Protein AF-0000000083105735 (afdb_homodimer)

Radius of gyration: 22.88 Å; Cα contacts (8 Å, |Δi|>4): 951; chains: 2; bounding box: 46×62×56 Å

Secondary structure (DSSP, 8-state):
-EEEEEEEEEEEEEETTEEEEEEEEEEEEEETT-EEEEE--TTSSHHHHHHHHHTSS--SEEEEEETTEEGGGS-HHHHHHHHHHHEEEEETT----TTS-HHHHHHHHHHHTTPPP-HHHHHHHHHHTT-GGGTT--GGGS-HHHHHHHHHHHHHHT--SEEEEESTTTTS-HHHHHHHHHHHHHHHHHTT-EEEEE-S-HHHHTTSSEEEEEETTEEEEEEE----/-EEEEEEEEEEEEEETTEEEEEEEEEEEEEETT-EEEEE--TTSSHHHHHHHHHTSS--SEEEEEETTEEGGGS-HHHHHHHHHHHEEEEETT----TTS-HHHHHHHHHHHTTPPP-HHHHHHHHHHTT-GGGTT--GGGS-HHHHHHHHHHHHHHT--SEEEEESTTTTS-HHHHHHHHHHHHHHHHHTT-EEEEE-S-HHHHTTSSEEEEEETTEEEEEEE----

InterPro domains:
  IPR003439 ABC transporter-like, ATP-binding domain [PF00005] (23-169)
  IPR003439 ABC transporter-like, ATP-binding domain [PS50893] (4-227)
  IPR003593 AAA+ ATPase domain [SM00382] (32-218)
  IPR015854 ABC transporter, lipoprotein release, LolD-like [PTHR24220] (2-222)
  IPR017871 ABC transporter-like, conserved site [PS00211] (142-156)
  IPR017911 MacB-like, ATP-binding domain [cd03255] (4-219)
  IPR027417 P-loop containing nucleoside triphosphate hydrolase [G3DSA:3.40.50.300] (1-225)
  IPR027417 P-loop containing nucleoside triphosphate hydrolase [SSF52540] (3-223)

pLDDT: mean 92.98, std 6.31, range [39.31, 98.44]

Organism: NCBI:txid1720316

Nearest PDB structures (foldseek):
  5lj9-assembly3_C  TM=9.411E-01  e=3.970E-28  Escherichia coli K-12
  7w7b-assembly2_G  TM=9.304E-01  e=2.938E-25  Corynebacterium diphtheriae NCTC 13129
  7w7a-assembly2_E  TM=9.496E-01  e=1.045E-23  Corynebacterium diphtheriae NCTC 13129
  4u00-assembly1_A  TM=8.924E-01  e=2.600E-22  Thermus thermophilus HB8
  4p33-assembly1_A  TM=8.756E-01  e=1.848E-18  Escherichia coli K-12

Solvent-accessible surface area (backbone atoms only — not comparable to full-atom values): 23613 Å² total; per-residue (Å²): 100,73,33,35,39,33,42,48,26,24,30,63,50,74,56,92,91,44,78,44,67,40,30,52,58,34,69,46,75,42,45,60,45,41,36,35,18,40,33,46,61,91,84,13,26,64,68,61,51,52,30,44,74,53,61,53,45,79,63,70,40,61,41,44,26,47,76,84,36,52,53,83,75,45,54,69,70,57,38,46,51,42,35,63,45,39,36,11,61,32,41,46,79,42,49,60,54,62,87,35,28,37,54,50,48,23,44,37,66,36,54,77,65,74,42,81,74,58,62,67,60,51,52,51,51,36,48,73,61,70,35,62,93,44,37,79,36,31,54,79,74,43,54,65,62,53,41,39,42,38,26,47,40,30,22,46,62,64,63,23,58,33,35,42,28,48,30,57,45,73,76,44,55,72,68,52,28,51,51,52,51,50,50,49,51,49,52,28,58,75,68,58,20,17,36,42,35,35,41,79,48,63,78,62,39,66,71,28,48,25,39,32,33,33,51,76,14,29,76,77,44,77,43,74,51,70,81,120,99,73,35,35,39,32,42,49,27,22,31,63,49,75,55,93,92,44,76,45,66,39,30,52,57,35,67,48,75,43,44,60,46,39,37,35,17,39,33,48,61,91,85,15,27,64,67,59,51,53,31,43,75,52,62,55,45,78,62,69,40,62,43,46,26,49,75,84,36,54,53,82,74,45,56,68,69,58,39,45,50,43,35,63,44,40,38,11,60,31,41,46,78,42,50,62,54,62,88,35,28,38,55,51,49,23,44,39,65,38,53,75,65,73,41,83,75,56,61,67,60,50,52,50,51,34,48,74,62,69,34,62,93,44,36,78,37,31,53,79,75,44,53,66,61,55,42,40,44,38,26,47,42,31,24,47,60,63,63,24,59,33,34,43,27,46,31,56,46,72,77,42,55,72,70,52,29,51,53,51,50,51,47,48,51,50,51,29,58,75,68,57,19,18,36,40,34,35,40,78,49,63,80,62,40,65,70,28,48,25,39,33,32,32,50,76,14,28,76,77,44,78,43,73,53,70,81,122

Structure (mmCIF, N/CA/C/O backbone):
data_AF-0000000083105735-model_v1
#
loop_
_entity.id
_entity.type
_entity.pdbx_description
1 polymer 'ABC transporter ATP-binding protein'
#
loop_
_atom_site.group_PDB
_atom_site.id
_atom_site.type_symbol
_atom_site.label_atom_id
_atom_site.label_alt_id
_atom_site.label_comp_id
_atom_site.label_asym_id
_atom_site.label_entity_id
_atom_site.label_seq_id
_atom_site.pdbx_PDB_ins_code
_atom_site.Cartn_x
_atom_site.Cartn_y
_atom_site.Cartn_z
_atom_site.occupancy
_atom_site.B_iso_or_equiv
_atom_site.auth_seq_id
_atom_site.auth_comp_id
_atom_site.auth_asym_id
_atom_site.auth_atom_id
_atom_site.pdbx_PDB_model_num
ATOM 1 N N . MET A 1 1 ? 6.23 29.938 14.453 1 88.06 1 MET A N 1
ATOM 2 C CA . MET A 1 1 ? 6.277 30.406 13.07 1 88.06 1 MET A CA 1
ATOM 3 C C . MET A 1 1 ? 5.355 29.578 12.18 1 88.06 1 MET A C 1
ATOM 5 O O . MET A 1 1 ? 5.285 28.359 12.32 1 88.06 1 MET A O 1
ATOM 9 N N . GLU A 1 2 ? 4.684 30.266 11.383 1 94.69 2 GLU A N 1
ATOM 10 C CA . GLU A 1 2 ? 3.709 29.625 10.508 1 94.69 2 GLU A CA 1
ATOM 11 C C . GLU A 1 2 ? 4.395 28.75 9.469 1 94.69 2 GLU A C 1
ATOM 13 O O . GLU A 1 2 ? 5.277 29.203 8.742 1 94.69 2 GLU A O 1
ATOM 18 N N . ILE A 1 3 ? 4.078 27.516 9.492 1 96.44 3 ILE A N 1
ATOM 19 C CA . ILE A 1 3 ? 4.723 26.609 8.562 1 96.44 3 ILE A CA 1
ATOM 20 C C . ILE A 1 3 ? 3.756 26.25 7.434 1 96.44 3 ILE A C 1
ATOM 22 O O . ILE A 1 3 ? 4.18 25.922 6.324 1 96.44 3 ILE A O 1
ATOM 26 N N . LEU A 1 4 ? 2.459 26.266 7.711 1 97.75 4 LEU A N 1
ATOM 27 C CA . LEU A 1 4 ? 1.415 25.938 6.75 1 97.75 4 LEU A CA 1
ATOM 28 C C . LEU A 1 4 ? 0.316 27 6.754 1 97.75 4 LEU A C 1
ATOM 30 O O . LEU A 1 4 ? -0.175 27.391 7.816 1 97.75 4 LEU A O 1
ATOM 34 N N . LYS A 1 5 ? 0.029 27.5 5.602 1 98.25 5 LYS A N 1
ATOM 35 C CA . LYS A 1 5 ? -1.075 28.438 5.422 1 98.25 5 LYS A CA 1
ATOM 36 C C . LYS A 1 5 ? -1.943 28.047 4.23 1 98.25 5 LYS A C 1
ATOM 38 O O . LYS A 1 5 ? -1.432 27.812 3.133 1 98.25 5 LYS A O 1
ATOM 43 N N . VAL A 1 6 ? -3.207 27.859 4.484 1 98.12 6 VAL A N 1
ATOM 44 C CA . VAL A 1 6 ? -4.199 27.531 3.465 1 98.12 6 VAL A CA 1
ATOM 45 C C . VAL A 1 6 ? -5.121 28.734 3.236 1 98.12 6 VAL A C 1
ATOM 47 O O . VAL A 1 6 ? -5.672 29.281 4.188 1 98.12 6 VAL A O 1
ATOM 50 N N . GLU A 1 7 ? -5.234 29.125 1.979 1 98.31 7 GLU A N 1
ATOM 51 C CA . GLU A 1 7 ? -6.039 30.297 1.646 1 98.31 7 GLU A CA 1
ATOM 52 C C . GLU A 1 7 ? -7.156 29.938 0.669 1 98.31 7 GLU A C 1
ATOM 54 O O . GLU A 1 7 ? -6.895 29.609 -0.491 1 98.31 7 GLU A O 1
ATOM 59 N N . LYS A 1 8 ? -8.398 30.094 1.097 1 98.19 8 LYS A N 1
ATOM 60 C CA . LYS A 1 8 ? -9.602 29.922 0.278 1 98.19 8 LYS A CA 1
ATOM 61 C C . LYS A 1 8 ? -9.508 28.656 -0.567 1 98.19 8 LYS A C 1
ATOM 63 O O . LYS A 1 8 ? -9.688 28.703 -1.785 1 98.19 8 LYS A O 1
ATOM 68 N N . LEU A 1 9 ? -9.188 27.609 0.082 1 98.38 9 LEU A N 1
ATOM 69 C CA . LEU A 1 9 ? -8.961 26.344 -0.604 1 98.38 9 LEU A CA 1
ATOM 70 C C . LEU A 1 9 ? -10.281 25.688 -0.962 1 98.38 9 LEU A C 1
ATOM 72 O O . LEU A 1 9 ? -11.156 25.516 -0.104 1 98.38 9 LEU A O 1
ATOM 76 N N . ASN A 1 10 ? -10.43 25.391 -2.195 1 98.44 10 ASN A N 1
ATOM 77 C CA . ASN A 1 10 ? -11.617 24.719 -2.719 1 98.44 10 ASN A CA 1
ATOM 78 C C . ASN A 1 10 ? -11.258 23.438 -3.467 1 98.44 10 ASN A C 1
ATOM 80 O O . ASN A 1 10 ? -10.219 23.375 -4.121 1 98.44 10 ASN A O 1
ATOM 84 N N . LYS A 1 11 ? -12.062 22.422 -3.354 1 97.94 11 LYS A N 1
ATOM 85 C CA . LYS A 1 11 ? -11.93 21.219 -4.148 1 97.94 11 LYS A CA 1
ATOM 86 C C . LYS A 1 11 ? -13.305 20.672 -4.562 1 97.94 11 LYS A C 1
ATOM 88 O O . LYS A 1 11 ? -14.148 20.406 -3.711 1 97.94 11 LYS A O 1
ATOM 93 N N . THR A 1 12 ? -13.484 20.609 -5.809 1 96.56 12 THR A N 1
ATOM 94 C CA . THR A 1 12 ? -14.695 20.031 -6.387 1 96.56 12 THR A CA 1
ATOM 95 C C . THR A 1 12 ? -14.359 18.828 -7.27 1 96.56 12 THR A C 1
ATOM 97 O O . THR A 1 12 ? -13.469 18.906 -8.117 1 96.56 12 THR A O 1
ATOM 100 N N . TYR A 1 13 ? -14.984 17.719 -6.957 1 91.56 13 TYR A N 1
ATOM 101 C CA . TYR A 1 13 ? -14.844 16.531 -7.805 1 91.56 13 TYR A CA 1
ATOM 102 C C . TYR A 1 13 ? -16 16.438 -8.797 1 91.56 13 TYR A C 1
ATOM 104 O O . TYR A 1 13 ? -17.156 16.688 -8.438 1 91.56 13 TYR A O 1
ATOM 112 N N . ILE A 1 14 ? -15.602 16.172 -10.008 1 87.5 14 ILE A N 1
ATOM 113 C CA . ILE A 1 14 ? -16.625 16.031 -11.039 1 87.5 14 ILE A CA 1
ATOM 114 C C . ILE A 1 14 ? -16.625 14.602 -11.586 1 87.5 14 ILE A C 1
ATOM 116 O O . ILE A 1 14 ? -15.578 14.109 -12.023 1 87.5 14 ILE A O 1
ATOM 120 N N . THR A 1 15 ? -17.594 13.805 -11.406 1 80.38 15 THR A N 1
ATOM 121 C CA . THR A 1 15 ? -17.766 12.484 -12 1 80.38 15 THR A CA 1
ATOM 122 C C . THR A 1 15 ? -19.031 12.445 -12.867 1 80.38 15 THR A C 1
ATOM 124 O O . THR A 1 15 ? -20.141 12.445 -12.344 1 80.38 15 THR A O 1
ATOM 127 N N . GLY A 1 16 ? -18.828 12.18 -14.164 1 81.81 16 GLY A N 1
ATOM 128 C CA . GLY A 1 16 ? -19.984 12.273 -15.031 1 81.81 16 GLY A CA 1
ATOM 129 C C . GLY A 1 16 ? -20.75 13.578 -14.891 1 81.81 16 GLY A C 1
ATOM 130 O O . GLY A 1 16 ? -20.172 14.656 -15.07 1 81.81 16 GLY A O 1
ATOM 131 N N . ASP A 1 17 ? -21.938 13.445 -14.461 1 84.12 17 ASP A N 1
ATOM 132 C CA . ASP A 1 17 ? -22.797 14.617 -14.336 1 84.12 17 ASP A CA 1
ATOM 133 C C . ASP A 1 17 ? -22.906 15.062 -12.883 1 84.12 17 ASP A C 1
ATOM 135 O O . ASP A 1 17 ? -23.625 16.016 -12.57 1 84.12 17 ASP A O 1
ATOM 139 N N . THR A 1 18 ? -22.188 14.398 -12.055 1 89.19 18 THR A N 1
ATOM 140 C CA . THR A 1 18 ? -22.297 14.711 -10.633 1 89.19 18 THR A CA 1
ATOM 141 C C . THR A 1 18 ? -21.094 15.555 -10.172 1 89.19 18 THR A C 1
ATOM 143 O O . THR A 1 18 ? -19.953 15.258 -10.523 1 89.19 18 THR A O 1
ATOM 146 N N . LYS A 1 19 ? -21.531 16.672 -9.477 1 91 19 LYS A N 1
ATOM 147 C CA . LYS A 1 19 ? -20.531 17.578 -8.906 1 91 19 LYS A CA 1
ATOM 148 C C . LYS A 1 19 ? -20.562 17.531 -7.383 1 91 19 LYS A C 1
ATOM 150 O O . LYS A 1 19 ? -21.641 17.672 -6.777 1 91 19 LYS A O 1
ATOM 155 N N . VAL A 1 20 ? -19.422 17.25 -6.688 1 92.25 20 VAL A N 1
ATOM 156 C CA . VAL A 1 20 ? -19.312 17.219 -5.23 1 92.25 20 VAL A CA 1
ATOM 157 C C . VAL A 1 20 ? -18.297 18.25 -4.758 1 92.25 20 VAL A C 1
ATOM 159 O O . VAL A 1 20 ? -17.125 18.188 -5.137 1 92.25 20 VAL A O 1
ATOM 162 N N . GLU A 1 21 ? -18.766 19.203 -4.039 1 95.69 21 GLU A N 1
ATOM 163 C CA . GLU A 1 21 ? -17.859 20.156 -3.42 1 95.69 21 GLU A CA 1
ATOM 164 C C . GLU A 1 21 ? -17.281 19.625 -2.117 1 95.69 21 GLU A C 1
ATOM 166 O O . GLU A 1 21 ? -17.891 19.75 -1.057 1 95.69 21 GLU A O 1
ATOM 171 N N . ALA A 1 22 ? -16.141 19.156 -2.17 1 96.31 22 ALA A N 1
ATOM 172 C CA . ALA A 1 22 ? -15.531 18.469 -1.034 1 96.31 22 ALA A CA 1
ATOM 173 C C . ALA A 1 22 ? -14.977 19.469 -0.025 1 96.31 22 ALA A C 1
ATOM 175 O O . ALA A 1 22 ? -15.016 19.219 1.184 1 96.31 22 ALA A O 1
ATOM 176 N N . LEU A 1 23 ? -14.438 20.562 -0.484 1 98.12 23 LEU A N 1
ATOM 177 C CA . LEU A 1 23 ? -13.93 21.641 0.362 1 98.12 23 LEU A CA 1
ATOM 178 C C . LEU A 1 23 ? -14.406 23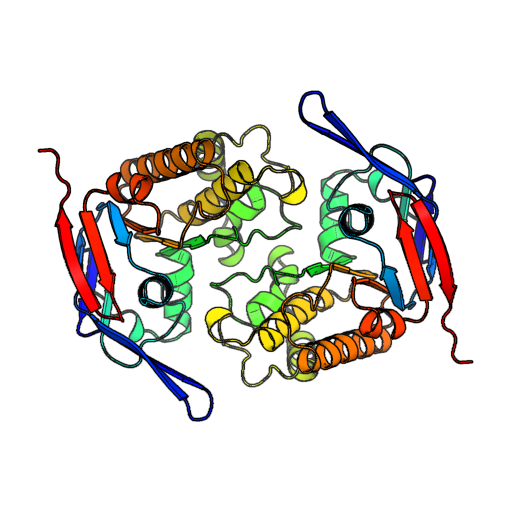 -0.142 1 98.12 23 LEU A C 1
ATOM 180 O O . LEU A 1 23 ? -14.406 23.25 -1.349 1 98.12 23 LEU A O 1
ATOM 184 N N . LYS A 1 24 ? -14.789 23.812 0.805 1 97.94 24 LYS A N 1
ATOM 185 C CA . LYS A 1 24 ? -15.391 25.109 0.485 1 97.94 24 LYS A CA 1
ATOM 186 C C . LYS A 1 24 ? -14.672 26.234 1.206 1 97.94 24 LYS A C 1
ATOM 188 O O . LYS A 1 24 ? -14.953 26.516 2.373 1 97.94 24 LYS A O 1
ATOM 193 N N . ASP A 1 25 ? -13.836 26.875 0.489 1 97.5 25 ASP A N 1
ATOM 194 C CA . ASP A 1 25 ? -13.195 28.109 0.926 1 97.5 25 ASP A CA 1
ATOM 195 C C . ASP A 1 25 ? -12.508 27.922 2.279 1 97.5 25 ASP A C 1
ATOM 197 O O . ASP A 1 25 ? -12.742 28.703 3.209 1 97.5 25 ASP A O 1
ATOM 201 N N . ILE A 1 26 ? -11.68 26.969 2.383 1 98.19 26 ILE A N 1
ATOM 202 C CA . ILE A 1 26 ? -11.016 26.625 3.633 1 98.19 26 ILE A CA 1
ATOM 203 C C . ILE A 1 26 ? -9.844 27.562 3.873 1 98.19 26 ILE A C 1
ATOM 205 O O . ILE A 1 26 ? -9 27.766 2.992 1 98.19 26 ILE A O 1
ATOM 209 N N . ASP A 1 27 ? -9.82 28.234 4.996 1 98.31 27 ASP A N 1
ATOM 210 C CA . ASP A 1 27 ? -8.68 28.984 5.512 1 98.31 27 ASP A CA 1
ATOM 211 C C . ASP A 1 27 ? -8.125 28.344 6.777 1 98.31 27 ASP A C 1
ATOM 213 O O . ASP A 1 27 ? -8.883 27.984 7.688 1 98.31 27 ASP A O 1
ATOM 217 N N . LEU A 1 28 ? -6.828 28.156 6.773 1 97.81 28 LEU A N 1
ATOM 218 C CA . LEU A 1 28 ? -6.207 27.469 7.902 1 97.81 28 LEU A CA 1
ATOM 219 C C . LEU A 1 28 ? -4.73 27.844 8.016 1 97.81 28 LEU A C 1
ATOM 221 O O . LEU A 1 28 ? -4.031 27.938 7.004 1 97.81 28 LEU A O 1
ATOM 225 N N . SER A 1 29 ? -4.301 28.078 9.195 1 97.81 29 SER A N 1
ATOM 226 C CA . SER A 1 29 ? -2.889 28.312 9.477 1 97.81 29 SER A CA 1
ATOM 227 C C . SER A 1 29 ? -2.391 27.422 10.602 1 97.81 29 SER A C 1
ATOM 229 O O . SER A 1 29 ? -3.07 27.25 11.617 1 97.81 29 SER A O 1
ATOM 231 N N . ILE A 1 30 ? -1.24 26.812 10.383 1 97.56 30 ILE A N 1
ATOM 232 C CA . ILE A 1 30 ? -0.637 25.938 11.383 1 97.56 30 ILE A CA 1
ATOM 233 C C . ILE A 1 30 ? 0.818 26.344 11.609 1 97.56 30 ILE A C 1
ATOM 235 O O . ILE A 1 30 ? 1.547 26.625 10.656 1 97.56 30 ILE A O 1
ATOM 239 N N . ASN A 1 31 ? 1.252 26.344 12.891 1 96.38 31 ASN A N 1
ATOM 240 C CA . ASN A 1 31 ? 2.617 26.719 13.242 1 96.38 31 ASN A CA 1
ATOM 241 C C . ASN A 1 31 ? 3.535 25.5 13.297 1 96.38 31 ASN A C 1
ATOM 243 O O . ASN A 1 31 ? 3.07 24.375 13.469 1 96.38 31 ASN A O 1
ATOM 247 N N . LYS A 1 32 ? 4.805 25.812 13.109 1 95.81 32 LYS A N 1
ATOM 248 C CA . LYS A 1 32 ? 5.812 24.766 13.18 1 95.81 32 LYS A CA 1
ATOM 249 C C . LYS A 1 32 ? 5.805 24.078 14.547 1 95.81 32 LYS A C 1
ATOM 251 O O . LYS A 1 32 ? 5.738 24.75 15.578 1 95.81 32 LYS A O 1
ATOM 256 N N . GLY A 1 33 ? 5.789 22.781 14.492 1 94.75 33 GLY A N 1
ATOM 257 C CA . GLY A 1 33 ? 5.895 22 15.719 1 94.75 33 GLY A CA 1
ATOM 258 C C . GLY A 1 33 ? 4.551 21.703 16.359 1 94.75 33 GLY A C 1
ATOM 259 O O . GLY A 1 33 ? 4.469 20.953 17.328 1 94.75 33 GLY A O 1
ATOM 260 N N . GLU A 1 34 ? 3.467 22.188 15.812 1 95.81 34 GLU A N 1
ATOM 261 C CA . GLU A 1 34 ? 2.135 21.953 16.359 1 95.81 34 GLU A CA 1
ATOM 262 C C . GLU A 1 34 ? 1.654 20.531 16.031 1 95.81 34 GLU A C 1
ATOM 264 O O . GLU A 1 34 ? 1.96 20 14.953 1 95.81 34 GLU A O 1
ATOM 269 N N . PHE A 1 35 ? 0.97 19.984 16.984 1 96.75 35 PHE A N 1
ATOM 270 C CA . PHE A 1 35 ? 0.176 18.781 16.75 1 96.75 35 PHE A CA 1
ATOM 271 C C . PHE A 1 35 ? -1.305 19.125 16.641 1 96.75 35 PHE A C 1
ATOM 273 O O . PHE A 1 35 ? -1.954 19.453 17.641 1 96.75 35 PHE A O 1
ATOM 280 N N . VAL A 1 36 ? -1.804 19.016 15.406 1 97.69 36 VAL A N 1
ATOM 281 C CA . VAL A 1 36 ? -3.184 19.391 15.117 1 97.69 36 VAL A CA 1
ATOM 282 C C . VAL A 1 36 ? -3.988 18.156 14.711 1 97.69 36 VAL A C 1
ATOM 284 O O . VAL A 1 36 ? -3.539 17.359 13.883 1 97.69 36 VAL A O 1
ATOM 287 N N . SER A 1 37 ? -5.172 17.953 15.273 1 97.81 37 SER A N 1
ATOM 288 C CA . SER A 1 37 ? -6.109 16.938 14.836 1 97.81 37 SER A CA 1
ATOM 289 C C . SER A 1 37 ? -7.27 17.531 14.055 1 97.81 37 SER A C 1
ATOM 291 O O . SER A 1 37 ? -7.773 18.609 14.406 1 97.81 37 SER A O 1
ATOM 293 N N . ILE A 1 38 ? -7.598 16.938 13.016 1 97.75 38 ILE A N 1
ATOM 294 C CA . ILE A 1 38 ? -8.781 17.281 12.242 1 97.75 38 ILE A CA 1
ATOM 295 C C . ILE A 1 38 ? -9.844 16.203 12.391 1 97.75 38 ILE A C 1
ATOM 297 O O . ILE A 1 38 ? -9.586 15.031 12.094 1 97.75 38 ILE A O 1
ATOM 301 N N . VAL A 1 39 ? -11.016 16.578 12.812 1 97.12 39 VAL A N 1
ATOM 302 C CA . VAL A 1 39 ? -12.094 15.617 13.055 1 97.12 39 VAL A CA 1
ATOM 303 C C . VAL A 1 39 ? -13.32 16 12.227 1 97.12 39 VAL A C 1
ATOM 305 O O . VAL A 1 39 ? -13.398 17.109 11.695 1 97.12 39 VAL A O 1
ATOM 308 N N . GLY A 1 40 ? -14.18 15.047 12.07 1 94.44 40 GLY A N 1
ATOM 309 C CA . GLY A 1 40 ? -15.406 15.203 11.297 1 94.44 40 GLY A CA 1
ATOM 310 C C . GLY A 1 40 ? -16 13.883 10.836 1 94.44 40 GLY A C 1
ATOM 311 O O . GLY A 1 40 ? -15.336 12.844 10.898 1 94.44 40 GLY A O 1
ATOM 312 N N . ALA A 1 41 ? -17.188 13.945 10.375 1 91.69 41 ALA A N 1
ATOM 313 C CA . ALA A 1 41 ? -17.875 12.75 9.906 1 91.69 41 ALA A CA 1
ATOM 314 C C . ALA A 1 41 ? -17.266 12.219 8.617 1 91.69 41 ALA A C 1
ATOM 316 O O . ALA A 1 41 ? -16.453 12.914 7.977 1 91.69 41 ALA A O 1
ATOM 317 N N . SER A 1 42 ? -17.531 10.977 8.328 1 89.19 42 SER A N 1
ATOM 318 C CA . SER A 1 42 ? -17.141 10.438 7.035 1 89.19 42 SER A CA 1
ATOM 319 C C . SER A 1 42 ? -17.672 11.289 5.891 1 89.19 42 SER A C 1
ATOM 321 O O . SER A 1 42 ? -18.828 11.734 5.93 1 89.19 42 SER A O 1
ATOM 323 N N . GLY A 1 43 ? -16.859 11.602 4.965 1 89.31 43 GLY A N 1
ATOM 324 C CA . GLY A 1 43 ? -17.281 12.391 3.816 1 89.31 43 GLY A CA 1
ATOM 325 C C . GLY A 1 43 ? -17.203 13.883 4.062 1 89.31 43 GLY A C 1
ATOM 326 O O . GLY A 1 43 ? -17.578 14.68 3.193 1 89.31 43 GLY A O 1
ATOM 327 N N . SER A 1 44 ? -16.656 14.273 5.156 1 93.75 44 SER A N 1
ATOM 328 C CA . SER A 1 44 ? -16.672 15.695 5.496 1 93.75 44 SER A CA 1
ATOM 329 C C . SER A 1 44 ? -15.57 16.453 4.77 1 93.75 44 SER A C 1
ATOM 331 O O . SER A 1 44 ? -15.539 17.672 4.777 1 93.75 44 SER A O 1
ATOM 333 N N . GLY A 1 45 ? -14.625 15.711 4.164 1 94.5 45 GLY A N 1
ATOM 334 C CA . GLY A 1 45 ? -13.57 16.359 3.404 1 94.5 45 GLY A CA 1
ATOM 335 C C . GLY A 1 45 ? -12.211 16.234 4.062 1 94.5 45 GLY A C 1
ATOM 336 O O . GLY A 1 45 ? -11.227 16.797 3.572 1 94.5 45 GLY A O 1
ATOM 337 N N . LYS A 1 46 ? -12.102 15.539 5.148 1 95.62 46 LYS A N 1
ATOM 338 C CA . LYS A 1 46 ? -10.867 15.445 5.922 1 95.62 46 LYS A CA 1
ATOM 339 C C . LYS A 1 46 ? -9.727 14.898 5.07 1 95.62 46 LYS A C 1
ATOM 341 O O . LYS A 1 46 ? -8.656 15.516 4.988 1 95.62 46 LYS A O 1
ATOM 346 N N . SER A 1 47 ? -10 13.75 4.449 1 94.31 47 SER A N 1
ATOM 347 C CA . SER A 1 47 ? -8.961 13.141 3.631 1 94.31 47 SER A CA 1
ATOM 348 C C . SER A 1 47 ? -8.617 14.016 2.428 1 94.31 47 SER A C 1
ATOM 350 O O . SER A 1 47 ? -7.445 14.133 2.051 1 94.31 47 SER A O 1
ATOM 352 N N . THR A 1 48 ? -9.602 14.602 1.8 1 95.5 48 THR A N 1
ATOM 353 C CA . THR A 1 48 ? -9.367 15.531 0.702 1 95.5 48 THR A CA 1
ATOM 354 C C . THR A 1 48 ? -8.445 16.672 1.144 1 95.5 48 THR A C 1
ATOM 356 O O . THR A 1 48 ? -7.465 16.984 0.464 1 95.5 48 THR A O 1
ATOM 359 N N . LEU A 1 49 ? -8.781 17.25 2.275 1 97.38 49 LEU A N 1
ATOM 360 C CA . LEU A 1 49 ? -7.961 18.328 2.801 1 97.38 49 LEU A CA 1
ATOM 361 C C . LEU A 1 49 ? -6.523 17.875 3.016 1 97.38 49 LEU A C 1
ATOM 363 O O . LEU A 1 49 ? -5.582 18.516 2.547 1 97.38 49 LEU A O 1
ATOM 367 N N . LEU A 1 50 ? -6.344 16.766 3.689 1 97.06 50 LEU A N 1
ATOM 368 C CA . LEU A 1 50 ? -5.012 16.25 3.98 1 97.06 50 LEU A CA 1
ATOM 369 C C . LEU A 1 50 ? -4.234 15.992 2.693 1 97.06 50 LEU A C 1
ATOM 371 O O . LEU A 1 50 ? -3.053 16.328 2.6 1 97.06 50 LEU A O 1
ATOM 375 N N . HIS A 1 51 ? -4.895 15.453 1.712 1 96.38 51 HIS A N 1
ATOM 376 C CA . HIS A 1 51 ? -4.25 15.172 0.435 1 96.38 51 HIS A CA 1
ATOM 377 C C . HIS A 1 51 ? -3.82 16.453 -0.262 1 96.38 51 HIS A C 1
ATOM 379 O O . HIS A 1 51 ? -2.756 16.5 -0.883 1 96.38 51 HIS A O 1
ATOM 385 N N . LEU A 1 52 ? -4.621 17.453 -0.205 1 97.38 52 LEU A N 1
ATOM 386 C CA . LEU A 1 52 ? -4.281 18.734 -0.804 1 97.38 52 LEU A CA 1
ATOM 387 C C . LEU A 1 52 ? -3.104 19.375 -0.076 1 97.38 52 LEU A C 1
ATOM 389 O O . LEU A 1 52 ? -2.236 19.984 -0.707 1 97.38 52 LEU A O 1
ATOM 393 N N . LEU A 1 53 ? -3.086 19.172 1.233 1 97.25 53 LEU A N 1
ATOM 394 C CA . LEU A 1 53 ? -1.989 19.734 2.012 1 97.25 53 LEU A CA 1
ATOM 395 C C . LEU A 1 53 ? -0.667 19.078 1.652 1 97.25 53 LEU A C 1
ATOM 397 O O . LEU A 1 53 ? 0.385 19.719 1.672 1 97.25 53 LEU A O 1
ATOM 401 N N . GLY A 1 54 ? -0.729 17.812 1.317 1 96.12 54 GLY A N 1
ATOM 402 C CA . GLY A 1 54 ? 0.481 17.047 1.061 1 96.12 54 GLY A CA 1
ATOM 403 C C . GLY A 1 54 ? 0.851 17 -0.409 1 96.12 54 GLY A C 1
ATOM 404 O O . GLY A 1 54 ? 1.877 16.422 -0.775 1 96.12 54 GLY A O 1
ATOM 405 N N . GLY A 1 55 ? -0.004 17.516 -1.263 1 95.62 55 GLY A N 1
ATOM 406 C CA . GLY A 1 55 ? 0.293 17.547 -2.686 1 95.62 55 GLY A CA 1
ATOM 407 C C . GLY A 1 55 ? -0.06 16.25 -3.396 1 95.62 55 GLY A C 1
ATOM 408 O O . GLY A 1 55 ? 0.473 15.961 -4.469 1 95.62 55 GLY A O 1
ATOM 409 N N . LEU A 1 56 ? -0.857 15.484 -2.814 1 94.88 56 LEU A N 1
ATOM 410 C CA . LEU A 1 56 ? -1.276 14.227 -3.428 1 94.88 56 LEU A CA 1
ATOM 411 C C . LEU A 1 56 ? -2.447 14.445 -4.379 1 94.88 56 LEU A C 1
ATOM 413 O O . LEU A 1 56 ? -2.826 13.547 -5.129 1 94.88 56 LEU A O 1
ATOM 417 N N . ASP A 1 57 ? -3.035 15.578 -4.281 1 93.75 57 ASP A N 1
ATOM 418 C CA . ASP A 1 57 ? -4.109 16.031 -5.16 1 93.75 57 ASP A CA 1
ATOM 419 C C . ASP A 1 57 ? -4.016 17.547 -5.406 1 93.75 57 ASP A C 1
ATOM 421 O O . ASP A 1 57 ? -3.24 18.234 -4.742 1 93.75 57 ASP A O 1
ATOM 425 N N . ARG A 1 58 ? -4.723 17.984 -6.379 1 93.94 58 ARG A N 1
ATOM 426 C CA . ARG A 1 58 ? -4.695 19.406 -6.68 1 93.94 58 ARG A CA 1
ATOM 427 C C . ARG A 1 58 ? -6.039 20.062 -6.363 1 93.94 58 ARG A C 1
ATOM 429 O O . ARG A 1 58 ? -7.094 19.484 -6.641 1 93.94 58 ARG A O 1
ATOM 436 N N . PRO A 1 59 ? -5.918 21.25 -5.828 1 97 59 PRO A N 1
ATOM 437 C CA . PRO A 1 59 ? -7.164 21.953 -5.531 1 97 59 PRO A CA 1
ATOM 438 C C . PRO A 1 59 ? -7.824 22.531 -6.785 1 97 59 PRO A C 1
ATOM 440 O O . PRO A 1 59 ? -7.168 22.688 -7.816 1 97 59 PRO A O 1
ATOM 443 N N . THR A 1 60 ? -9.117 22.688 -6.676 1 97.25 60 THR A N 1
ATOM 444 C CA . THR A 1 60 ? -9.836 23.422 -7.719 1 97.25 60 THR A CA 1
ATOM 445 C C . THR A 1 60 ? -9.438 24.891 -7.73 1 97.25 60 THR A C 1
ATOM 447 O O . THR A 1 60 ? -9.227 25.469 -8.797 1 97.25 60 THR A O 1
ATOM 450 N N . SER A 1 61 ? -9.406 25.453 -6.578 1 97.69 61 SER A N 1
ATOM 451 C CA . SER A 1 61 ? -8.914 26.828 -6.398 1 97.69 61 SER A CA 1
ATOM 452 C C . SER A 1 61 ? -8.398 27.047 -4.98 1 97.69 61 SER A C 1
ATOM 454 O O . SER A 1 61 ? -8.625 26.219 -4.098 1 97.69 61 SER A O 1
ATOM 456 N N . GLY A 1 62 ? -7.617 28.125 -4.863 1 98.06 62 GLY A N 1
ATOM 457 C CA . GLY A 1 62 ? -7.02 28.438 -3.574 1 98.06 62 GLY A CA 1
ATOM 458 C C . GLY A 1 62 ? -5.531 28.141 -3.52 1 98.06 62 GLY A C 1
ATOM 459 O O . GLY A 1 62 ? -4.914 27.844 -4.547 1 98.06 62 GLY A O 1
ATOM 460 N N . LYS A 1 63 ? -4.988 28.297 -2.277 1 98.19 63 LYS A N 1
ATOM 461 C CA . LYS A 1 63 ? -3.541 28.141 -2.145 1 98.19 63 LYS A CA 1
ATOM 462 C C . LYS A 1 63 ? -3.182 27.312 -0.919 1 98.19 63 LYS A C 1
ATOM 464 O O . LYS A 1 63 ? -3.896 27.328 0.084 1 98.19 63 LYS A O 1
ATOM 469 N N . VAL A 1 64 ? -2.184 26.594 -1.078 1 98.19 64 VAL A N 1
ATOM 470 C CA . VAL A 1 64 ? -1.511 25.922 0.025 1 98.19 64 VAL A CA 1
ATOM 471 C C . VAL A 1 64 ? -0.058 26.391 0.107 1 98.19 64 VAL A C 1
ATOM 473 O O . VAL A 1 64 ? 0.739 26.109 -0.793 1 98.19 64 VAL A O 1
ATOM 476 N N . ILE A 1 65 ? 0.235 27.094 1.146 1 97.75 65 ILE A N 1
ATOM 477 C CA . ILE A 1 65 ? 1.562 27.656 1.335 1 97.75 65 ILE A CA 1
ATOM 478 C C . ILE A 1 65 ? 2.295 26.922 2.447 1 97.75 65 ILE A C 1
ATOM 480 O O . ILE A 1 65 ? 1.81 26.844 3.58 1 97.75 65 ILE A O 1
ATOM 484 N N . ILE A 1 66 ? 3.404 26.344 2.145 1 96.06 66 ILE A N 1
ATOM 485 C CA . ILE A 1 66 ? 4.254 25.641 3.105 1 96.06 66 ILE A CA 1
ATOM 486 C C . ILE A 1 66 ? 5.652 26.266 3.098 1 96.06 66 ILE A C 1
ATOM 488 O O . ILE A 1 66 ? 6.266 26.406 2.039 1 96.06 66 ILE A O 1
ATOM 492 N N . ASP A 1 67 ? 6.113 26.578 4.266 1 91.56 67 ASP A N 1
ATOM 493 C CA . ASP A 1 67 ? 7.402 27.25 4.406 1 91.56 67 ASP A CA 1
ATOM 494 C C . ASP A 1 67 ? 7.484 28.469 3.492 1 91.56 67 ASP A C 1
ATOM 496 O O . ASP A 1 67 ? 8.492 28.672 2.803 1 91.56 67 ASP A O 1
ATOM 500 N N . GLY A 1 68 ? 6.422 29.109 3.285 1 92.25 68 GLY A N 1
ATOM 501 C CA . GLY A 1 68 ? 6.375 30.391 2.588 1 92.25 68 GLY A CA 1
ATOM 502 C C . GLY A 1 68 ? 6.164 30.25 1.093 1 92.25 68 GLY A C 1
ATOM 503 O O . GLY A 1 68 ? 6.062 31.25 0.376 1 92.25 68 GLY A O 1
ATOM 504 N N . GLU A 1 69 ? 6.039 29.094 0.624 1 94.88 69 GLU A N 1
ATOM 505 C CA . GLU A 1 69 ? 5.891 28.891 -0.812 1 94.88 69 GLU A CA 1
ATOM 506 C C . GLU A 1 69 ? 4.57 28.188 -1.134 1 94.88 69 GLU A C 1
ATOM 508 O O . GLU A 1 69 ? 4.191 27.219 -0.467 1 94.88 69 GLU A O 1
ATOM 513 N N . ASP A 1 70 ? 3.904 28.766 -2.174 1 97.5 70 ASP A N 1
ATOM 514 C CA . ASP A 1 70 ? 2.719 28.078 -2.684 1 97.5 70 ASP A CA 1
ATOM 515 C C . ASP A 1 70 ? 3.104 26.812 -3.447 1 97.5 70 ASP A C 1
ATOM 517 O O . ASP A 1 70 ? 3.637 26.891 -4.555 1 97.5 70 ASP A O 1
ATOM 521 N N . ILE A 1 71 ? 2.719 25.672 -2.922 1 96.5 71 ILE A N 1
ATOM 522 C CA . ILE A 1 71 ? 3.248 24.422 -3.447 1 96.5 71 ILE A CA 1
ATOM 523 C C . ILE A 1 71 ? 2.6 24.109 -4.793 1 96.5 71 ILE A C 1
ATOM 525 O O . ILE A 1 71 ? 3.143 23.344 -5.59 1 96.5 71 ILE A O 1
ATOM 529 N N . TYR A 1 72 ? 1.472 24.656 -5.07 1 96.25 72 TYR A N 1
ATOM 530 C CA . TYR A 1 72 ? 0.797 24.328 -6.324 1 96.25 72 TYR A CA 1
ATOM 531 C C . TYR A 1 72 ? 1.235 25.281 -7.438 1 96.25 72 TYR A C 1
ATOM 533 O O . TYR A 1 72 ? 0.762 25.172 -8.57 1 96.25 72 TYR A O 1
ATOM 541 N N . ASN A 1 73 ? 2.197 26.156 -7.113 1 95.38 73 ASN A N 1
ATOM 542 C CA . ASN A 1 73 ? 2.91 26.922 -8.133 1 95.38 73 ASN A CA 1
ATOM 543 C C . ASN A 1 73 ? 4.074 26.125 -8.719 1 95.38 73 ASN A C 1
ATOM 545 O O . ASN A 1 73 ? 4.629 26.5 -9.75 1 95.38 73 ASN A O 1
ATOM 549 N N . TYR A 1 74 ? 4.41 25.031 -8.062 1 93.69 74 TYR A N 1
ATOM 550 C CA . TYR A 1 74 ? 5.48 24.172 -8.562 1 93.69 74 TYR A CA 1
ATOM 551 C C . TYR A 1 74 ? 5.043 23.422 -9.82 1 93.69 74 TYR A C 1
ATOM 553 O O . TYR A 1 74 ? 3.877 23.047 -9.945 1 93.69 74 TYR A O 1
ATOM 561 N N . LYS A 1 75 ? 6.07 23.25 -10.664 1 91.62 75 LYS A N 1
ATOM 562 C CA . LYS A 1 75 ? 5.871 22.219 -11.68 1 91.62 75 LYS A CA 1
ATOM 563 C C . LYS A 1 75 ? 5.855 20.828 -11.055 1 91.62 75 LYS A C 1
ATOM 565 O O . LYS A 1 75 ? 6.277 20.656 -9.906 1 91.62 75 LYS A O 1
ATOM 570 N N . GLU A 1 76 ? 5.398 19.891 -11.703 1 90.06 76 GLU A N 1
ATOM 571 C CA . GLU A 1 76 ? 5.191 18.547 -11.156 1 90.06 76 GLU A CA 1
ATOM 572 C C . GLU A 1 76 ? 6.496 17.969 -10.625 1 90.06 76 GLU A C 1
ATOM 574 O O . GLU A 1 76 ? 6.512 17.312 -9.586 1 90.06 76 GLU A O 1
ATOM 579 N N . GLU A 1 77 ? 7.527 18.234 -11.289 1 90.5 77 GLU A N 1
ATOM 580 C CA . GLU A 1 77 ? 8.812 17.688 -10.859 1 90.5 77 GLU A CA 1
ATOM 581 C C . GLU A 1 77 ? 9.188 18.203 -9.469 1 90.5 77 GLU A C 1
ATOM 583 O O . GLU A 1 77 ? 9.57 17.438 -8.594 1 90.5 77 GLU A O 1
ATOM 588 N N . LYS A 1 78 ? 9.07 19.516 -9.289 1 93.44 78 LYS A N 1
ATOM 589 C CA . LYS A 1 78 ? 9.383 20.109 -7.996 1 93.44 78 LYS A CA 1
ATOM 590 C C . LYS A 1 78 ? 8.375 19.688 -6.934 1 93.44 78 LYS A C 1
ATOM 592 O O . LYS A 1 78 ? 8.742 19.484 -5.77 1 93.44 78 LYS A O 1
ATOM 597 N N . LEU A 1 79 ? 7.125 19.578 -7.316 1 94.12 79 LEU A N 1
ATOM 598 C CA . LEU A 1 79 ? 6.094 19.141 -6.387 1 94.12 79 LEU A CA 1
ATOM 599 C C . LEU A 1 79 ? 6.355 17.703 -5.93 1 94.12 79 LEU A C 1
ATOM 601 O O . LEU A 1 79 ? 6.141 17.375 -4.762 1 94.12 79 LEU A O 1
ATOM 605 N N . ALA A 1 80 ? 6.848 16.906 -6.793 1 91.19 80 ALA A N 1
ATOM 606 C CA . ALA A 1 80 ? 7.188 15.531 -6.461 1 91.19 80 ALA A CA 1
ATOM 607 C C . ALA A 1 80 ? 8.32 15.477 -5.441 1 91.19 80 ALA A C 1
ATOM 609 O O . ALA A 1 80 ? 8.266 14.688 -4.492 1 91.19 80 ALA A O 1
ATOM 610 N N . ILE A 1 81 ? 9.273 16.25 -5.668 1 90.31 81 ILE A N 1
ATOM 611 C CA . ILE A 1 81 ? 10.398 16.312 -4.746 1 90.31 81 ILE A CA 1
ATOM 612 C C . ILE A 1 81 ? 9.922 16.812 -3.385 1 90.31 81 ILE A C 1
ATOM 614 O O . ILE A 1 81 ? 10.32 16.281 -2.346 1 90.31 81 ILE A O 1
ATOM 618 N N . PHE A 1 82 ? 9.086 17.828 -3.445 1 91.12 82 PHE A N 1
ATOM 619 C CA . PHE A 1 82 ? 8.5 18.359 -2.227 1 91.12 82 PHE A CA 1
ATOM 620 C C . PHE A 1 82 ? 7.773 17.281 -1.448 1 91.12 82 PHE A C 1
ATOM 622 O O . PHE A 1 82 ? 8 17.094 -0.25 1 91.12 82 PHE A O 1
ATOM 629 N N . ARG A 1 83 ? 6.93 16.469 -2.066 1 92.62 83 ARG A N 1
ATOM 630 C CA . ARG A 1 83 ? 6.172 15.375 -1.451 1 92.62 83 ARG A CA 1
ATOM 631 C C . ARG A 1 83 ? 7.102 14.352 -0.817 1 92.62 83 ARG A C 1
ATOM 633 O O . ARG A 1 83 ? 6.84 13.859 0.283 1 92.62 83 ARG A O 1
ATOM 640 N N . ARG A 1 84 ? 8.133 14.102 -1.489 1 89.56 84 ARG A N 1
ATOM 641 C CA . ARG A 1 84 ? 9.031 13.031 -1.079 1 89.56 84 ARG A CA 1
ATOM 642 C C . ARG A 1 84 ? 9.898 13.469 0.099 1 89.56 84 ARG A C 1
ATOM 644 O O . ARG A 1 84 ? 10.164 12.672 1.004 1 89.56 84 ARG A O 1
ATOM 651 N N . ARG A 1 85 ? 10.203 14.703 0.171 1 90 85 ARG A N 1
ATOM 652 C CA . ARG A 1 85 ? 11.234 15.125 1.109 1 90 85 ARG A CA 1
ATOM 653 C C . ARG A 1 85 ? 10.625 15.914 2.268 1 90 85 ARG A C 1
ATOM 655 O O . ARG A 1 85 ? 11.148 15.883 3.385 1 90 85 ARG A O 1
ATOM 662 N N . LYS A 1 86 ? 9.617 16.656 1.988 1 92.94 86 LYS A N 1
ATOM 663 C CA . LYS A 1 86 ? 9.141 17.625 2.977 1 92.94 86 LYS A CA 1
ATOM 664 C C . LYS A 1 86 ? 7.898 17.109 3.695 1 92.94 86 LYS A C 1
ATOM 666 O O . LYS A 1 86 ? 7.504 17.656 4.727 1 92.94 86 LYS A O 1
ATOM 671 N N . ILE A 1 87 ? 7.277 16.125 3.137 1 95.38 87 ILE A N 1
ATOM 672 C CA . ILE A 1 87 ? 6.039 15.617 3.721 1 95.38 87 ILE A CA 1
ATOM 673 C C . ILE A 1 87 ? 6.203 14.148 4.086 1 95.38 87 ILE A C 1
ATOM 675 O O . ILE A 1 87 ? 6.691 13.352 3.283 1 95.38 87 ILE A O 1
ATOM 679 N N . GLY A 1 88 ? 5.895 13.781 5.297 1 95.75 88 GLY A N 1
ATOM 680 C CA . GLY A 1 88 ? 5.715 12.391 5.699 1 95.75 88 GLY A CA 1
ATOM 681 C C . GLY A 1 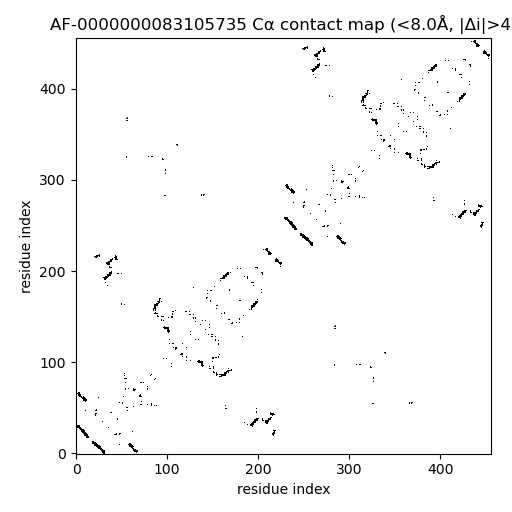88 ? 4.262 11.969 5.738 1 95.75 88 GLY A C 1
ATOM 682 O O . GLY A 1 88 ? 3.453 12.562 6.457 1 95.75 88 GLY A O 1
ATOM 683 N N . PHE A 1 89 ? 3.963 10.953 5 1 95.81 89 PHE A N 1
ATOM 684 C CA . PHE A 1 89 ? 2.582 10.484 4.949 1 95.81 89 PHE A CA 1
ATOM 685 C C . PHE A 1 89 ? 2.416 9.195 5.742 1 95.81 89 PHE A C 1
ATOM 687 O O . PHE A 1 89 ? 3.273 8.312 5.688 1 95.81 89 PHE A O 1
ATOM 694 N N . ILE A 1 90 ? 1.344 9.172 6.453 1 95.38 90 ILE A N 1
ATOM 695 C CA . ILE A 1 90 ? 0.902 7.961 7.133 1 95.38 90 ILE A CA 1
ATOM 696 C C . ILE A 1 90 ? -0.556 7.676 6.781 1 95.38 90 ILE A C 1
ATOM 698 O O . ILE A 1 90 ? -1.409 8.562 6.879 1 95.38 90 ILE A O 1
ATOM 702 N N . PHE A 1 91 ? -0.823 6.461 6.355 1 92 91 PHE A N 1
ATOM 703 C CA . PHE A 1 91 ? -2.168 6.094 5.926 1 92 91 PHE A CA 1
ATOM 704 C C . PHE A 1 91 ? -2.738 4.992 6.812 1 92 91 PHE A C 1
ATOM 706 O O . PHE A 1 91 ? -1.995 4.316 7.523 1 92 91 PHE A O 1
ATOM 713 N N . GLN A 1 92 ? -4.012 4.832 6.633 1 86.38 92 GLN A N 1
ATOM 714 C CA . GLN A 1 92 ? -4.73 3.807 7.379 1 86.38 92 GLN A CA 1
ATOM 715 C C . GLN A 1 92 ? -4.281 2.408 6.969 1 86.38 92 GLN A C 1
ATOM 717 O O . GLN A 1 92 ? -4.109 1.532 7.82 1 86.38 92 GLN A O 1
ATOM 722 N N . PHE A 1 93 ? -4.07 2.123 5.617 1 85.5 93 PHE A N 1
ATOM 723 C CA . PHE A 1 93 ? -3.693 0.808 5.113 1 85.5 93 PHE A CA 1
ATOM 724 C C . PHE A 1 93 ? -2.18 0.698 4.973 1 85.5 93 PHE A C 1
ATOM 726 O O . PHE A 1 93 ? -1.683 -0.076 4.148 1 85.5 93 PHE A O 1
ATOM 733 N N . PHE A 1 94 ? -1.443 1.256 5.789 1 89.44 94 PHE A N 1
ATOM 734 C CA . PHE A 1 94 ? -0 1.293 5.988 1 89.44 94 PHE A CA 1
ATOM 735 C C . PHE A 1 94 ? 0.724 1.538 4.672 1 89.44 94 PHE A C 1
ATOM 737 O O . PHE A 1 94 ? 1.718 2.268 4.629 1 89.44 94 PHE A O 1
ATOM 744 N N . ASN A 1 95 ? 0.228 0.841 3.52 1 90.19 95 ASN A N 1
ATOM 745 C CA . ASN A 1 95 ? 0.802 0.949 2.184 1 90.19 95 ASN A CA 1
ATOM 746 C C . ASN A 1 95 ? 2.256 0.489 2.158 1 90.19 95 ASN A C 1
ATOM 748 O O . ASN A 1 95 ? 3.104 1.128 1.532 1 90.19 95 ASN A O 1
ATOM 752 N N . LEU A 1 96 ? 2.527 -0.482 2.918 1 94 96 LEU A N 1
ATOM 753 C CA . LEU A 1 96 ? 3.865 -1.062 2.871 1 94 96 LEU A CA 1
ATOM 754 C C . LEU A 1 96 ? 4.059 -1.885 1.602 1 94 96 LEU A C 1
ATOM 756 O O . LEU A 1 96 ? 3.094 -2.432 1.059 1 94 96 LEU A O 1
ATOM 760 N N . ILE A 1 97 ? 5.254 -1.939 1.146 1 92.62 97 ILE A N 1
ATOM 761 C CA . ILE A 1 97 ? 5.617 -2.822 0.044 1 92.62 97 ILE A CA 1
ATOM 762 C C . ILE A 1 97 ? 5.859 -4.234 0.572 1 92.62 97 ILE A C 1
ATOM 764 O O . ILE A 1 97 ? 6.836 -4.477 1.285 1 92.62 97 ILE A O 1
ATOM 768 N N . PRO A 1 98 ? 5.129 -5.176 0.172 1 92.56 98 PRO A N 1
ATOM 769 C CA . PRO A 1 98 ? 5.129 -6.5 0.801 1 92.56 98 PRO A CA 1
ATOM 770 C C . PRO A 1 98 ? 6.453 -7.234 0.627 1 92.56 98 PRO A C 1
ATOM 772 O O . PRO A 1 98 ? 6.824 -8.055 1.47 1 92.56 98 PRO A O 1
ATOM 775 N N . ILE A 1 99 ? 7.184 -6.957 -0.42 1 91.25 99 ILE A N 1
ATOM 776 C CA . ILE A 1 99 ? 8.375 -7.746 -0.715 1 91.25 99 ILE A CA 1
ATOM 777 C C . ILE A 1 99 ? 9.594 -7.105 -0.06 1 91.25 99 ILE A C 1
ATOM 779 O O . ILE A 1 99 ? 10.711 -7.625 -0.163 1 91.25 99 ILE A O 1
ATOM 783 N N . LEU A 1 100 ? 9.406 -5.953 0.588 1 93.44 100 LEU A N 1
ATOM 784 C CA . LEU A 1 100 ? 10.469 -5.281 1.326 1 93.44 100 LEU A CA 1
ATOM 785 C C . LEU A 1 100 ? 10.352 -5.562 2.82 1 93.44 100 LEU A C 1
ATOM 787 O O . LEU A 1 100 ? 9.25 -5.59 3.367 1 93.44 100 LEU A O 1
ATOM 791 N N . ASN A 1 101 ? 11.492 -5.719 3.43 1 95.5 101 ASN A N 1
ATOM 792 C CA . ASN A 1 101 ? 11.445 -5.902 4.879 1 95.5 101 ASN A CA 1
ATOM 793 C C . ASN A 1 101 ? 11.289 -4.574 5.609 1 95.5 101 ASN A C 1
ATOM 795 O O . ASN A 1 101 ? 11.141 -3.527 4.977 1 95.5 101 ASN A O 1
ATOM 799 N N . VAL A 1 102 ? 11.312 -4.613 6.891 1 97.25 102 VAL A N 1
ATOM 800 C CA . VAL A 1 102 ? 11.062 -3.459 7.75 1 97.25 102 VAL A CA 1
ATOM 801 C C . VAL A 1 102 ? 12.062 -2.352 7.426 1 97.25 102 VAL A C 1
ATOM 803 O O . VAL A 1 102 ? 11.672 -1.214 7.152 1 97.25 102 VAL A O 1
ATOM 806 N N . GLU A 1 103 ? 13.312 -2.633 7.469 1 96.25 103 GLU A N 1
ATOM 807 C CA . GLU A 1 103 ? 14.312 -1.593 7.262 1 96.25 103 GLU A CA 1
ATOM 808 C C . GLU A 1 103 ? 14.219 -1.006 5.855 1 96.25 103 GLU A C 1
ATOM 810 O O . GLU A 1 103 ? 14.383 0.201 5.668 1 96.25 103 GLU A O 1
ATOM 815 N N . GLU A 1 104 ? 13.914 -1.866 4.883 1 93.56 104 GLU A N 1
ATOM 816 C CA . GLU A 1 104 ? 13.797 -1.396 3.508 1 93.56 104 GLU A CA 1
ATOM 817 C C . GLU A 1 104 ? 12.57 -0.497 3.338 1 93.56 104 GLU A C 1
ATOM 819 O O . GLU A 1 104 ? 12.633 0.519 2.643 1 93.56 104 GLU A O 1
ATOM 824 N N . ASN A 1 105 ? 11.516 -0.882 3.893 1 96.31 105 ASN A N 1
ATOM 825 C CA . ASN A 1 105 ? 10.312 -0.049 3.848 1 96.31 105 ASN A CA 1
ATOM 826 C C . ASN A 1 105 ? 10.562 1.315 4.488 1 96.31 105 ASN A C 1
ATOM 828 O O . ASN A 1 105 ? 10.156 2.342 3.941 1 96.31 105 ASN A O 1
ATOM 832 N N . ILE A 1 106 ? 11.242 1.318 5.582 1 96.25 106 ILE A N 1
ATOM 833 C CA . ILE A 1 106 ? 11.492 2.561 6.301 1 96.25 106 ILE A CA 1
ATOM 834 C C . ILE A 1 106 ? 12.438 3.443 5.488 1 96.25 106 ILE A C 1
ATOM 836 O O . ILE A 1 106 ? 12.25 4.66 5.414 1 96.25 106 ILE A O 1
ATOM 840 N N . ALA A 1 107 ? 13.367 2.854 4.812 1 94.31 107 ALA A N 1
ATOM 841 C CA . ALA A 1 107 ? 14.398 3.604 4.098 1 94.31 107 ALA A CA 1
ATOM 842 C C . ALA A 1 107 ? 13.961 3.914 2.67 1 94.31 107 ALA A C 1
ATOM 844 O O . ALA A 1 107 ? 14.703 4.535 1.907 1 94.31 107 ALA A O 1
ATOM 845 N N . LEU A 1 108 ? 12.789 3.547 2.318 1 92.12 108 LEU A N 1
ATOM 846 C CA . LEU A 1 108 ? 12.312 3.594 0.941 1 92.12 108 LEU A CA 1
ATOM 847 C C . LEU A 1 108 ? 12.453 5 0.365 1 92.12 108 LEU A C 1
ATOM 849 O O . LEU A 1 108 ? 12.891 5.164 -0.776 1 92.12 108 LEU A O 1
ATOM 853 N N . PRO A 1 109 ? 12.117 6.062 1.104 1 89.06 109 PRO A N 1
ATOM 854 C CA . PRO A 1 109 ? 12.242 7.41 0.539 1 89.06 109 PRO A CA 1
ATOM 855 C C . PRO A 1 109 ? 13.664 7.727 0.072 1 89.06 109 PRO A C 1
ATOM 857 O O . PRO A 1 109 ? 13.852 8.359 -0.97 1 89.06 109 PRO A O 1
ATOM 860 N N . GLU A 1 110 ? 14.625 7.312 0.78 1 87.44 110 GLU A N 1
ATOM 861 C CA . GLU A 1 110 ? 16 7.555 0.384 1 87.44 110 GLU A CA 1
ATOM 862 C C . GLU A 1 110 ? 16.406 6.691 -0.81 1 87.44 110 GLU A C 1
ATOM 864 O O . GLU A 1 110 ? 17.156 7.133 -1.684 1 87.44 110 GLU A O 1
ATOM 869 N N . LEU A 1 111 ? 15.867 5.496 -0.805 1 83.56 111 LEU A N 1
ATOM 870 C CA . LEU A 1 111 ? 16.141 4.617 -1.938 1 83.56 111 LEU A CA 1
ATOM 871 C C . LEU A 1 111 ? 15.586 5.215 -3.23 1 83.56 111 LEU A C 1
ATOM 873 O O . LEU A 1 111 ? 16.25 5.16 -4.27 1 83.56 111 LEU A O 1
ATOM 877 N N . LEU A 1 112 ? 14.461 5.848 -3.115 1 84.06 112 LEU A N 1
ATOM 878 C CA . LEU A 1 112 ? 13.805 6.445 -4.273 1 84.06 112 LEU A CA 1
ATOM 879 C C . LEU A 1 112 ? 14.555 7.691 -4.738 1 84.06 112 LEU A C 1
ATOM 881 O O . LEU A 1 112 ? 14.469 8.07 -5.91 1 84.06 112 LEU A O 1
ATOM 885 N N . ASP A 1 113 ? 15.312 8.367 -3.887 1 81.94 113 ASP A N 1
ATOM 886 C CA . ASP A 1 113 ? 16.078 9.555 -4.23 1 81.94 113 ASP A CA 1
ATOM 887 C C . ASP A 1 113 ? 17.5 9.188 -4.66 1 81.94 113 ASP A C 1
ATOM 889 O O . ASP A 1 113 ? 18.344 10.062 -4.871 1 81.94 113 ASP A O 1
ATOM 893 N N . ASN A 1 114 ? 17.734 7.953 -4.738 1 79.62 114 ASN A N 1
ATOM 894 C CA . ASN A 1 114 ? 19.062 7.461 -5.055 1 79.62 114 ASN A CA 1
ATOM 895 C C . ASN A 1 114 ? 20.109 8.031 -4.098 1 79.62 114 ASN A C 1
ATOM 897 O O . ASN A 1 114 ? 21.203 8.406 -4.523 1 79.62 114 ASN A O 1
ATOM 901 N N . GLU A 1 115 ? 19.656 8.25 -2.955 1 77.94 115 GLU A N 1
ATOM 902 C CA . GLU A 1 115 ? 20.578 8.688 -1.91 1 77.94 115 GLU A CA 1
ATOM 903 C C . GLU A 1 115 ? 21.047 7.512 -1.064 1 77.94 115 GLU A C 1
ATOM 905 O O . GLU A 1 115 ? 20.375 6.477 -1.004 1 77.94 115 GLU A O 1
ATOM 910 N N . LYS A 1 116 ? 22.25 7.77 -0.476 1 81.06 116 LYS A N 1
ATOM 911 C CA . LYS A 1 116 ? 22.734 6.746 0.44 1 81.06 116 LYS A CA 1
ATOM 912 C C . LYS A 1 116 ? 21.953 6.746 1.744 1 81.06 116 LYS A C 1
ATOM 914 O O . LYS A 1 116 ? 21.719 7.801 2.332 1 81.06 116 LYS A O 1
ATOM 919 N N . VAL A 1 117 ? 21.594 5.574 2.094 1 83.25 117 VAL A N 1
ATOM 920 C CA . VAL A 1 117 ? 20.812 5.418 3.32 1 83.25 117 VAL A CA 1
ATOM 921 C C . VAL A 1 117 ? 21.688 5.727 4.531 1 83.25 117 VAL A C 1
ATOM 923 O O . VAL A 1 117 ? 22.797 5.203 4.652 1 83.25 117 VAL A O 1
ATOM 926 N N . SER A 1 118 ? 21.234 6.578 5.371 1 86.56 118 SER A N 1
ATOM 927 C CA . SER A 1 118 ? 21.906 6.836 6.645 1 86.56 118 SER A CA 1
ATOM 928 C C . SER A 1 118 ? 21.688 5.695 7.629 1 86.56 118 SER A C 1
ATOM 930 O O . SER A 1 118 ? 20.656 5.641 8.305 1 86.56 118 SER A O 1
ATOM 932 N N . ARG A 1 119 ? 22.641 4.895 7.812 1 90.94 119 ARG A N 1
ATOM 933 C CA . ARG A 1 119 ? 22.5 3.695 8.633 1 90.94 119 ARG A CA 1
ATOM 934 C C . ARG A 1 119 ? 22.312 4.059 10.109 1 90.94 119 ARG A C 1
ATOM 936 O O . ARG A 1 119 ? 21.531 3.422 10.82 1 90.94 119 ARG A O 1
ATOM 943 N N . ASP A 1 120 ? 23 5.09 10.461 1 92.88 120 ASP A N 1
ATOM 944 C CA . ASP A 1 120 ? 22.906 5.5 11.859 1 92.88 120 ASP A CA 1
ATOM 945 C C . ASP A 1 120 ? 21.5 5.973 12.195 1 92.88 120 ASP A C 1
ATOM 947 O O . ASP A 1 120 ? 20.906 5.547 13.195 1 92.88 120 ASP A O 1
ATOM 951 N N . TYR A 1 121 ? 21 6.805 11.383 1 90.69 121 TYR A N 1
ATOM 952 C CA . TYR A 1 121 ? 19.656 7.316 11.633 1 90.69 121 TYR A CA 1
ATOM 953 C C . TYR A 1 121 ? 18.625 6.207 11.508 1 90.69 121 TYR A C 1
ATOM 955 O O . TYR A 1 121 ? 17.688 6.145 12.297 1 90.69 121 TYR A O 1
ATOM 963 N N . LEU A 1 122 ? 18.828 5.363 10.547 1 94.88 122 LEU A N 1
ATOM 964 C CA . LEU A 1 122 ? 17.938 4.215 10.383 1 94.88 122 LEU A CA 1
ATOM 965 C C . LEU A 1 122 ? 17.922 3.352 11.641 1 94.88 122 LEU A C 1
ATOM 967 O O . LEU A 1 122 ? 16.859 2.975 12.125 1 94.88 122 LEU A O 1
ATOM 971 N N . ASP A 1 123 ? 19.078 3.086 12.164 1 96.06 123 ASP A N 1
ATOM 972 C CA . ASP A 1 123 ? 19.203 2.277 13.375 1 96.06 123 ASP A CA 1
ATOM 973 C C . ASP A 1 123 ? 18.5 2.953 14.555 1 96.06 123 ASP A C 1
ATOM 975 O O . ASP A 1 123 ? 17.781 2.299 15.32 1 96.06 123 ASP A O 1
ATOM 979 N N . GLU A 1 124 ? 18.75 4.188 14.648 1 93.69 124 GLU A N 1
ATOM 980 C CA . GLU A 1 124 ? 18.109 4.953 15.711 1 93.69 124 GLU A CA 1
ATOM 981 C C . GLU A 1 124 ? 16.594 4.902 15.594 1 93.69 124 GLU A C 1
ATOM 983 O O . GLU A 1 124 ? 15.891 4.645 16.578 1 93.69 124 GLU A O 1
ATOM 988 N N . LEU A 1 125 ? 16.094 5.133 14.461 1 93.25 125 LEU A N 1
ATOM 989 C CA . LEU A 1 125 ? 14.656 5.176 14.227 1 93.25 125 LEU A CA 1
ATOM 990 C C . LEU A 1 125 ? 14.023 3.811 14.484 1 93.25 125 LEU A C 1
ATOM 992 O O . LEU A 1 125 ? 12.984 3.717 15.133 1 93.25 125 LEU A O 1
ATOM 996 N N . ILE A 1 126 ? 14.656 2.75 14.008 1 96.5 126 ILE A N 1
ATOM 997 C CA . ILE A 1 126 ? 14.156 1.393 14.203 1 96.5 126 ILE A CA 1
ATOM 998 C C . ILE A 1 126 ? 14.102 1.074 15.695 1 96.5 126 ILE A C 1
ATOM 1000 O O . ILE A 1 126 ? 13.141 0.471 16.172 1 96.5 126 ILE A O 1
ATOM 1004 N N . SER A 1 127 ? 15.102 1.477 16.359 1 95.12 127 SER A N 1
ATOM 1005 C CA . SER A 1 127 ? 15.141 1.278 17.797 1 95.12 127 SER A CA 1
ATOM 1006 C C . SER A 1 127 ? 14.031 2.062 18.5 1 95.12 127 SER A C 1
ATOM 1008 O O . SER A 1 127 ? 13.328 1.524 19.344 1 95.12 127 SER A O 1
ATOM 1010 N N . LEU A 1 128 ? 13.938 3.279 18.109 1 92.25 128 LEU A N 1
ATOM 1011 C CA . LEU A 1 128 ? 12.914 4.148 18.688 1 92.25 128 LEU A CA 1
ATOM 1012 C C . LEU A 1 128 ? 11.523 3.566 18.484 1 92.25 128 LEU A C 1
ATOM 1014 O O . LEU A 1 128 ? 10.656 3.689 19.344 1 92.25 128 LEU A O 1
ATOM 1018 N N . LEU A 1 129 ? 11.273 2.9 17.375 1 93.94 129 LEU A N 1
ATOM 1019 C CA . LEU A 1 129 ? 9.977 2.346 17.016 1 93.94 129 LEU A CA 1
ATOM 1020 C C . LEU A 1 129 ? 9.766 0.984 17.672 1 93.94 129 LEU A C 1
ATOM 1022 O O . LEU A 1 129 ? 8.688 0.394 17.562 1 93.94 129 LEU A O 1
ATOM 1026 N N . GLY A 1 130 ? 10.789 0.474 18.312 1 93.88 130 GLY A N 1
ATOM 1027 C CA . GLY A 1 130 ? 10.688 -0.833 18.938 1 93.88 130 GLY A CA 1
ATOM 1028 C C . GLY A 1 130 ? 10.68 -1.977 17.938 1 93.88 130 GLY A C 1
ATOM 1029 O O . GLY A 1 130 ? 10 -2.984 18.156 1 93.88 130 GLY A O 1
ATOM 1030 N N . MET A 1 131 ? 11.391 -1.798 16.859 1 95.81 131 MET A N 1
ATOM 1031 C CA . MET A 1 131 ? 11.336 -2.779 15.789 1 95.81 131 MET A CA 1
ATOM 1032 C C . MET A 1 131 ? 12.703 -3.416 15.555 1 95.81 131 MET A C 1
ATOM 1034 O O . MET A 1 131 ? 12.938 -4.02 14.508 1 95.81 131 MET A O 1
ATOM 1038 N N . LYS A 1 132 ? 13.625 -3.301 16.484 1 96.38 132 LYS A N 1
ATOM 1039 C CA . LYS A 1 132 ? 14.977 -3.82 16.328 1 96.38 132 LYS A CA 1
ATOM 1040 C C . LYS A 1 132 ? 14.961 -5.32 16.047 1 96.38 132 LYS A C 1
ATOM 1042 O O . LYS A 1 132 ? 15.648 -5.793 15.141 1 96.38 132 LYS A O 1
ATOM 1047 N N . ASP A 1 133 ? 14.164 -6.012 16.766 1 95.94 133 ASP A N 1
ATOM 1048 C CA . ASP A 1 133 ? 14.133 -7.465 16.656 1 95.94 133 ASP A CA 1
ATOM 1049 C C . ASP A 1 133 ? 13.359 -7.902 15.406 1 95.94 133 ASP A C 1
ATOM 1051 O O . ASP A 1 133 ? 13.359 -9.086 15.062 1 95.94 133 ASP A O 1
ATOM 1055 N N . ARG A 1 134 ? 12.727 -6.992 14.703 1 95.88 134 ARG A N 1
ATOM 1056 C CA . ARG A 1 134 ? 11.914 -7.32 13.539 1 95.88 134 ARG A CA 1
ATOM 1057 C C . ARG A 1 134 ? 12.445 -6.641 12.289 1 95.88 134 ARG A C 1
ATOM 1059 O O . ARG A 1 134 ? 11.766 -6.598 11.258 1 95.88 134 ARG A O 1
ATOM 1066 N N . ARG A 1 135 ? 13.57 -6.184 12.383 1 95.81 135 ARG A N 1
ATOM 1067 C CA . ARG A 1 135 ? 14.203 -5.352 11.359 1 95.81 135 ARG A CA 1
ATOM 1068 C C . ARG A 1 135 ? 14.141 -6.023 9.992 1 95.81 135 ARG A C 1
ATOM 1070 O O . ARG A 1 135 ? 13.938 -5.355 8.977 1 95.81 135 ARG A O 1
ATOM 1077 N N . ASN A 1 136 ? 14.25 -7.371 9.953 1 95.12 136 ASN A N 1
ATOM 1078 C CA . ASN A 1 136 ? 14.359 -8.086 8.688 1 95.12 136 ASN A CA 1
ATOM 1079 C C . ASN A 1 136 ? 13.062 -8.82 8.344 1 95.12 136 ASN A C 1
ATOM 1081 O O . ASN A 1 136 ? 13.023 -9.602 7.391 1 95.12 136 ASN A O 1
ATOM 1085 N N . HIS A 1 137 ? 12.031 -8.57 9.047 1 95.69 137 HIS A N 1
ATOM 1086 C CA . HIS A 1 137 ? 10.758 -9.227 8.789 1 95.69 137 HIS A CA 1
ATOM 1087 C C . HIS A 1 137 ? 10.008 -8.547 7.648 1 95.69 137 HIS A C 1
ATOM 1089 O O . HIS A 1 137 ? 10.156 -7.34 7.434 1 95.69 137 HIS A O 1
ATOM 1095 N N . LEU A 1 138 ? 9.281 -9.352 6.969 1 95.75 138 LEU A N 1
ATOM 1096 C CA . LEU A 1 138 ? 8.375 -8.812 5.957 1 95.75 138 LEU A CA 1
ATOM 1097 C C . LEU A 1 138 ? 7.066 -8.352 6.586 1 95.75 138 LEU A C 1
ATOM 1099 O O . LEU A 1 138 ? 6.719 -8.781 7.688 1 95.75 138 LEU A O 1
ATOM 1103 N N . PRO A 1 139 ? 6.371 -7.492 5.875 1 95.19 139 PRO A N 1
ATOM 1104 C CA . PRO A 1 139 ? 5.098 -6.992 6.402 1 95.19 139 PRO A CA 1
ATOM 1105 C C . PRO A 1 139 ? 4.141 -8.117 6.793 1 95.19 139 PRO A C 1
ATOM 1107 O O . PRO A 1 139 ? 3.443 -8.008 7.805 1 95.19 139 PRO A O 1
ATOM 1110 N N . SER A 1 140 ? 4.156 -9.227 6.094 1 91.06 140 SER A N 1
ATOM 1111 C CA . SER A 1 140 ? 3.244 -10.328 6.355 1 91.06 140 SER A CA 1
ATOM 1112 C C . SER A 1 140 ? 3.561 -11 7.688 1 91.06 140 SER A C 1
ATOM 1114 O O . SER A 1 140 ? 2.738 -11.75 8.227 1 91.06 140 SER A O 1
ATOM 1116 N N . GLU A 1 141 ? 4.672 -10.742 8.203 1 91.62 141 GLU A N 1
ATOM 1117 C CA . GLU A 1 141 ? 5.125 -11.359 9.445 1 91.62 141 GLU A CA 1
ATOM 1118 C C . GLU A 1 141 ? 4.895 -10.438 10.633 1 91.62 141 GLU A C 1
ATOM 1120 O O . GLU A 1 141 ? 5.309 -10.742 11.758 1 91.62 141 GLU A O 1
ATOM 1125 N N . LEU A 1 142 ? 4.273 -9.312 10.383 1 93.56 142 LEU A N 1
ATOM 1126 C CA . LEU A 1 142 ? 4.094 -8.297 11.406 1 93.56 142 LEU A CA 1
ATOM 1127 C C . LEU A 1 142 ? 2.627 -8.172 11.805 1 93.56 142 LEU A C 1
ATOM 1129 O O . LEU A 1 142 ? 1.737 -8.375 10.977 1 93.56 142 LEU A O 1
ATOM 1133 N N . SER A 1 143 ? 2.43 -7.828 13.086 1 90.75 143 SER A N 1
ATOM 1134 C CA . SER A 1 143 ? 1.083 -7.441 13.492 1 90.75 143 SER A CA 1
ATOM 1135 C C . SER A 1 143 ? 0.694 -6.09 12.906 1 90.75 143 SER A C 1
ATOM 1137 O O . SER A 1 143 ? 1.545 -5.363 12.391 1 90.75 143 SER A O 1
ATOM 1139 N N . GLY A 1 144 ? -0.556 -5.77 12.977 1 91.38 144 GLY A N 1
ATOM 1140 C CA . GLY A 1 144 ? -1.022 -4.477 12.5 1 91.38 144 GLY A CA 1
ATOM 1141 C C . GLY A 1 144 ? -0.292 -3.309 13.141 1 91.38 144 GLY A C 1
ATOM 1142 O O . GLY A 1 144 ? 0.127 -2.379 12.445 1 91.38 144 GLY A O 1
ATOM 1143 N N . GLY A 1 145 ? -0.183 -3.389 14.438 1 92.69 145 GLY A N 1
ATOM 1144 C CA . GLY A 1 145 ? 0.54 -2.348 15.148 1 92.69 145 GLY A CA 1
ATOM 1145 C C . GLY A 1 145 ? 1.982 -2.209 14.703 1 92.69 145 GLY A C 1
ATOM 1146 O O . GLY A 1 145 ? 2.494 -1.096 14.57 1 92.69 145 GLY A O 1
ATOM 1147 N N . GLN A 1 146 ? 2.631 -3.35 14.477 1 94.88 146 GLN A N 1
ATOM 1148 C CA . GLN A 1 146 ? 4.012 -3.342 14 1 94.88 146 GLN A CA 1
ATOM 1149 C C . GLN A 1 146 ? 4.109 -2.746 12.602 1 94.88 146 GLN A C 1
ATOM 1151 O O . GLN A 1 146 ? 5.023 -1.972 12.312 1 94.88 146 GLN A O 1
ATOM 1156 N N . GLN A 1 147 ? 3.162 -3.092 11.742 1 95.38 147 GLN A N 1
ATOM 1157 C CA . GLN A 1 147 ? 3.143 -2.529 10.398 1 95.38 147 GLN A CA 1
ATOM 1158 C C . GLN A 1 147 ? 2.982 -1.013 10.438 1 95.38 147 GLN A C 1
ATOM 1160 O O . GLN A 1 147 ? 3.635 -0.294 9.68 1 95.38 147 GLN A O 1
ATOM 1165 N N . GLN A 1 148 ? 2.139 -0.587 11.305 1 94.62 148 GLN A N 1
ATOM 1166 C CA . GLN A 1 148 ? 1.938 0.853 11.43 1 94.62 148 GLN A CA 1
ATOM 1167 C C . GLN A 1 148 ? 3.213 1.545 11.906 1 94.62 148 GLN A C 1
ATOM 1169 O O . GLN A 1 148 ? 3.527 2.65 11.461 1 94.62 148 GLN A O 1
ATOM 1174 N N . ARG A 1 149 ? 3.91 0.946 12.836 1 94.94 149 ARG A N 1
ATOM 1175 C CA . ARG A 1 149 ? 5.184 1.499 13.281 1 94.94 149 ARG A CA 1
ATOM 1176 C C . ARG A 1 149 ? 6.164 1.631 12.125 1 94.94 149 ARG A C 1
ATOM 1178 O O . ARG A 1 149 ? 6.902 2.615 12.039 1 94.94 149 ARG A O 1
ATOM 1185 N N . VAL A 1 150 ? 6.156 0.652 11.258 1 96.56 150 VAL A N 1
ATOM 1186 C CA . VAL A 1 150 ? 7.008 0.701 10.078 1 96.56 150 VAL A CA 1
ATOM 1187 C C . VAL A 1 150 ? 6.582 1.858 9.18 1 96.56 150 VAL A C 1
ATOM 1189 O O . VAL A 1 150 ? 7.422 2.609 8.68 1 96.56 150 VAL A O 1
ATOM 1192 N N . ALA A 1 151 ? 5.273 1.984 9 1 95.38 151 ALA A N 1
ATOM 1193 C CA . ALA A 1 151 ? 4.746 3.082 8.188 1 95.38 151 ALA A CA 1
ATOM 1194 C C . ALA A 1 151 ? 5.141 4.434 8.781 1 95.38 151 ALA A C 1
ATOM 1196 O O . ALA A 1 151 ? 5.496 5.355 8.039 1 95.38 151 ALA A O 1
ATOM 1197 N N . ILE A 1 152 ? 5.074 4.547 10.039 1 94.5 152 ILE A N 1
ATOM 1198 C CA . ILE A 1 152 ? 5.488 5.762 10.734 1 94.5 152 ILE A CA 1
ATOM 1199 C C . ILE A 1 152 ? 6.977 6.008 10.492 1 94.5 152 ILE A C 1
ATOM 1201 O O . ILE A 1 152 ? 7.383 7.129 10.18 1 94.5 152 ILE A O 1
ATOM 1205 N N . GLY A 1 153 ? 7.746 4.969 10.664 1 95 153 GLY A N 1
ATOM 1206 C CA . GLY A 1 153 ? 9.172 5.09 10.398 1 95 153 GLY A CA 1
ATOM 1207 C C . GLY A 1 153 ? 9.469 5.617 9.008 1 95 153 GLY A C 1
ATOM 1208 O O . GLY A 1 153 ? 10.328 6.492 8.844 1 95 153 GLY A O 1
ATOM 1209 N N . ARG A 1 154 ? 8.781 5.082 8.094 1 95.12 154 ARG A N 1
ATOM 1210 C CA . ARG A 1 154 ? 8.977 5.527 6.719 1 95.12 154 ARG A CA 1
ATOM 1211 C C . ARG A 1 154 ? 8.656 7.012 6.574 1 95.12 154 ARG A C 1
ATOM 1213 O O . ARG A 1 154 ? 9.375 7.746 5.898 1 95.12 154 ARG A O 1
ATOM 1220 N N . ALA A 1 155 ? 7.602 7.422 7.164 1 94.62 155 ALA A N 1
ATOM 1221 C CA . ALA A 1 155 ? 7.164 8.812 7.102 1 94.62 155 ALA A CA 1
ATOM 1222 C C . ALA A 1 155 ? 8.188 9.742 7.746 1 94.62 155 ALA A C 1
ATOM 1224 O O . ALA A 1 155 ? 8.359 10.883 7.32 1 94.62 155 ALA A O 1
ATOM 1225 N N . LEU A 1 156 ? 8.914 9.25 8.703 1 93.19 156 LEU A N 1
ATOM 1226 C CA . LEU A 1 156 ? 9.82 10.078 9.5 1 93.19 156 LEU A CA 1
ATOM 1227 C C . LEU A 1 156 ? 11.227 10.055 8.922 1 93.19 156 LEU A C 1
ATOM 1229 O O . LEU A 1 156 ? 12.055 10.914 9.25 1 93.19 156 LEU A O 1
ATOM 1233 N N . PHE A 1 157 ? 11.492 9.133 8.18 1 92.19 157 PHE A N 1
ATOM 1234 C CA . PHE A 1 157 ? 12.859 8.805 7.793 1 92.19 157 PHE A CA 1
ATOM 1235 C C . PHE A 1 157 ? 13.547 10 7.141 1 92.19 157 PHE A C 1
ATOM 1237 O O . PHE A 1 157 ? 14.719 10.266 7.398 1 92.19 157 PHE A O 1
ATOM 1244 N N . ASN A 1 158 ? 12.828 10.789 6.406 1 88.25 158 ASN A N 1
ATOM 1245 C CA . ASN A 1 158 ? 13.43 11.93 5.723 1 88.25 158 ASN A CA 1
ATOM 1246 C C . ASN A 1 158 ? 13.398 13.188 6.59 1 88.25 158 ASN A C 1
ATOM 1248 O O . ASN A 1 158 ? 13.742 14.273 6.125 1 88.25 158 ASN A O 1
ATOM 1252 N N . LYS A 1 159 ? 12.938 13.047 7.766 1 88.62 159 LYS A N 1
ATOM 1253 C CA . LYS A 1 159 ? 12.82 14.188 8.672 1 88.62 159 LYS A CA 1
ATOM 1254 C C . LYS A 1 159 ? 11.969 15.297 8.047 1 88.62 159 LYS A C 1
ATOM 1256 O O . LYS A 1 159 ? 12.414 16.453 7.957 1 88.62 159 LYS A O 1
ATOM 1261 N N . PRO A 1 160 ? 10.797 14.977 7.691 1 92.94 160 PRO A N 1
ATOM 1262 C CA . PRO A 1 160 ? 9.93 15.93 7 1 92.94 160 PRO A CA 1
ATOM 1263 C C . PRO A 1 160 ? 9.547 17.125 7.875 1 92.94 160 PRO A C 1
ATOM 1265 O O . PRO A 1 160 ? 9.656 17.047 9.102 1 92.94 160 PRO A O 1
ATOM 1268 N N . SER A 1 161 ? 9.133 18.219 7.199 1 92.12 161 SER A N 1
ATOM 1269 C CA . SER A 1 161 ? 8.656 19.391 7.926 1 92.12 161 SER A CA 1
ATOM 1270 C C . SER A 1 161 ? 7.273 19.141 8.523 1 92.12 161 SER A C 1
ATOM 1272 O O . SER A 1 161 ? 6.961 19.641 9.609 1 92.12 161 SER A O 1
ATOM 1274 N N . ILE A 1 162 ? 6.512 18.406 7.805 1 96.69 162 ILE A N 1
ATOM 1275 C CA . ILE A 1 162 ? 5.137 18.125 8.219 1 96.69 162 ILE A CA 1
ATOM 1276 C C . ILE A 1 162 ? 4.832 16.641 8.062 1 96.69 162 ILE A C 1
ATOM 1278 O O . ILE A 1 162 ? 5.199 16.031 7.055 1 96.69 162 ILE A O 1
ATOM 1282 N N . ILE A 1 163 ? 4.219 16.109 9.039 1 97.25 163 ILE A N 1
ATOM 1283 C CA . ILE A 1 163 ? 3.68 14.758 8.977 1 97.25 163 ILE A CA 1
ATOM 1284 C C . ILE A 1 163 ? 2.16 14.812 8.836 1 97.25 163 ILE A C 1
ATOM 1286 O O . ILE A 1 163 ? 1.482 15.484 9.609 1 97.25 163 ILE A O 1
ATOM 1290 N N . LEU A 1 164 ? 1.706 14.203 7.812 1 97.75 164 LEU A N 1
ATOM 1291 C CA . LEU A 1 164 ? 0.274 14.102 7.551 1 97.75 164 LEU A CA 1
ATOM 1292 C C . LEU A 1 164 ? -0.213 12.664 7.75 1 97.75 164 LEU A C 1
ATOM 1294 O O . LEU A 1 164 ? 0.238 11.75 7.059 1 97.75 164 LEU A O 1
ATOM 1298 N N . ALA A 1 165 ? -1.108 12.477 8.664 1 97.19 165 ALA A N 1
ATOM 1299 C CA . ALA A 1 165 ? -1.599 11.141 8.984 1 97.19 165 ALA A CA 1
ATOM 1300 C C . ALA A 1 165 ? -3.1 11.031 8.727 1 97.19 165 ALA A C 1
ATOM 1302 O O . ALA A 1 165 ? -3.891 11.766 9.32 1 97.19 165 ALA A O 1
ATOM 1303 N N . ASP A 1 166 ? -3.463 10.18 7.859 1 95.31 166 ASP A N 1
ATOM 1304 C CA . ASP A 1 166 ? -4.863 9.945 7.523 1 95.31 166 ASP A CA 1
ATOM 1305 C C . ASP A 1 166 ? -5.391 8.688 8.211 1 95.31 166 ASP A C 1
ATOM 1307 O O . ASP A 1 166 ? -5.223 7.578 7.703 1 95.31 166 ASP A O 1
ATOM 1311 N N . GLU A 1 167 ? -6.023 8.891 9.336 1 93.75 167 GLU A N 1
ATOM 1312 C CA . GLU A 1 167 ? -6.57 7.82 10.156 1 93.75 167 GLU A CA 1
ATOM 1313 C C . GLU A 1 167 ? -5.535 6.727 10.398 1 93.75 167 GLU A C 1
ATOM 1315 O O . GLU A 1 167 ? -5.805 5.547 10.164 1 93.75 167 GLU A O 1
ATOM 1320 N N . PRO A 1 168 ? -4.465 7.066 11.016 1 93.56 168 PRO A N 1
ATOM 1321 C CA . PRO A 1 168 ? -3.336 6.141 11.109 1 93.56 168 PRO A CA 1
ATOM 1322 C C . PRO A 1 168 ? -3.645 4.922 11.984 1 93.56 168 PRO A C 1
ATOM 1324 O O . PRO A 1 168 ? -2.938 3.916 11.914 1 93.56 168 PRO A O 1
ATOM 1327 N N . THR A 1 169 ? -4.633 4.98 12.797 1 91.06 169 THR A N 1
ATOM 1328 C CA . THR A 1 169 ? -4.879 3.867 13.703 1 91.06 169 THR A CA 1
ATOM 1329 C C . THR A 1 169 ? -6.238 3.232 13.422 1 91.06 169 THR A C 1
ATOM 1331 O O . THR A 1 169 ? -6.789 2.527 14.273 1 91.06 169 THR A O 1
ATOM 1334 N N . GLY A 1 170 ? -6.801 3.5 12.297 1 86.06 170 GLY A N 1
ATOM 1335 C CA . GLY A 1 170 ? -8.133 3.012 11.969 1 86.06 170 GLY A CA 1
ATOM 1336 C C . GLY A 1 170 ? -8.227 1.498 11.977 1 86.06 170 GLY A C 1
ATOM 1337 O O . GLY A 1 170 ? -9.312 0.941 12.18 1 86.06 170 GLY A O 1
ATOM 1338 N N . ASN A 1 171 ? -7.195 0.843 11.805 1 84.06 171 ASN A N 1
ATOM 1339 C CA . ASN A 1 171 ? -7.211 -0.612 11.695 1 84.06 171 ASN A CA 1
ATOM 1340 C C . ASN A 1 171 ? -6.602 -1.273 12.93 1 84.06 171 ASN A C 1
ATOM 1342 O O . ASN A 1 171 ? -6.301 -2.469 12.914 1 84.06 171 ASN A O 1
ATOM 1346 N N . LEU A 1 172 ? -6.438 -0.531 13.953 1 89.56 172 LEU A N 1
ATOM 1347 C CA . LEU A 1 172 ? -5.77 -1.049 15.141 1 89.56 172 LEU A CA 1
ATOM 1348 C C . LEU A 1 172 ? -6.727 -1.097 16.328 1 89.56 172 LEU A C 1
ATOM 1350 O O . LEU A 1 172 ? -7.73 -0.383 16.344 1 89.56 172 LEU A O 1
ATOM 1354 N N . ASP A 1 173 ? -6.402 -1.967 17.266 1 89.75 173 ASP A N 1
ATOM 1355 C CA . ASP A 1 173 ? -7.148 -1.958 18.516 1 89.75 173 ASP A CA 1
ATOM 1356 C C . ASP A 1 173 ? -6.801 -0.729 19.359 1 89.75 173 ASP A C 1
ATOM 1358 O O . ASP A 1 173 ? -5.805 -0.053 19.094 1 89.75 173 ASP A O 1
ATOM 1362 N N . SER A 1 174 ? -7.621 -0.503 20.359 1 89.94 174 SER A N 1
ATOM 1363 C CA . SER A 1 174 ? -7.527 0.736 21.125 1 89.94 174 SER A CA 1
ATOM 1364 C C . SER A 1 174 ? -6.18 0.85 21.828 1 89.94 174 SER A C 1
ATOM 1366 O O . SER A 1 174 ? -5.582 1.926 21.875 1 89.94 174 SER A O 1
ATOM 1368 N N . VAL A 1 175 ? -5.766 -0.189 22.391 1 90.88 175 VAL A N 1
ATOM 1369 C CA . VAL A 1 175 ? -4.516 -0.161 23.141 1 90.88 175 VAL A CA 1
ATOM 1370 C C . VAL A 1 175 ? -3.348 0.114 22.203 1 90.88 175 VAL A C 1
ATOM 1372 O O . VAL A 1 175 ? -2.537 1.009 22.453 1 90.88 175 VAL A O 1
ATOM 1375 N N . THR A 1 176 ? -3.297 -0.575 21.156 1 91.25 176 THR A N 1
ATOM 1376 C CA . THR A 1 176 ? -2.244 -0.402 20.156 1 91.25 176 THR A CA 1
ATOM 1377 C C . THR A 1 176 ? -2.316 0.987 19.531 1 91.25 176 THR A C 1
ATOM 1379 O O . THR A 1 176 ? -1.285 1.614 19.281 1 91.25 176 THR A O 1
ATOM 1382 N N . SER A 1 177 ? -3.523 1.358 19.312 1 92.69 177 SER A N 1
ATOM 1383 C CA . SER A 1 177 ? -3.721 2.689 18.75 1 92.69 177 SER A CA 1
ATOM 1384 C C . SER A 1 177 ? -3.082 3.762 19.625 1 92.69 177 SER A C 1
ATOM 1386 O O . SER A 1 177 ? -2.348 4.617 19.125 1 92.69 177 SER A O 1
ATOM 1388 N N . LYS A 1 178 ? -3.332 3.713 20.844 1 92 178 LYS A N 1
ATOM 1389 C CA . LYS A 1 178 ? -2.785 4.688 21.797 1 92 178 LYS A CA 1
ATOM 1390 C C . LYS A 1 178 ? -1.261 4.656 21.797 1 92 178 LYS A C 1
ATOM 1392 O O . LYS A 1 178 ? -0.612 5.703 21.766 1 92 178 LYS A O 1
ATOM 1397 N N . GLU A 1 179 ? -0.749 3.492 21.734 1 92.31 179 GLU A N 1
ATOM 1398 C CA . GLU A 1 179 ? 0.703 3.342 21.734 1 92.31 179 GLU A CA 1
ATOM 1399 C C . GLU A 1 179 ? 1.322 3.975 20.484 1 92.31 179 GLU A C 1
ATOM 1401 O O . GLU A 1 179 ? 2.336 4.668 20.578 1 92.31 179 GLU A O 1
ATOM 1406 N N . VAL A 1 180 ? 0.691 3.705 19.453 1 91.81 180 VAL A N 1
ATOM 1407 C CA . VAL A 1 180 ? 1.204 4.195 18.172 1 91.81 180 VAL A CA 1
ATOM 1408 C C . VAL A 1 180 ? 1.125 5.719 18.141 1 91.81 180 VAL A C 1
ATOM 1410 O O . VAL A 1 180 ? 2.072 6.387 17.719 1 91.81 180 VAL A O 1
ATOM 1413 N N . ILE A 1 181 ? 0.07 6.277 18.578 1 93.75 181 ILE A N 1
ATOM 1414 C CA . ILE A 1 181 ? -0.114 7.723 18.547 1 93.75 181 ILE A CA 1
ATOM 1415 C C . ILE A 1 181 ? 0.858 8.391 19.516 1 93.75 181 ILE A C 1
ATOM 1417 O O . ILE A 1 181 ? 1.438 9.43 19.203 1 93.75 181 ILE A O 1
ATOM 1421 N N . GLU A 1 182 ? 1.047 7.797 20.625 1 94.06 182 GLU A N 1
ATOM 1422 C CA . GLU A 1 182 ? 2.018 8.32 21.578 1 94.06 182 GLU A CA 1
ATOM 1423 C C . GLU A 1 182 ? 3.426 8.32 21 1 94.06 182 GLU A C 1
ATOM 1425 O O . GLU A 1 182 ? 4.184 9.273 21.188 1 94.06 182 GLU A O 1
ATOM 1430 N N . LEU A 1 183 ? 3.658 7.273 20.375 1 92.06 183 LEU A N 1
ATOM 1431 C CA . LEU A 1 183 ? 4.949 7.188 19.703 1 92.06 183 LEU A CA 1
ATOM 1432 C C . LEU A 1 183 ? 5.094 8.289 18.656 1 92.06 183 LEU A C 1
ATOM 1434 O O . LEU A 1 183 ? 6.129 8.953 18.578 1 92.06 183 LEU A O 1
ATOM 1438 N N . LEU A 1 184 ? 4.105 8.445 17.906 1 92.19 184 LEU A N 1
ATOM 1439 C CA . LEU A 1 184 ? 4.098 9.477 16.859 1 92.19 184 LEU A CA 1
ATOM 1440 C C . LEU A 1 184 ? 4.258 10.859 17.469 1 92.19 184 LEU A C 1
ATOM 1442 O O . LEU A 1 184 ? 5.047 11.672 16.984 1 92.19 184 LEU A O 1
ATOM 1446 N N . LYS A 1 185 ? 3.555 11.117 18.484 1 92.94 185 LYS A N 1
ATOM 1447 C CA . LYS A 1 185 ? 3.646 12.391 19.188 1 92.94 185 LYS A CA 1
ATOM 1448 C C . LYS A 1 185 ? 5.055 12.617 19.734 1 92.94 185 LYS A C 1
ATOM 1450 O O . LYS A 1 185 ? 5.621 13.695 19.578 1 92.94 185 LYS A O 1
ATOM 1455 N N . PHE A 1 186 ? 5.535 11.625 20.328 1 92 186 PHE A N 1
ATOM 1456 C CA . PHE A 1 186 ? 6.875 11.703 20.906 1 92 186 PHE A CA 1
ATOM 1457 C C . PHE A 1 186 ? 7.906 12.016 19.828 1 92 186 PHE A C 1
ATOM 1459 O O . PHE A 1 186 ? 8.742 12.906 20 1 92 186 PHE A O 1
ATOM 1466 N N . THR A 1 187 ? 7.828 11.289 18.766 1 89 187 THR A N 1
ATOM 1467 C CA . THR A 1 187 ? 8.805 11.469 17.688 1 89 187 THR A CA 1
ATOM 1468 C C . THR A 1 187 ? 8.656 12.844 17.047 1 89 187 THR A C 1
ATOM 1470 O O . THR A 1 187 ? 9.656 13.5 16.75 1 89 187 THR A O 1
ATOM 1473 N N . ALA A 1 188 ? 7.469 13.266 16.844 1 89.12 188 ALA A N 1
ATOM 1474 C CA . ALA A 1 188 ? 7.227 14.586 16.281 1 89.12 188 ALA A CA 1
ATOM 1475 C C . ALA A 1 188 ? 7.805 15.688 17.172 1 89.12 188 ALA A C 1
ATOM 1477 O O . ALA A 1 188 ? 8.406 16.641 16.672 1 89.12 188 ALA A O 1
ATOM 1478 N N . LYS A 1 189 ? 7.641 15.531 18.406 1 89.88 189 LYS A N 1
ATOM 1479 C CA . LYS A 1 189 ? 8.18 16.5 19.359 1 89.88 189 LYS A CA 1
ATOM 1480 C C . LYS A 1 189 ? 9.703 16.453 19.375 1 89.88 189 LYS A C 1
ATOM 1482 O O . LYS A 1 189 ? 10.359 17.5 19.344 1 89.88 189 LYS A O 1
ATOM 1487 N N . LYS A 1 190 ? 10.242 15.281 19.406 1 88.31 190 LYS A N 1
ATOM 1488 C CA . LYS A 1 190 ? 11.688 15.086 19.453 1 88.31 190 LYS A CA 1
ATOM 1489 C C . LYS A 1 190 ? 12.375 15.773 18.281 1 88.31 190 LYS A C 1
ATOM 1491 O O . LYS A 1 190 ? 13.43 16.375 18.453 1 88.31 190 LYS A O 1
ATOM 1496 N N . TYR A 1 191 ? 11.758 15.719 17.172 1 87.06 191 TYR A N 1
ATOM 1497 C CA . TYR A 1 191 ? 12.398 16.25 15.969 1 87.06 191 TYR A CA 1
ATOM 1498 C C . TYR A 1 191 ? 11.758 17.562 15.547 1 87.06 191 TYR A C 1
ATOM 1500 O O . TYR A 1 191 ? 12 18.062 14.438 1 87.06 191 TYR A O 1
ATOM 1508 N N . ASN A 1 192 ? 10.922 18.156 16.328 1 89.81 192 ASN A N 1
ATOM 1509 C CA . ASN A 1 192 ? 10.242 19.422 16.109 1 89.81 192 ASN A CA 1
ATOM 1510 C C . ASN A 1 192 ? 9.492 19.438 14.781 1 89.81 192 ASN A C 1
ATOM 1512 O O . ASN A 1 192 ? 9.648 20.375 13.984 1 89.81 192 ASN A O 1
ATOM 1516 N N . GLN A 1 193 ? 8.805 18.406 14.578 1 93.06 193 GLN A N 1
ATOM 1517 C CA . GLN A 1 193 ? 8.016 18.266 13.352 1 93.06 193 GLN A CA 1
ATOM 1518 C C . GLN A 1 193 ? 6.562 18.672 13.586 1 93.06 193 GLN A C 1
ATOM 1520 O O . GLN A 1 193 ? 6.059 18.562 14.703 1 93.06 193 GLN A O 1
ATOM 1525 N N . THR A 1 194 ? 5.992 19.203 12.562 1 96.94 194 THR A N 1
ATOM 1526 C CA . THR A 1 194 ? 4.566 19.516 12.602 1 96.94 194 THR A CA 1
ATOM 1527 C C . THR A 1 194 ? 3.73 18.297 12.258 1 96.94 194 THR A C 1
ATOM 1529 O O . THR A 1 194 ? 4.02 17.594 11.289 1 96.94 194 THR A O 1
ATOM 1532 N N . LEU A 1 195 ? 2.703 17.984 13.102 1 97.25 195 LEU A N 1
ATOM 1533 C CA . LEU A 1 195 ? 1.878 16.797 12.922 1 97.25 195 LEU A CA 1
ATOM 1534 C C . LEU A 1 195 ? 0.416 17.172 12.703 1 97.25 195 LEU A C 1
ATOM 1536 O O . LEU A 1 195 ? -0.172 17.875 13.531 1 97.25 195 LEU A O 1
ATOM 1540 N N . ILE A 1 196 ? -0.113 16.797 11.594 1 98.12 196 ILE A N 1
ATOM 1541 C CA . ILE A 1 196 ? -1.536 16.938 11.305 1 98.12 196 ILE A CA 1
ATOM 1542 C C . ILE A 1 196 ? -2.176 15.562 11.148 1 98.12 196 ILE A C 1
ATOM 1544 O O . ILE A 1 196 ? -1.809 14.805 10.25 1 98.12 196 ILE A O 1
ATOM 1548 N N . LEU A 1 197 ? -3.145 15.273 11.992 1 97.62 197 LEU A N 1
ATOM 1549 C CA . LEU A 1 197 ? -3.736 13.945 12.062 1 97.62 197 LEU A CA 1
ATOM 1550 C C . LEU A 1 197 ? -5.25 14.016 11.914 1 97.62 197 LEU A C 1
ATOM 1552 O O . LEU A 1 197 ? -5.91 14.812 12.578 1 97.62 197 LEU A O 1
ATOM 1556 N N . ILE A 1 198 ? -5.719 13.242 10.969 1 97 198 ILE A N 1
ATOM 1557 C CA . ILE A 1 198 ? -7.164 13.086 10.828 1 97 198 ILE A CA 1
ATOM 1558 C C . ILE A 1 198 ? -7.621 11.844 11.586 1 97 198 ILE A C 1
ATOM 1560 O O . ILE A 1 198 ? -6.984 10.789 11.5 1 97 198 ILE A O 1
ATOM 1564 N N . THR A 1 199 ? -8.734 12 12.32 1 94.56 199 THR A N 1
ATOM 1565 C CA . THR A 1 199 ? -9.281 10.852 13.031 1 94.56 199 THR A CA 1
ATOM 1566 C C . THR A 1 199 ? -10.758 11.07 13.344 1 94.56 199 THR A C 1
ATOM 1568 O O . THR A 1 199 ? -11.227 12.211 13.414 1 94.56 199 THR A O 1
ATOM 1571 N N . HIS A 1 200 ? -11.383 10.023 13.43 1 89.62 200 HIS A N 1
ATOM 1572 C CA . HIS A 1 200 ? -12.758 10.086 13.922 1 89.62 200 HIS A CA 1
ATOM 1573 C C . HIS A 1 200 ? -12.836 9.703 15.391 1 89.62 200 HIS A C 1
ATOM 1575 O O . HIS A 1 200 ? -13.898 9.789 16 1 89.62 200 HIS A O 1
ATOM 1581 N N . GLU A 1 201 ? -11.781 9.312 15.914 1 88.81 201 GLU A N 1
ATOM 1582 C CA . GLU A 1 201 ? -11.742 8.906 17.312 1 88.81 201 GLU A CA 1
ATOM 1583 C C . GLU A 1 201 ? -11.453 10.094 18.234 1 88.81 201 GLU A C 1
ATOM 1585 O O . GLU A 1 201 ? -10.352 10.648 18.203 1 88.81 201 GLU A O 1
ATOM 1590 N N . LEU A 1 202 ? -12.297 10.297 19.125 1 88.12 202 LEU A N 1
ATOM 1591 C CA . LEU A 1 202 ? -12.195 11.469 19.984 1 88.12 202 LEU A CA 1
ATOM 1592 C C . LEU A 1 202 ? -11.016 11.344 20.938 1 88.12 202 LEU A C 1
ATOM 1594 O O . LEU A 1 202 ? -10.328 12.336 21.219 1 88.12 202 LEU A O 1
ATOM 1598 N N . ASN A 1 203 ? -10.844 10.195 21.438 1 90.94 203 ASN A N 1
ATOM 1599 C CA . ASN A 1 203 ? -9.75 9.992 22.391 1 90.94 203 ASN A CA 1
ATOM 1600 C C . ASN A 1 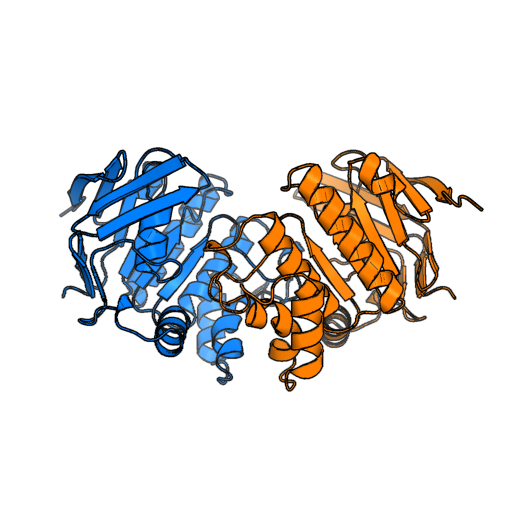203 ? -8.391 10.289 21.75 1 90.94 203 ASN A C 1
ATOM 1602 O O . ASN A 1 203 ? -7.48 10.773 22.422 1 90.94 203 ASN A O 1
ATOM 1606 N N . ILE A 1 204 ? -8.266 10.055 20.531 1 92.88 204 ILE A N 1
ATOM 1607 C CA . ILE A 1 204 ? -7.031 10.336 19.812 1 92.88 204 ILE A CA 1
ATOM 1608 C C . ILE A 1 204 ? -6.957 11.828 19.484 1 92.88 204 ILE A C 1
ATOM 1610 O O . ILE A 1 204 ? -5.906 12.453 19.641 1 92.88 204 ILE A O 1
ATOM 1614 N N . ALA A 1 205 ? -8.047 12.406 19.078 1 94.44 205 ALA A N 1
ATOM 1615 C CA . ALA A 1 205 ? -8.117 13.828 18.734 1 94.44 205 ALA A CA 1
ATOM 1616 C C . ALA A 1 205 ? -7.695 14.695 19.922 1 94.44 205 ALA A C 1
ATOM 1618 O O . ALA A 1 205 ? -7.008 15.703 19.734 1 94.44 205 ALA A O 1
ATOM 1619 N N . GLN A 1 206 ? -7.965 14.25 21.047 1 94.19 206 GLN A N 1
ATOM 1620 C CA . GLN A 1 206 ? -7.75 15.047 22.25 1 94.19 206 GLN A CA 1
ATOM 1621 C C . GLN A 1 206 ? -6.285 15.008 22.672 1 94.19 206 GLN A C 1
ATOM 1623 O O . GLN A 1 206 ? -5.875 15.758 23.562 1 94.19 206 GLN A O 1
ATOM 1628 N N . MET A 1 207 ? -5.555 14.219 22.047 1 93.12 207 MET A N 1
ATOM 1629 C CA . MET A 1 207 ? -4.125 14.172 22.344 1 93.12 207 MET A CA 1
ATOM 1630 C C . MET A 1 207 ? -3.383 15.312 21.656 1 93.12 207 MET A C 1
ATOM 1632 O O . MET A 1 207 ? -2.223 15.586 21.984 1 93.12 207 MET A O 1
ATOM 1636 N N . ALA A 1 208 ? -4.027 15.984 20.766 1 95.88 208 ALA A N 1
ATOM 1637 C CA . ALA A 1 208 ? -3.406 17.062 20 1 95.88 208 ALA A CA 1
ATOM 1638 C C . ALA A 1 208 ? -3.381 18.359 20.797 1 95.88 208 ALA A C 1
ATOM 1640 O O . ALA A 1 208 ? -4.004 18.469 21.859 1 95.88 208 ALA A O 1
ATOM 1641 N N . ASP A 1 209 ? -2.545 19.266 20.281 1 95.81 209 ASP A N 1
ATOM 1642 C CA . ASP A 1 209 ? -2.531 20.609 20.844 1 95.81 209 ASP A CA 1
ATOM 1643 C C . ASP A 1 209 ? -3.771 21.391 20.422 1 95.81 209 ASP A C 1
ATOM 1645 O O . ASP A 1 209 ? -4.219 22.281 21.125 1 95.81 209 ASP A O 1
ATOM 1649 N N . ARG A 1 210 ? -4.176 21.125 19.328 1 96.88 210 ARG A N 1
ATOM 1650 C CA . ARG A 1 210 ? -5.227 21.859 18.641 1 96.88 210 ARG A CA 1
ATOM 1651 C C . ARG A 1 210 ? -6.145 20.922 17.859 1 96.88 210 ARG A C 1
ATOM 1653 O O . ARG A 1 210 ? -5.68 19.969 17.25 1 96.88 210 ARG A O 1
ATOM 1660 N N . VAL A 1 211 ? -7.539 21.188 17.938 1 97.69 211 VAL A N 1
ATOM 1661 C CA . VAL A 1 211 ? -8.516 20.359 17.234 1 97.69 211 VAL A CA 1
ATOM 1662 C C . VAL A 1 211 ? -9.328 21.234 16.281 1 97.69 211 VAL A C 1
ATOM 1664 O O . VAL A 1 211 ? -9.867 22.266 16.672 1 97.69 211 VAL A O 1
ATOM 1667 N N . ILE A 1 212 ? -9.367 20.797 15.062 1 97.81 212 ILE A N 1
ATOM 1668 C CA . ILE A 1 212 ? -10.156 21.438 14.031 1 97.81 212 ILE A CA 1
ATOM 1669 C C . ILE A 1 212 ? -11.289 20.516 13.578 1 97.81 212 ILE A C 1
ATOM 1671 O O . ILE A 1 212 ? -11.055 19.344 13.281 1 97.81 212 ILE A O 1
ATOM 1675 N N . THR A 1 213 ? -12.508 21 13.492 1 97.69 213 THR A N 1
ATOM 1676 C CA . THR A 1 213 ? -13.648 20.188 13.078 1 97.69 213 THR A CA 1
ATOM 1677 C C . THR A 1 213 ? -14.109 20.594 11.672 1 97.69 213 THR A C 1
ATOM 1679 O O . THR A 1 213 ? -14.367 21.766 11.406 1 97.69 213 THR A O 1
ATOM 1682 N N . LEU A 1 214 ? -14.133 19.625 10.844 1 97.19 214 LEU A N 1
ATOM 1683 C CA . LEU A 1 214 ? -14.617 19.797 9.477 1 97.19 214 LEU A CA 1
ATOM 1684 C C . LEU A 1 214 ? -16.016 19.219 9.312 1 97.19 214 LEU A C 1
ATOM 1686 O O . LEU A 1 214 ? -16.312 18.141 9.82 1 97.19 214 LEU A O 1
ATOM 1690 N N . LYS A 1 215 ? -16.891 19.969 8.68 1 96.44 215 LYS A N 1
ATOM 1691 C CA . LYS A 1 215 ? -18.25 19.531 8.359 1 96.44 215 LYS A CA 1
ATOM 1692 C C . LYS A 1 215 ? -18.672 20.016 6.969 1 96.44 215 LYS A C 1
ATOM 1694 O O . LYS A 1 215 ? -18.641 21.203 6.68 1 96.44 215 LYS A O 1
ATOM 1699 N N . ASP A 1 216 ? -18.969 19.078 6.133 1 95 216 ASP A N 1
ATOM 1700 C CA . ASP A 1 216 ? -19.469 19.359 4.789 1 95 216 ASP A CA 1
ATOM 1701 C C . ASP A 1 216 ? -18.547 20.312 4.039 1 95 216 ASP A C 1
ATOM 1703 O O . ASP A 1 216 ? -19.016 21.266 3.412 1 95 216 ASP A O 1
ATOM 1707 N N . GLY A 1 217 ? -17.297 20.109 4.242 1 96.25 217 GLY A N 1
ATOM 1708 C CA . GLY A 1 217 ? -16.328 20.859 3.463 1 96.25 217 GLY A CA 1
ATOM 1709 C C . GLY A 1 217 ? -15.945 22.188 4.09 1 96.25 217 GLY A C 1
ATOM 1710 O O . GLY A 1 217 ? -15.203 22.969 3.494 1 96.25 217 GLY A O 1
ATOM 1711 N N . ASP A 1 218 ? -16.453 22.406 5.34 1 96.94 218 ASP A N 1
ATOM 1712 C CA . ASP A 1 218 ? -16.188 23.656 6.039 1 96.94 218 ASP A CA 1
ATOM 1713 C C . ASP A 1 218 ? -15.555 23.406 7.402 1 96.94 218 ASP A C 1
ATOM 1715 O O . ASP A 1 218 ? -15.836 22.391 8.047 1 96.94 218 ASP A O 1
ATOM 1719 N N . ILE A 1 219 ? -14.742 24.359 7.789 1 97.25 219 ILE A N 1
ATOM 1720 C CA . ILE A 1 219 ? -14.266 24.328 9.172 1 97.25 219 ILE A CA 1
ATOM 1721 C C . ILE A 1 219 ? -15.305 24.969 10.086 1 97.25 219 ILE A C 1
ATOM 1723 O O . ILE A 1 219 ? -15.617 26.156 9.945 1 97.25 219 ILE A O 1
ATOM 1727 N N . VAL A 1 220 ? -15.75 24.219 11 1 97.5 220 VAL A N 1
ATOM 1728 C CA . VAL A 1 220 ? -16.828 24.719 11.836 1 97.5 220 VAL A CA 1
ATOM 1729 C C . VAL A 1 220 ? -16.328 25 13.242 1 97.5 220 VAL A C 1
ATOM 1731 O O . VAL A 1 220 ? -16.969 25.688 14.023 1 97.5 220 VAL A O 1
ATOM 1734 N N . SER A 1 221 ? -15.219 24.391 13.586 1 97.06 221 SER A N 1
ATOM 1735 C CA . SER A 1 221 ? -14.602 24.641 14.883 1 97.06 221 SER A CA 1
ATOM 1736 C C . SER A 1 221 ? -13.086 24.547 14.805 1 97.06 221 SER A C 1
ATOM 1738 O O . SER A 1 221 ? -12.547 23.781 14 1 97.06 221 SER A O 1
ATOM 1740 N N . ASP A 1 222 ? -12.383 25.328 15.508 1 97.19 222 ASP A N 1
ATOM 1741 C CA . ASP A 1 222 ? -10.93 25.422 15.641 1 97.19 222 ASP A CA 1
ATOM 1742 C C . ASP A 1 222 ? -10.539 25.797 17.062 1 97.19 222 ASP A C 1
ATOM 1744 O O . ASP A 1 222 ? -10.617 26.969 17.438 1 97.19 222 ASP A O 1
ATOM 1748 N N . GLU A 1 223 ? -10.094 24.75 17.812 1 96.25 223 GLU A N 1
ATOM 1749 C CA . GLU A 1 223 ? -9.906 24.969 19.25 1 96.25 223 GLU A CA 1
ATOM 1750 C C . GLU A 1 223 ? -8.547 24.469 19.719 1 96.25 223 GLU A C 1
ATOM 1752 O O . GLU A 1 223 ? -8.148 23.344 19.375 1 96.25 223 GLU A O 1
ATOM 1757 N N . TYR A 1 224 ? -7.863 25.281 20.422 1 95.69 224 TYR A N 1
ATOM 1758 C CA . TYR A 1 224 ? -6.66 24.828 21.109 1 95.69 224 TYR A CA 1
ATOM 1759 C C . TYR A 1 224 ? -7.016 24.109 22.406 1 95.69 224 TYR A C 1
ATOM 1761 O O . TYR A 1 224 ? -7.918 24.531 23.141 1 95.69 224 TYR A O 1
ATOM 1769 N N . LEU A 1 225 ? -6.496 22.953 22.484 1 89.12 225 LEU A N 1
ATOM 1770 C CA . LEU A 1 225 ? -6.777 22.188 23.703 1 89.12 225 LEU A CA 1
ATOM 1771 C C . LEU A 1 225 ? -5.785 22.547 24.797 1 89.12 225 LEU A C 1
ATOM 1773 O O . LEU A 1 225 ? -6.031 22.266 25.984 1 89.12 225 LEU A O 1
ATOM 1777 N N . LYS A 1 226 ? -5.035 23.5 24.938 1 65.69 226 LYS A N 1
ATOM 1778 C CA . LYS A 1 226 ? -4.043 23.922 25.922 1 65.69 226 LYS A CA 1
ATOM 1779 C C . LYS A 1 226 ? -4.508 23.609 27.328 1 65.69 226 LYS A C 1
ATOM 1781 O O . LYS A 1 226 ? -5.656 23.891 27.703 1 65.69 226 LYS A O 1
ATOM 1786 N N . VAL A 1 227 ? -4.012 22.406 27.734 1 50.66 227 VAL A N 1
ATOM 1787 C CA . VAL A 1 227 ? -3.711 22.359 29.156 1 50.66 227 VAL A CA 1
ATOM 1788 C C . VAL A 1 227 ? -2.654 23.406 29.484 1 50.66 227 VAL A C 1
ATOM 1790 O O . VAL A 1 227 ? -1.518 23.328 29.016 1 50.66 227 VAL A O 1
ATOM 1793 N N . GLU A 1 228 ? -2.738 24.672 29.328 1 39.31 228 GLU A N 1
ATOM 1794 C CA . GLU A 1 228 ? -1.835 25.406 30.219 1 39.31 228 GLU A CA 1
ATOM 1795 C C . GLU A 1 228 ? -1.934 24.906 31.656 1 39.31 228 GLU A C 1
ATOM 1797 O O . GLU A 1 228 ? -3.008 24.5 32.094 1 39.31 228 GLU A O 1
ATOM 1802 N N . MET B 1 1 ? 6.371 -27.828 -19.094 1 88 1 MET B N 1
ATOM 1803 C CA . MET B 1 1 ? 7.418 -28.078 -18.094 1 88 1 MET B CA 1
ATOM 1804 C C . MET B 1 1 ? 7.012 -27.531 -16.734 1 88 1 MET B C 1
ATOM 1806 O O . MET B 1 1 ? 6.422 -26.453 -16.641 1 88 1 MET B O 1
ATOM 1810 N N . GLU B 1 2 ? 7.281 -28.328 -15.789 1 94.56 2 GLU B N 1
ATOM 1811 C CA . GLU B 1 2 ? 6.902 -27.969 -14.422 1 94.56 2 GLU B CA 1
ATOM 1812 C C . GLU B 1 2 ? 7.699 -26.781 -13.914 1 94.56 2 GLU B C 1
ATOM 1814 O O . GLU B 1 2 ? 8.93 -26.797 -13.93 1 94.56 2 GLU B O 1
ATOM 1819 N N . ILE B 1 3 ? 7.012 -25.766 -13.578 1 96.44 3 ILE B N 1
ATOM 1820 C CA . ILE B 1 3 ? 7.703 -24.562 -13.133 1 96.44 3 ILE B CA 1
ATOM 1821 C C . ILE B 1 3 ? 7.582 -24.422 -11.617 1 96.44 3 ILE B C 1
ATOM 1823 O O . ILE B 1 3 ? 8.438 -23.812 -10.969 1 96.44 3 ILE B O 1
ATOM 1827 N N . LEU B 1 4 ? 6.52 -24.969 -11.039 1 97.75 4 LEU B N 1
ATOM 1828 C CA . LEU B 1 4 ? 6.254 -24.922 -9.609 1 97.75 4 LEU B CA 1
ATOM 1829 C C . LEU B 1 4 ? 5.871 -26.297 -9.078 1 97.75 4 LEU B C 1
ATOM 1831 O O . LEU B 1 4 ? 5.012 -26.969 -9.648 1 97.75 4 LEU B O 1
ATOM 1835 N N . LYS B 1 5 ? 6.555 -26.703 -8.07 1 98.25 5 LYS B N 1
ATOM 1836 C CA . LYS B 1 5 ? 6.23 -27.953 -7.371 1 98.25 5 LYS B CA 1
ATOM 1837 C C . LYS B 1 5 ? 6.211 -27.734 -5.859 1 98.25 5 LYS B C 1
ATOM 1839 O O . LYS B 1 5 ? 7.16 -27.188 -5.289 1 98.25 5 LYS B O 1
ATOM 1844 N N . VAL B 1 6 ? 5.105 -28.062 -5.254 1 98.12 6 VAL B N 1
ATOM 1845 C CA . VAL B 1 6 ? 4.918 -27.984 -3.809 1 98.12 6 VAL B CA 1
ATOM 1846 C C . VAL B 1 6 ? 4.84 -29.391 -3.219 1 98.12 6 VAL B C 1
ATOM 1848 O O . VAL B 1 6 ? 4.062 -30.219 -3.691 1 98.12 6 VAL B O 1
ATOM 1851 N N . GLU B 1 7 ? 5.668 -29.609 -2.217 1 98.31 7 GLU B N 1
ATOM 1852 C CA . GLU B 1 7 ? 5.727 -30.938 -1.615 1 98.31 7 GLU B CA 1
ATOM 1853 C C . GLU B 1 7 ? 5.414 -30.891 -0.122 1 98.31 7 GLU B C 1
ATOM 1855 O O . GLU B 1 7 ? 6.199 -30.344 0.661 1 98.31 7 GLU B O 1
ATOM 1860 N N . LYS B 1 8 ? 4.336 -31.547 0.281 1 98.25 8 LYS B N 1
ATOM 1861 C CA . LYS B 1 8 ? 3.938 -31.719 1.676 1 98.25 8 LYS B CA 1
ATOM 1862 C C . LYS B 1 8 ? 4.066 -30.406 2.441 1 98.25 8 LYS B C 1
ATOM 1864 O O . LYS B 1 8 ? 4.695 -30.359 3.5 1 98.25 8 LYS B O 1
ATOM 1869 N N . LEU B 1 9 ? 3.52 -29.406 1.882 1 98.44 9 LEU B N 1
ATOM 1870 C CA . LEU B 1 9 ? 3.645 -28.062 2.439 1 98.44 9 LEU B CA 1
ATOM 1871 C C . LEU B 1 9 ? 2.693 -27.875 3.615 1 98.44 9 LEU B C 1
ATOM 1873 O O . LEU B 1 9 ? 1.498 -28.156 3.504 1 98.44 9 LEU B O 1
ATOM 1877 N N . ASN B 1 10 ? 3.232 -27.484 4.695 1 98.44 10 ASN B N 1
ATOM 1878 C CA . ASN B 1 10 ? 2.479 -27.234 5.918 1 98.44 10 ASN B CA 1
ATOM 1879 C C . ASN B 1 10 ? 2.727 -25.828 6.445 1 98.44 10 ASN B C 1
ATOM 1881 O O . ASN B 1 10 ? 3.834 -25.297 6.324 1 98.44 10 ASN B O 1
ATOM 1885 N N . LYS B 1 11 ? 1.734 -25.203 6.977 1 98 11 LYS B N 1
ATOM 1886 C CA . LYS B 1 11 ? 1.874 -23.922 7.672 1 98 11 LYS B CA 1
ATOM 1887 C C . LYS B 1 11 ? 0.972 -23.859 8.906 1 98 11 LYS B C 1
ATOM 1889 O O . LYS B 1 11 ? -0.245 -24.016 8.797 1 98 11 LYS B O 1
ATOM 1894 N N . THR B 1 12 ? 1.574 -23.703 10 1 96.62 12 THR B N 1
ATOM 1895 C CA . THR B 1 12 ? 0.873 -23.531 11.266 1 96.62 12 THR B CA 1
ATOM 1896 C C . THR B 1 12 ? 1.219 -22.188 11.906 1 96.62 12 THR B C 1
ATOM 1898 O O . THR B 1 12 ? 2.393 -21.828 12.008 1 96.62 12 THR B O 1
ATOM 1901 N N . TYR B 1 13 ? 0.2 -21.438 12.188 1 91.69 13 TYR B N 1
ATOM 1902 C CA . TYR B 1 13 ? 0.39 -20.188 12.914 1 91.69 13 TYR B CA 1
ATOM 1903 C C . TYR B 1 13 ? 0.154 -20.391 14.406 1 91.69 13 TYR B C 1
ATOM 1905 O O . TYR B 1 13 ? -0.791 -21.078 14.805 1 91.69 13 TYR B O 1
ATOM 1913 N N . ILE B 1 14 ? 1.06 -19.812 15.164 1 87.56 14 ILE B N 1
ATOM 1914 C CA . ILE B 1 14 ? 0.925 -19.922 16.609 1 87.56 14 ILE B CA 1
ATOM 1915 C C . ILE B 1 14 ? 0.752 -18.531 17.219 1 87.56 14 ILE B C 1
ATOM 1917 O O . ILE B 1 14 ? 1.57 -17.641 16.984 1 87.56 14 ILE B O 1
ATOM 1921 N N . THR B 1 15 ? -0.334 -18.172 17.781 1 80.5 15 THR B N 1
ATOM 1922 C CA . THR B 1 15 ? -0.561 -16.938 18.516 1 80.5 15 THR B CA 1
ATOM 1923 C C . THR B 1 15 ? -0.929 -17.234 19.969 1 80.5 15 THR B C 1
ATOM 1925 O O . THR B 1 15 ? -2.027 -17.719 20.25 1 80.5 15 THR B O 1
ATOM 1928 N N . GLY B 1 16 ? -0.08 -16.766 20.906 1 81.75 16 GLY B N 1
ATOM 1929 C CA . GLY B 1 16 ? -0.323 -17.141 22.281 1 81.75 16 GLY B CA 1
ATOM 1930 C C . GLY B 1 16 ? -0.467 -18.641 22.469 1 81.75 16 GLY B C 1
ATOM 1931 O O . GLY B 1 16 ? 0.434 -19.406 22.109 1 81.75 16 GLY B O 1
ATOM 1932 N N . ASP B 1 17 ? -1.617 -19 22.891 1 84.25 17 ASP B N 1
ATOM 1933 C CA . ASP B 1 17 ? -1.874 -20.406 23.172 1 84.25 17 ASP B CA 1
ATOM 1934 C C . ASP B 1 17 ? -2.688 -21.047 22.047 1 84.25 17 ASP B C 1
ATOM 1936 O O . ASP B 1 17 ? -3.035 -22.234 22.125 1 84.25 17 ASP B O 1
ATOM 1940 N N . THR B 1 18 ? -2.902 -20.312 21 1 89.06 18 THR B N 1
ATOM 1941 C CA . THR B 1 18 ? -3.74 -20.812 19.922 1 89.06 18 THR B CA 1
ATOM 1942 C C . THR B 1 18 ? -2.887 -21.219 18.719 1 89.06 18 THR B C 1
ATOM 1944 O O . THR B 1 18 ? -1.954 -20.5 18.344 1 89.06 18 THR B O 1
ATOM 1947 N N . LYS B 1 19 ? -3.182 -22.5 18.266 1 91.62 19 LYS B N 1
ATOM 1948 C CA . LYS B 1 19 ? -2.51 -23.047 17.094 1 91.62 19 LYS B CA 1
ATOM 1949 C C . LYS B 1 19 ? -3.486 -23.219 15.938 1 91.62 19 LYS B C 1
ATOM 1951 O O . LYS B 1 19 ? -4.555 -23.812 16.094 1 91.62 19 LYS B O 1
ATOM 1956 N N . VAL B 1 20 ? -3.266 -22.641 14.758 1 92.5 20 VAL B N 1
ATOM 1957 C CA . VAL B 1 20 ? -4.102 -22.766 13.57 1 92.5 20 VAL B CA 1
ATOM 1958 C C . VAL B 1 20 ? -3.305 -23.406 12.438 1 92.5 20 VAL B C 1
ATOM 1960 O O . VAL B 1 20 ? -2.275 -22.875 12.016 1 92.5 20 VAL B O 1
ATOM 1963 N N . GLU B 1 21 ? -3.707 -24.547 12.039 1 95.75 21 GLU B N 1
ATOM 1964 C CA . GLU B 1 21 ? -3.105 -25.188 10.875 1 95.75 21 GLU B CA 1
ATOM 1965 C C . GLU B 1 21 ? -3.695 -24.656 9.578 1 95.75 21 GLU B C 1
ATOM 1967 O O . GLU B 1 21 ? -4.73 -25.125 9.109 1 95.75 21 GLU B O 1
ATOM 1972 N N . ALA B 1 22 ? -3.037 -23.781 8.984 1 96.44 22 ALA B N 1
ATOM 1973 C CA . ALA B 1 22 ? -3.551 -23.078 7.816 1 96.44 22 ALA B CA 1
ATOM 1974 C C . ALA B 1 22 ? -3.42 -23.938 6.559 1 96.44 22 ALA B C 1
ATOM 1976 O O . ALA B 1 22 ? -4.285 -23.891 5.68 1 96.44 22 ALA B O 1
ATOM 1977 N N . LEU B 1 23 ? -2.365 -24.703 6.438 1 98.12 23 LEU B N 1
ATOM 1978 C CA . LEU B 1 23 ? -2.141 -25.625 5.332 1 98.12 23 LEU B CA 1
ATOM 1979 C C . LEU B 1 23 ? -1.676 -26.984 5.844 1 98.12 23 LEU B C 1
ATOM 1981 O O . LEU B 1 23 ? -0.841 -27.062 6.746 1 98.12 23 LEU B O 1
ATOM 1985 N N . LYS B 1 24 ? -2.232 -28 5.238 1 97.94 24 LYS B N 1
ATOM 1986 C CA . LYS B 1 24 ? -1.992 -29.359 5.691 1 97.94 24 LYS B CA 1
ATOM 1987 C C . LYS B 1 24 ? -1.516 -30.25 4.543 1 97.94 24 LYS B C 1
ATOM 1989 O O . LYS B 1 24 ? -2.328 -30.766 3.77 1 97.94 24 LYS B O 1
ATOM 1994 N N . ASP B 1 25 ? -0.252 -30.438 4.508 1 97.5 25 ASP B N 1
ATOM 1995 C CA . ASP B 1 25 ? 0.377 -31.406 3.617 1 97.5 25 ASP B CA 1
ATOM 1996 C C . ASP B 1 25 ? -0.041 -31.172 2.168 1 97.5 25 ASP B C 1
ATOM 1998 O O . ASP B 1 25 ? -0.497 -32.094 1.489 1 97.5 25 ASP B O 1
ATOM 2002 N N . ILE B 1 26 ? 0.127 -30 1.703 1 98.25 26 ILE B N 1
ATOM 2003 C CA . ILE B 1 26 ? -0.297 -29.609 0.364 1 98.25 26 ILE B CA 1
ATOM 2004 C C . ILE B 1 26 ? 0.722 -30.094 -0.664 1 98.25 26 ILE B C 1
ATOM 2006 O O . ILE B 1 26 ? 1.922 -29.859 -0.52 1 98.25 26 ILE B O 1
ATOM 2010 N N . ASP B 1 27 ? 0.284 -30.844 -1.637 1 98.31 27 ASP B N 1
ATOM 2011 C CA . ASP B 1 27 ? 1.04 -31.188 -2.836 1 98.31 27 ASP B CA 1
ATOM 2012 C C . ASP B 1 27 ? 0.419 -30.562 -4.082 1 98.31 27 ASP B C 1
ATOM 2014 O O . ASP B 1 27 ? -0.796 -30.641 -4.277 1 98.31 27 ASP B O 1
ATOM 2018 N N . LEU B 1 28 ? 1.267 -29.922 -4.852 1 97.81 28 LEU B N 1
ATOM 2019 C CA . LEU B 1 28 ? 0.764 -29.219 -6.023 1 97.81 28 LEU B CA 1
ATOM 2020 C C . LEU B 1 28 ? 1.863 -29.047 -7.066 1 97.81 28 LEU B C 1
ATOM 2022 O O . LEU B 1 28 ? 3.01 -28.75 -6.723 1 97.81 28 LEU B O 1
ATOM 2026 N N . SER B 1 29 ? 1.529 -29.25 -8.273 1 97.81 29 SER B N 1
ATOM 2027 C CA . SER B 1 29 ? 2.434 -29 -9.391 1 97.81 29 SER B CA 1
ATOM 2028 C C . SER B 1 29 ? 1.769 -28.141 -10.461 1 97.81 29 SER B C 1
ATOM 2030 O O . SER B 1 29 ? 0.607 -28.375 -10.812 1 97.81 29 SER B O 1
ATOM 2032 N N . ILE B 1 30 ? 2.482 -27.156 -10.914 1 97.56 30 ILE B N 1
ATOM 2033 C CA . ILE B 1 30 ? 1.976 -26.266 -11.953 1 97.56 30 ILE B CA 1
ATOM 2034 C C . ILE B 1 30 ? 3.004 -26.141 -13.078 1 97.56 30 ILE B C 1
ATOM 2036 O O . ILE B 1 30 ? 4.203 -26.016 -12.82 1 97.56 30 ILE B O 1
ATOM 2040 N N . ASN B 1 31 ? 2.525 -26.141 -14.336 1 96.38 31 ASN B N 1
ATOM 2041 C CA . ASN B 1 31 ? 3.398 -26.047 -15.5 1 96.38 31 ASN B CA 1
ATOM 2042 C C . ASN B 1 31 ? 3.574 -24.594 -15.945 1 96.38 31 ASN B C 1
ATOM 2044 O O . ASN B 1 31 ? 2.736 -23.75 -15.648 1 96.38 31 ASN B O 1
ATOM 2048 N N . LYS B 1 32 ? 4.684 -24.406 -16.625 1 95.81 32 LYS B N 1
ATOM 2049 C CA . LYS B 1 32 ? 4.973 -23.078 -17.156 1 95.81 32 LYS B CA 1
ATOM 2050 C C . LYS B 1 32 ? 3.885 -22.625 -18.125 1 95.81 32 LYS B C 1
ATOM 2052 O O . LYS B 1 32 ? 3.443 -23.391 -18.984 1 95.81 32 LYS B O 1
ATOM 2057 N N . GLY B 1 33 ? 3.438 -21.406 -17.906 1 94.69 33 GLY B N 1
ATOM 2058 C CA . GLY B 1 33 ? 2.48 -20.812 -18.828 1 94.69 33 GLY B CA 1
ATOM 2059 C C . GLY B 1 33 ? 1.038 -21.109 -18.453 1 94.69 33 GLY B C 1
ATOM 2060 O O . GLY B 1 33 ? 0.115 -20.562 -19.062 1 94.69 33 GLY B O 1
ATOM 2061 N N . GLU B 1 34 ? 0.787 -21.891 -17.438 1 95.81 34 GLU B N 1
ATOM 2062 C CA . GLU B 1 34 ? -0.574 -22.203 -17.016 1 95.81 34 GLU B CA 1
ATOM 2063 C C . GLU B 1 34 ? -1.215 -21.031 -16.281 1 95.81 34 GLU B C 1
ATOM 2065 O O . GLU B 1 34 ? -0.534 -20.297 -15.562 1 95.81 34 GLU B O 1
ATOM 2070 N N . PHE B 1 35 ? -2.479 -20.891 -16.531 1 96.75 35 PHE B N 1
ATOM 2071 C CA . PHE B 1 35 ? -3.328 -20.031 -15.703 1 96.75 35 PHE B CA 1
ATOM 2072 C C . PHE B 1 35 ? -4.172 -20.875 -14.75 1 96.75 35 PHE B C 1
ATOM 2074 O O . PHE B 1 35 ? -5.125 -21.531 -15.172 1 96.75 35 PHE B O 1
ATOM 2081 N N . VAL B 1 36 ? -3.811 -20.797 -13.469 1 97.75 36 VAL B N 1
ATOM 2082 C CA . VAL B 1 36 ? -4.469 -21.609 -12.445 1 97.75 36 VAL B CA 1
ATOM 2083 C C . VAL B 1 36 ? -5.227 -20.703 -11.477 1 97.75 36 VAL B C 1
ATOM 2085 O O . VAL B 1 36 ? -4.691 -19.703 -11 1 97.75 36 VAL B O 1
ATOM 2088 N N . SER B 1 37 ? -6.477 -21.016 -11.172 1 97.81 37 SER B N 1
ATOM 2089 C CA . SER B 1 37 ? -7.234 -20.344 -10.117 1 97.81 37 SER B CA 1
ATOM 2090 C C . SER B 1 37 ? -7.352 -21.219 -8.875 1 97.81 37 SER B C 1
ATOM 2092 O O . SER B 1 37 ? -7.539 -22.438 -8.977 1 97.81 37 SER B O 1
ATOM 2094 N N . ILE B 1 38 ? -7.164 -20.641 -7.785 1 97.81 38 ILE B N 1
ATOM 2095 C CA . ILE B 1 38 ? -7.387 -21.297 -6.5 1 97.81 38 ILE B CA 1
ATOM 2096 C C . ILE B 1 38 ? -8.617 -20.688 -5.824 1 97.81 38 ILE B C 1
ATOM 2098 O O . ILE B 1 38 ? -8.68 -19.484 -5.598 1 97.81 38 ILE B O 1
ATOM 2102 N N . VAL B 1 39 ? -9.562 -21.516 -5.484 1 97.19 39 VAL B N 1
ATOM 2103 C CA . VAL B 1 39 ? -10.812 -21.047 -4.887 1 97.19 39 VAL B CA 1
ATOM 2104 C C . VAL B 1 39 ? -11.031 -21.734 -3.541 1 97.19 39 VAL B C 1
ATOM 2106 O O . VAL B 1 39 ? -10.367 -22.734 -3.229 1 97.19 39 VAL B O 1
ATOM 2109 N N . GLY B 1 40 ? -11.883 -21.141 -2.766 1 94.5 40 GLY B N 1
ATOM 2110 C CA . GLY B 1 40 ? -12.211 -21.641 -1.436 1 94.5 40 GLY B CA 1
ATOM 2111 C C . GLY B 1 40 ? -12.82 -20.578 -0.542 1 94.5 40 GLY B C 1
ATOM 2112 O O . GLY B 1 40 ? -12.773 -19.375 -0.863 1 94.5 40 GLY B O 1
ATOM 2113 N N . ALA B 1 41 ? -13.344 -21 0.55 1 91.81 41 ALA B N 1
ATOM 2114 C CA . ALA B 1 41 ? -13.977 -20.078 1.491 1 91.81 41 ALA B CA 1
ATOM 2115 C C . ALA B 1 41 ? -12.938 -19.203 2.186 1 91.81 41 ALA B C 1
ATOM 2117 O O . ALA B 1 41 ? -11.734 -19.469 2.104 1 91.81 41 ALA B O 1
ATOM 2118 N N . SER B 1 42 ? -13.398 -18.109 2.725 1 89.31 42 SER B N 1
ATOM 2119 C CA . SER B 1 42 ? -12.523 -17.297 3.562 1 89.31 42 SER B CA 1
ATOM 2120 C C . SER B 1 42 ? -11.891 -18.141 4.672 1 89.31 42 SER B C 1
ATOM 2122 O O . SER B 1 42 ? -12.57 -18.953 5.297 1 89.31 42 SER B O 1
ATOM 2124 N N . GLY B 1 43 ? -10.641 -18 4.859 1 89.38 43 GLY B N 1
ATOM 2125 C CA . GLY B 1 43 ? -9.945 -18.734 5.906 1 89.38 43 GLY B CA 1
ATOM 2126 C C . GLY B 1 43 ? -9.508 -20.125 5.48 1 89.38 43 GLY B C 1
ATOM 2127 O O . GLY B 1 43 ? -8.953 -20.875 6.281 1 89.38 43 GLY B O 1
ATOM 2128 N N . SER B 1 44 ? -9.664 -20.438 4.238 1 93.75 44 SER B N 1
ATOM 2129 C CA . SER B 1 44 ? -9.367 -21.797 3.799 1 93.75 44 SER B CA 1
ATOM 2130 C C . SER B 1 44 ? -7.875 -22 3.588 1 93.75 44 SER B C 1
ATOM 2132 O O . SER B 1 44 ? -7.414 -23.125 3.406 1 93.75 44 SER B O 1
ATOM 2134 N N . GLY B 1 45 ? -7.105 -20.891 3.576 1 94.5 45 GLY B N 1
ATOM 2135 C CA . GLY B 1 45 ? -5.66 -21 3.436 1 94.5 45 GLY B CA 1
ATOM 2136 C C . GLY B 1 45 ? -5.152 -20.5 2.102 1 94.5 45 GLY B C 1
ATOM 2137 O O . GLY B 1 45 ? -3.959 -20.609 1.805 1 94.5 45 GLY B O 1
ATOM 2138 N N . LYS B 1 46 ? -5.988 -19.953 1.285 1 95.62 46 LYS B N 1
ATOM 2139 C CA . LYS B 1 46 ? -5.629 -19.531 -0.063 1 95.62 46 LYS B CA 1
ATOM 2140 C C . LYS B 1 46 ? -4.5 -18.5 -0.033 1 95.62 46 LYS B C 1
ATOM 2142 O O . LYS B 1 46 ? -3.479 -18.672 -0.703 1 95.62 46 LYS B O 1
ATOM 2147 N N . SER B 1 47 ? -4.727 -17.453 0.776 1 94.38 47 SER B N 1
ATOM 2148 C CA . SER B 1 47 ? -3.709 -16.406 0.852 1 94.38 47 SER B CA 1
ATOM 2149 C C . SER B 1 47 ? -2.418 -16.938 1.466 1 94.38 47 SER B C 1
ATOM 2151 O O . SER B 1 47 ? -1.323 -16.578 1.027 1 94.38 47 SER B O 1
ATOM 2153 N N . THR B 1 48 ? -2.516 -17.75 2.477 1 95.56 48 THR B N 1
ATOM 2154 C CA . THR B 1 48 ? -1.345 -18.391 3.068 1 95.56 48 THR B CA 1
ATOM 2155 C C . THR B 1 48 ? -0.56 -19.172 2.016 1 95.56 48 THR B C 1
ATOM 2157 O O . THR B 1 48 ? 0.659 -19.016 1.904 1 95.56 48 THR B O 1
ATOM 2160 N N . LEU B 1 49 ? -1.285 -19.969 1.263 1 97.44 49 LEU B N 1
ATOM 2161 C CA . LEU B 1 49 ? -0.638 -20.734 0.208 1 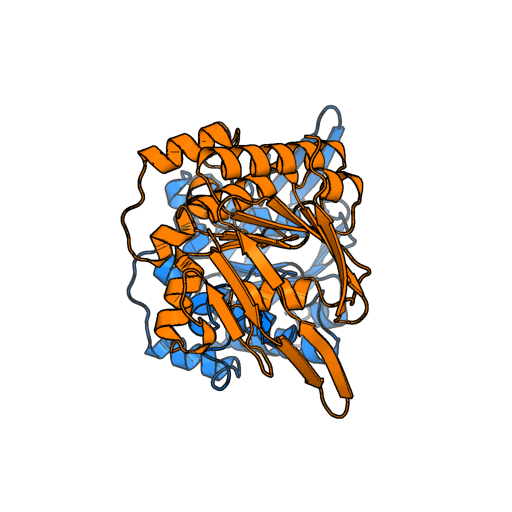97.44 49 LEU B CA 1
ATOM 2162 C C . LEU B 1 49 ? 0.071 -19.812 -0.782 1 97.44 49 LEU B C 1
ATOM 2164 O O . LEU B 1 49 ? 1.253 -20.016 -1.077 1 97.44 49 LEU B O 1
ATOM 2168 N N . LEU B 1 50 ? -0.61 -18.812 -1.271 1 97.12 50 LEU B N 1
ATOM 2169 C CA . LEU B 1 50 ? -0.041 -17.891 -2.25 1 97.12 50 LEU B CA 1
ATOM 2170 C C . LEU B 1 50 ? 1.205 -17.219 -1.694 1 97.12 50 LEU B C 1
ATOM 2172 O O . LEU B 1 50 ? 2.213 -17.094 -2.393 1 97.12 50 LEU B O 1
ATOM 2176 N N . HIS B 1 51 ? 1.147 -16.844 -0.445 1 96.44 51 HIS B N 1
ATOM 2177 C CA . HIS B 1 51 ? 2.285 -16.188 0.185 1 96.44 51 HIS B CA 1
ATOM 2178 C C . HIS B 1 51 ? 3.477 -17.125 0.299 1 96.44 51 HIS B C 1
ATOM 2180 O O . HIS B 1 51 ? 4.625 -16.703 0.123 1 96.44 51 HIS B O 1
ATOM 2186 N N . LEU B 1 52 ? 3.234 -18.328 0.614 1 97.44 52 LEU B N 1
ATOM 2187 C CA . LEU B 1 52 ? 4.305 -19.312 0.703 1 97.44 52 LEU B CA 1
ATOM 2188 C C . LEU B 1 52 ? 4.918 -19.578 -0.669 1 97.44 52 LEU B C 1
ATOM 2190 O O . LEU B 1 52 ? 6.133 -19.75 -0.789 1 97.44 52 LEU B O 1
ATOM 2194 N N . LEU B 1 53 ? 4.059 -19.562 -1.674 1 97.31 53 LEU B N 1
ATOM 2195 C CA . LEU B 1 53 ? 4.555 -19.781 -3.027 1 97.31 53 LEU B CA 1
ATOM 2196 C C . LEU B 1 53 ? 5.465 -18.641 -3.471 1 97.31 53 LEU B C 1
ATOM 2198 O O . LEU B 1 53 ? 6.422 -18.859 -4.215 1 97.31 53 LEU B O 1
ATOM 2202 N N . GLY B 1 54 ? 5.168 -17.469 -3.012 1 96.19 54 GLY B N 1
ATOM 2203 C CA . GLY B 1 54 ? 5.898 -16.281 -3.455 1 96.19 54 GLY B CA 1
ATOM 2204 C C . GLY B 1 54 ? 7.035 -15.906 -2.525 1 96.19 54 GLY B C 1
ATOM 2205 O O . GLY B 1 54 ? 7.77 -14.953 -2.789 1 96.19 54 GLY B O 1
ATOM 2206 N N . GLY B 1 55 ? 7.148 -16.594 -1.403 1 95.69 55 GLY B N 1
ATOM 2207 C CA . GLY B 1 55 ? 8.242 -16.328 -0.48 1 95.69 55 GLY B CA 1
ATOM 2208 C C . GLY B 1 55 ? 7.961 -15.164 0.458 1 95.69 55 GLY B C 1
ATOM 2209 O O . GLY B 1 55 ? 8.883 -14.57 1.006 1 95.69 55 GLY B O 1
ATOM 2210 N N . LEU B 1 56 ? 6.77 -14.82 0.593 1 94.94 56 LEU B N 1
ATOM 2211 C CA . LEU B 1 56 ? 6.398 -13.734 1.491 1 94.94 56 LEU B CA 1
ATOM 2212 C C . LEU B 1 56 ? 6.234 -14.242 2.92 1 94.94 56 LEU B C 1
ATOM 2214 O O . LEU B 1 56 ? 6.102 -13.445 3.854 1 94.94 56 LEU B O 1
ATOM 2218 N N . ASP B 1 57 ? 6.172 -15.5 3.061 1 93.88 57 ASP B N 1
ATOM 2219 C CA . ASP B 1 57 ? 6.121 -16.203 4.344 1 93.88 57 ASP B CA 1
ATOM 2220 C C . ASP B 1 57 ? 6.883 -17.516 4.281 1 93.88 57 ASP B C 1
ATOM 2222 O O . ASP B 1 57 ? 7.281 -17.969 3.203 1 93.88 57 ASP B O 1
ATOM 2226 N N . ARG B 1 58 ? 7.133 -18.062 5.418 1 94 58 ARG B N 1
ATOM 2227 C CA . ARG B 1 58 ? 7.855 -19.328 5.453 1 94 58 ARG B CA 1
ATOM 2228 C C . ARG B 1 58 ? 6.957 -20.453 5.949 1 94 58 ARG B C 1
ATOM 2230 O O . ARG B 1 58 ? 6.18 -20.266 6.887 1 94 58 ARG B O 1
ATOM 2237 N N . PRO B 1 59 ? 7.133 -21.578 5.297 1 97 59 PRO B N 1
ATOM 2238 C CA . PRO B 1 59 ? 6.332 -22.719 5.742 1 97 59 PRO B CA 1
ATOM 2239 C C . PRO B 1 59 ? 6.844 -23.328 7.047 1 97 59 PRO B C 1
ATOM 2241 O O . PRO B 1 59 ? 7.996 -23.094 7.43 1 97 59 PRO B O 1
ATOM 2244 N N . THR B 1 60 ? 5.934 -23.953 7.734 1 97.25 60 THR B N 1
ATOM 2245 C CA . THR B 1 60 ? 6.332 -24.75 8.898 1 97.25 60 THR B CA 1
ATOM 2246 C C . THR B 1 60 ? 7.148 -25.953 8.469 1 97.25 60 THR B C 1
ATOM 2248 O O . THR B 1 60 ? 8.164 -26.281 9.086 1 97.25 60 THR B O 1
ATOM 2251 N N . SER B 1 61 ? 6.676 -26.625 7.48 1 97.69 61 SER B N 1
ATOM 2252 C CA . SER B 1 61 ? 7.402 -27.734 6.863 1 97.69 61 SER B CA 1
ATOM 2253 C C . SER B 1 61 ? 6.973 -27.938 5.414 1 97.69 61 SER B C 1
ATOM 2255 O O . SER B 1 61 ? 5.973 -27.375 4.973 1 97.69 61 SER B O 1
ATOM 2257 N N . GLY B 1 62 ? 7.84 -28.656 4.691 1 98.06 62 GLY B N 1
ATOM 2258 C CA . GLY B 1 62 ? 7.586 -28.906 3.281 1 98.06 62 GLY B CA 1
ATOM 2259 C C . GLY B 1 62 ? 8.484 -28.109 2.363 1 98.06 62 GLY B C 1
ATOM 2260 O O . GLY B 1 62 ? 9.453 -27.484 2.816 1 98.06 62 GLY B O 1
ATOM 2261 N N . LYS B 1 63 ? 8.156 -28.203 1.048 1 98.12 63 LYS B N 1
ATOM 2262 C CA . LYS B 1 63 ? 9.039 -27.578 0.07 1 98.12 63 LYS B CA 1
ATOM 2263 C C . LYS B 1 63 ? 8.242 -26.828 -0.992 1 98.12 63 LYS B C 1
ATOM 2265 O O . LYS B 1 63 ? 7.125 -27.234 -1.334 1 98.12 63 LYS B O 1
ATOM 2270 N N . VAL B 1 64 ? 8.789 -25.797 -1.396 1 98.19 64 VAL B N 1
ATOM 2271 C CA . VAL B 1 64 ? 8.336 -25.062 -2.578 1 98.19 64 VAL B CA 1
ATOM 2272 C C . VAL B 1 64 ? 9.477 -24.984 -3.596 1 98.19 64 VAL B C 1
ATOM 2274 O O . VAL B 1 64 ? 10.484 -24.328 -3.35 1 98.19 64 VAL B O 1
ATOM 2277 N N . ILE B 1 65 ? 9.281 -25.656 -4.672 1 97.75 65 ILE B N 1
ATOM 2278 C CA . ILE B 1 65 ? 10.305 -25.734 -5.707 1 97.75 65 ILE B CA 1
ATOM 2279 C C . ILE B 1 65 ? 9.867 -24.922 -6.926 1 97.75 65 ILE B C 1
ATOM 2281 O O . ILE B 1 65 ? 8.805 -25.188 -7.504 1 97.75 65 ILE B O 1
ATOM 2285 N N . ILE B 1 66 ? 10.625 -23.969 -7.301 1 96 66 ILE B N 1
ATOM 2286 C CA . ILE B 1 66 ? 10.383 -23.141 -8.477 1 96 66 ILE B CA 1
ATOM 2287 C C . ILE B 1 66 ? 11.586 -23.203 -9.406 1 96 66 ILE B C 1
ATOM 2289 O O . ILE B 1 66 ? 12.727 -22.984 -8.984 1 96 66 ILE B O 1
ATOM 2293 N N . ASP B 1 67 ? 11.305 -23.469 -10.641 1 91.62 67 ASP B N 1
ATOM 2294 C CA . ASP B 1 67 ? 12.367 -23.656 -11.633 1 91.62 67 ASP B CA 1
ATOM 2295 C C . ASP B 1 67 ? 13.43 -24.625 -11.133 1 91.62 67 ASP B C 1
ATOM 2297 O O . ASP B 1 67 ? 14.625 -24.359 -11.234 1 91.62 67 ASP B O 1
ATOM 2301 N N . GLY B 1 68 ? 13.047 -25.578 -10.406 1 92.38 68 GLY B N 1
ATOM 2302 C CA . GLY B 1 68 ? 13.898 -26.672 -10 1 92.38 68 GLY B CA 1
ATOM 2303 C C . GLY B 1 68 ? 14.617 -26.422 -8.688 1 92.38 68 GLY B C 1
ATOM 2304 O O . GLY B 1 68 ? 15.359 -27.281 -8.203 1 92.38 68 GLY B O 1
ATOM 2305 N N . GLU B 1 69 ? 14.398 -25.359 -8.094 1 94.88 69 GLU B N 1
ATOM 2306 C CA . GLU B 1 69 ? 15.102 -25.016 -6.855 1 94.88 69 GLU B CA 1
ATOM 2307 C C . GLU B 1 69 ? 14.125 -24.812 -5.703 1 94.88 69 GLU B C 1
ATOM 2309 O O . GLU B 1 69 ? 13.102 -24.141 -5.863 1 94.88 69 GLU B O 1
ATOM 2314 N N . ASP B 1 70 ? 14.5 -25.453 -4.562 1 97.5 70 ASP B N 1
ATOM 2315 C CA . ASP B 1 70 ? 13.734 -25.188 -3.346 1 97.5 70 ASP B CA 1
ATOM 2316 C C . ASP B 1 70 ? 14.016 -23.781 -2.822 1 97.5 70 ASP B C 1
ATOM 2318 O O . ASP B 1 70 ? 15.102 -23.516 -2.301 1 97.5 70 ASP B O 1
ATOM 2322 N N . ILE B 1 71 ? 13.016 -22.938 -2.848 1 96.5 71 ILE B N 1
ATOM 2323 C CA . ILE B 1 71 ? 13.266 -21.516 -2.6 1 96.5 71 ILE B CA 1
ATOM 2324 C C . ILE B 1 71 ? 13.523 -21.281 -1.113 1 96.5 71 ILE B C 1
ATOM 2326 O O . ILE B 1 71 ? 14.117 -20.281 -0.727 1 96.5 71 ILE B O 1
ATOM 2330 N N . TYR B 1 72 ? 13.086 -22.156 -0.272 1 96.31 72 TYR B N 1
ATOM 2331 C CA . TYR B 1 72 ? 13.273 -21.938 1.159 1 96.31 72 TYR B CA 1
ATOM 2332 C C . TYR B 1 72 ? 14.602 -22.516 1.633 1 96.31 72 TYR B C 1
ATOM 2334 O O . TYR B 1 72 ? 14.93 -22.438 2.818 1 96.31 72 TYR B O 1
ATOM 2342 N N . ASN B 1 73 ? 15.398 -23.031 0.673 1 95.31 73 ASN B N 1
ATOM 2343 C CA . ASN B 1 73 ? 16.797 -23.344 0.931 1 95.31 73 ASN B CA 1
ATOM 2344 C C . ASN B 1 73 ? 17.688 -22.125 0.768 1 95.31 73 ASN B C 1
ATOM 2346 O O . ASN B 1 73 ? 18.844 -22.125 1.189 1 95.31 73 ASN B O 1
ATOM 2350 N N . TYR B 1 74 ? 17.125 -21.062 0.201 1 93.62 74 TYR B N 1
ATOM 2351 C CA . TYR B 1 74 ? 17.891 -19.828 0.041 1 93.62 74 TYR B CA 1
ATOM 2352 C C . TYR B 1 74 ? 18.078 -19.125 1.383 1 93.62 74 TYR B C 1
ATOM 2354 O O . TYR B 1 74 ? 17.203 -19.188 2.252 1 93.62 74 TYR B O 1
ATOM 2362 N N . LYS B 1 75 ? 19.25 -18.484 1.42 1 91.75 75 LYS B N 1
ATOM 2363 C CA . LYS B 1 75 ? 19.359 -17.469 2.467 1 91.75 75 LYS B CA 1
ATOM 2364 C C . LYS B 1 75 ? 18.469 -16.266 2.176 1 91.75 75 LYS B C 1
ATOM 2366 O O . LYS B 1 75 ? 17.984 -16.109 1.051 1 91.75 75 LYS B O 1
ATOM 2371 N N . GLU B 1 76 ? 18.203 -15.5 3.09 1 90.12 76 GLU B N 1
ATOM 2372 C CA . GLU B 1 76 ? 17.25 -14.406 2.971 1 90.12 76 GLU B CA 1
ATOM 2373 C C . GLU B 1 76 ? 17.625 -13.461 1.835 1 90.12 76 GLU B C 1
ATOM 2375 O O . GLU B 1 76 ? 16.75 -12.984 1.1 1 90.12 76 GLU B O 1
ATOM 2380 N N . GLU B 1 77 ? 18.844 -13.234 1.682 1 90.5 77 GLU B N 1
ATOM 2381 C CA . GLU B 1 77 ? 19.281 -12.328 0.625 1 90.5 77 GLU B CA 1
ATOM 2382 C C . GLU B 1 77 ? 18.891 -12.852 -0.752 1 90.5 77 GLU B C 1
ATOM 2384 O O . GLU B 1 77 ? 18.328 -12.117 -1.566 1 90.5 77 GLU B O 1
ATOM 2389 N N . LYS B 1 78 ? 19.172 -14.125 -1.002 1 93.38 78 LYS B N 1
ATOM 2390 C CA . LYS B 1 78 ? 18.812 -14.742 -2.277 1 93.38 78 LYS B CA 1
ATOM 2391 C C . LYS B 1 78 ? 17.297 -14.852 -2.43 1 93.38 78 LYS B C 1
ATOM 2393 O O . LYS B 1 78 ? 16.766 -14.688 -3.531 1 93.38 78 LYS B O 1
ATOM 2398 N N . LEU B 1 79 ? 16.609 -15.141 -1.34 1 94.12 79 LEU B N 1
ATOM 2399 C CA . LEU B 1 79 ? 15.156 -15.227 -1.374 1 94.12 79 LEU B CA 1
ATOM 2400 C C . LEU B 1 79 ? 14.539 -13.867 -1.702 1 94.12 79 LEU B C 1
ATOM 2402 O O . LEU B 1 79 ? 13.555 -13.789 -2.439 1 94.12 79 LEU B O 1
ATOM 2406 N N . ALA B 1 80 ? 15.141 -12.844 -1.229 1 91.25 80 ALA B N 1
ATOM 2407 C CA . ALA B 1 80 ? 14.672 -11.492 -1.514 1 91.25 80 ALA B CA 1
ATOM 2408 C C . ALA B 1 80 ? 14.82 -11.164 -2.996 1 91.25 80 ALA B C 1
ATOM 2410 O O . ALA B 1 80 ? 13.922 -10.578 -3.604 1 91.25 80 ALA B O 1
ATOM 2411 N N . ILE B 1 81 ? 15.906 -11.5 -3.514 1 90.19 81 ILE B N 1
ATOM 2412 C CA . ILE B 1 81 ? 16.156 -11.273 -4.934 1 90.19 81 ILE B CA 1
ATOM 2413 C C . ILE B 1 81 ? 15.172 -12.086 -5.77 1 90.19 81 ILE B C 1
ATOM 2415 O O . ILE B 1 81 ? 14.617 -11.578 -6.746 1 90.19 81 ILE B O 1
ATOM 2419 N N . PHE B 1 82 ? 14.992 -13.312 -5.32 1 91.44 82 PHE B N 1
ATOM 2420 C CA . PHE B 1 82 ? 14.023 -14.18 -5.977 1 91.44 82 PHE B CA 1
ATOM 2421 C C . PHE B 1 82 ? 12.641 -13.539 -5.996 1 91.44 82 PHE B C 1
ATOM 2423 O O . PHE B 1 82 ? 12 -13.461 -7.047 1 91.44 82 PHE B O 1
ATOM 2430 N N . ARG B 1 83 ? 12.141 -13.016 -4.906 1 92.69 83 ARG B N 1
ATOM 2431 C CA . ARG B 1 83 ? 10.836 -12.367 -4.777 1 92.69 83 ARG B CA 1
ATOM 2432 C C . ARG B 1 83 ? 10.734 -11.164 -5.715 1 92.69 83 ARG B C 1
ATOM 2434 O O . ARG B 1 83 ? 9.695 -10.953 -6.348 1 92.69 83 ARG B O 1
ATOM 2441 N N . ARG B 1 84 ? 11.766 -10.484 -5.785 1 89.62 84 ARG B N 1
ATOM 2442 C CA . ARG B 1 84 ? 11.766 -9.219 -6.523 1 89.62 84 ARG B CA 1
ATOM 2443 C C . ARG B 1 84 ? 11.812 -9.469 -8.023 1 89.62 84 ARG B C 1
ATOM 2445 O O . ARG B 1 84 ? 11.156 -8.758 -8.797 1 89.62 84 ARG B O 1
ATOM 2452 N N . ARG B 1 85 ? 12.43 -10.516 -8.43 1 90.06 85 ARG B N 1
ATOM 2453 C CA . ARG B 1 85 ? 12.734 -10.664 -9.844 1 90.06 85 ARG B CA 1
ATOM 2454 C C . ARG B 1 85 ? 11.883 -11.758 -10.477 1 90.06 85 ARG B C 1
ATOM 2456 O O . ARG B 1 85 ? 11.562 -11.688 -11.664 1 90.06 85 ARG B O 1
ATOM 2463 N N . LYS B 1 86 ? 11.602 -12.766 -9.719 1 93 86 LYS B N 1
ATOM 2464 C CA . LYS B 1 86 ? 11.008 -13.961 -10.328 1 93 86 LYS B CA 1
ATOM 2465 C C . LYS B 1 86 ? 9.508 -14.031 -10.055 1 93 86 LYS B C 1
ATOM 2467 O O . LYS B 1 86 ? 8.797 -14.812 -10.688 1 93 86 LYS B O 1
ATOM 2472 N N . ILE B 1 87 ? 9.055 -13.258 -9.125 1 95.38 87 ILE B N 1
ATOM 2473 C CA . ILE B 1 87 ? 7.648 -13.312 -8.75 1 95.38 87 ILE B CA 1
ATOM 2474 C C . ILE B 1 87 ? 7.008 -11.945 -8.945 1 95.38 87 ILE B C 1
ATOM 2476 O O . ILE B 1 87 ? 7.562 -10.922 -8.523 1 95.38 87 ILE B O 1
ATOM 2480 N N . GLY B 1 88 ? 5.922 -11.875 -9.648 1 95.81 88 GLY B N 1
ATOM 2481 C CA . GLY B 1 88 ? 5.047 -10.711 -9.672 1 95.81 88 GLY B CA 1
ATOM 2482 C C . GLY B 1 88 ? 3.848 -10.844 -8.758 1 95.81 88 GLY B C 1
ATOM 2483 O O . GLY B 1 88 ? 3.055 -11.781 -8.898 1 95.81 88 GLY B O 1
ATOM 2484 N N . PHE B 1 89 ? 3.721 -9.922 -7.863 1 95.88 89 PHE B N 1
ATOM 2485 C CA . PHE B 1 89 ? 2.613 -9.977 -6.918 1 95.88 89 PHE B CA 1
ATOM 2486 C C . PHE B 1 89 ? 1.545 -8.945 -7.27 1 95.88 89 PHE B C 1
ATOM 2488 O O . PHE B 1 89 ? 1.864 -7.816 -7.637 1 95.88 89 PHE B O 1
ATOM 2495 N N . ILE B 1 90 ? 0.346 -9.406 -7.16 1 95.38 90 ILE B N 1
ATOM 2496 C CA . ILE B 1 90 ? -0.817 -8.531 -7.262 1 95.38 90 ILE B CA 1
ATOM 2497 C C . ILE B 1 90 ? -1.729 -8.75 -6.055 1 95.38 90 ILE B C 1
ATOM 2499 O O . ILE B 1 90 ? -2.072 -9.883 -5.723 1 95.38 90 ILE B O 1
ATOM 2503 N N . PHE B 1 91 ? -2.096 -7.66 -5.402 1 92.06 91 PHE B N 1
ATOM 2504 C CA . PHE B 1 91 ? -2.91 -7.75 -4.195 1 92.06 91 PHE B CA 1
ATOM 2505 C C . PHE B 1 91 ? -4.246 -7.051 -4.395 1 92.06 91 PHE B C 1
ATOM 2507 O O . PHE B 1 91 ? -4.406 -6.254 -5.32 1 92.06 91 PHE B O 1
ATOM 2514 N N . GLN B 1 92 ? -5.094 -7.34 -3.449 1 86.56 92 GLN B N 1
ATOM 2515 C CA . GLN B 1 92 ? -6.426 -6.742 -3.453 1 86.56 92 GLN B CA 1
ATOM 2516 C C . GLN B 1 92 ? -6.352 -5.234 -3.229 1 86.56 92 GLN B C 1
ATOM 2518 O O . GLN B 1 92 ? -7.062 -4.469 -3.885 1 86.56 92 GLN B O 1
ATOM 2523 N N . PHE B 1 93 ? -5.469 -4.723 -2.271 1 85.62 93 PHE B N 1
ATOM 2524 C CA . PHE B 1 93 ? -5.359 -3.307 -1.939 1 85.62 93 PHE B CA 1
ATOM 2525 C C . PHE B 1 93 ? -4.246 -2.646 -2.746 1 85.62 93 PHE B C 1
ATOM 2527 O O . PHE B 1 93 ? -3.66 -1.654 -2.309 1 85.62 93 PHE B O 1
ATOM 2534 N N . PHE B 1 94 ? -4.047 -2.988 -3.906 1 89.62 94 PHE B N 1
ATOM 2535 C CA . PHE B 1 94 ? -3.145 -2.533 -4.957 1 89.62 94 PHE B CA 1
ATOM 2536 C C . PHE B 1 94 ? -1.735 -2.332 -4.414 1 89.62 94 PHE B C 1
ATOM 2538 O O . PHE B 1 94 ? -0.753 -2.643 -5.09 1 89.62 94 PHE B O 1
ATOM 2545 N N . ASN B 1 95 ? -1.615 -1.718 -3.117 1 90.31 95 ASN B N 1
ATOM 2546 C CA . ASN B 1 95 ? -0.35 -1.442 -2.447 1 90.31 95 ASN B CA 1
ATOM 2547 C C . ASN B 1 95 ? 0.519 -0.486 -3.258 1 90.31 95 ASN B C 1
ATOM 2549 O O . ASN B 1 95 ? 1.729 -0.685 -3.373 1 90.31 95 ASN B O 1
ATOM 2553 N N . LEU B 1 96 ? -0.107 0.408 -3.887 1 94 96 LEU B N 1
ATOM 2554 C CA . LEU B 1 96 ? 0.65 1.434 -4.598 1 94 96 LEU B CA 1
ATOM 2555 C C . LEU B 1 96 ? 1.268 2.428 -3.617 1 94 96 LEU B C 1
ATOM 2557 O O . LEU B 1 96 ? 0.723 2.658 -2.535 1 94 96 LEU B O 1
ATOM 2561 N N . ILE B 1 97 ? 2.361 2.971 -3.992 1 92.69 97 ILE B N 1
ATOM 2562 C CA . ILE B 1 97 ? 2.975 4.062 -3.24 1 92.69 97 ILE B CA 1
ATOM 2563 C C . ILE B 1 97 ? 2.314 5.383 -3.619 1 92.69 97 ILE B C 1
ATOM 2565 O O . ILE B 1 97 ? 2.471 5.863 -4.746 1 92.69 97 ILE B O 1
ATOM 2569 N N . PRO B 1 98 ? 1.709 6.039 -2.734 1 92.56 98 PRO B N 1
ATOM 2570 C CA . PRO B 1 98 ? 0.848 7.18 -3.055 1 92.56 98 PRO B CA 1
ATOM 2571 C C . PRO B 1 98 ? 1.623 8.359 -3.641 1 92.56 98 PRO B C 1
ATOM 2573 O O . PRO B 1 98 ? 1.069 9.141 -4.418 1 92.56 98 PRO B O 1
ATOM 2576 N N . ILE B 1 99 ? 2.875 8.5 -3.312 1 91.25 99 ILE B N 1
ATOM 2577 C CA . ILE B 1 99 ? 3.609 9.695 -3.711 1 91.25 99 ILE B CA 1
ATOM 2578 C C . ILE B 1 99 ? 4.293 9.461 -5.055 1 91.25 99 ILE B C 1
ATOM 2580 O O . ILE B 1 99 ? 4.953 10.352 -5.59 1 91.25 99 ILE B O 1
ATOM 2584 N N . LEU B 1 100 ? 4.164 8.25 -5.598 1 93.44 100 LEU B N 1
ATOM 2585 C CA . LEU B 1 100 ? 4.703 7.91 -6.91 1 93.44 100 LEU B CA 1
ATOM 2586 C C . LEU B 1 100 ? 3.604 7.93 -7.969 1 93.44 100 LEU B C 1
ATOM 2588 O O . LEU B 1 100 ? 2.482 7.484 -7.711 1 93.44 100 LEU B O 1
ATOM 2592 N N . ASN B 1 101 ? 3.975 8.422 -9.117 1 95.44 101 ASN B N 1
ATOM 2593 C CA . ASN B 1 101 ? 2.994 8.383 -10.203 1 95.44 101 ASN B CA 1
ATOM 2594 C C . ASN B 1 101 ? 2.914 7 -10.836 1 95.44 101 ASN B C 1
ATOM 2596 O O . ASN B 1 101 ? 3.574 6.062 -10.383 1 95.44 101 ASN B O 1
ATOM 2600 N N . VAL B 1 102 ? 2.133 6.863 -11.852 1 97.25 102 VAL B N 1
ATOM 2601 C CA . VAL B 1 102 ? 1.849 5.594 -12.508 1 97.25 102 VAL B CA 1
ATOM 2602 C C . VAL B 1 102 ? 3.148 4.969 -13.016 1 97.25 102 VAL B C 1
ATOM 2604 O O . VAL B 1 102 ? 3.449 3.814 -12.703 1 97.25 102 VAL B O 1
ATOM 2607 N N . GLU B 1 103 ? 3.896 5.68 -13.781 1 96.25 103 GLU B N 1
ATOM 2608 C CA . GLU B 1 103 ? 5.102 5.102 -14.367 1 96.25 103 GLU B CA 1
ATOM 2609 C C . GLU B 1 103 ? 6.105 4.707 -13.289 1 96.25 103 GLU B C 1
ATOM 2611 O O . GLU B 1 103 ? 6.77 3.676 -13.398 1 96.25 103 GLU B O 1
ATOM 2616 N N . GLU B 1 104 ? 6.176 5.523 -12.234 1 93.5 104 GLU B N 1
ATOM 2617 C CA . GLU B 1 104 ? 7.105 5.227 -11.148 1 93.5 104 GLU B CA 1
ATOM 2618 C C . GLU B 1 104 ? 6.672 3.98 -10.375 1 93.5 104 GLU B C 1
ATOM 2620 O O . GLU B 1 104 ? 7.508 3.154 -10.008 1 93.5 104 GLU B O 1
ATOM 2625 N N . ASN B 1 105 ? 5.453 3.885 -10.109 1 96.25 105 ASN B N 1
ATOM 2626 C CA . ASN B 1 105 ? 4.938 2.691 -9.453 1 96.25 105 ASN B CA 1
ATOM 2627 C C . ASN B 1 105 ? 5.207 1.434 -10.273 1 96.25 105 ASN B C 1
ATOM 2629 O O . ASN B 1 105 ? 5.629 0.411 -9.727 1 96.25 105 ASN B O 1
ATOM 2633 N N . ILE B 1 106 ? 5.016 1.534 -11.539 1 96.25 106 ILE B N 1
ATOM 2634 C CA . ILE B 1 106 ? 5.199 0.382 -12.414 1 96.25 106 ILE B CA 1
ATOM 2635 C C . ILE B 1 106 ? 6.68 0.011 -12.477 1 96.25 106 ILE B C 1
ATOM 2637 O O . ILE B 1 106 ? 7.031 -1.171 -12.461 1 96.25 106 ILE B O 1
ATOM 2641 N N . ALA B 1 107 ? 7.535 0.98 -12.445 1 94.31 107 ALA B N 1
ATOM 2642 C CA . ALA B 1 107 ? 8.969 0.749 -12.617 1 94.31 107 ALA B CA 1
ATOM 2643 C C . ALA B 1 107 ? 9.648 0.491 -11.273 1 94.31 107 ALA B C 1
ATOM 2645 O O . ALA B 1 107 ? 10.859 0.295 -11.211 1 94.31 107 ALA B O 1
ATOM 2646 N N . LEU B 1 108 ? 8.906 0.439 -10.234 1 92.12 108 LEU B N 1
ATOM 2647 C CA . LEU B 1 108 ? 9.438 0.401 -8.875 1 92.12 108 LEU B CA 1
ATOM 2648 C C . LEU B 1 108 ? 10.398 -0.768 -8.695 1 92.12 108 LEU B C 1
ATOM 2650 O O . LEU B 1 108 ? 11.461 -0.613 -8.094 1 92.12 108 LEU B O 1
ATOM 2654 N N . PRO B 1 109 ? 10.094 -1.962 -9.211 1 89.06 109 PRO B N 1
ATOM 2655 C CA . PRO B 1 109 ? 11.016 -3.084 -9.016 1 89.06 109 PRO B CA 1
ATOM 2656 C C . PRO B 1 109 ? 12.414 -2.801 -9.57 1 89.06 109 PRO B C 1
ATOM 2658 O O . PRO B 1 109 ? 13.414 -3.182 -8.953 1 89.06 109 PRO B O 1
ATOM 2661 N N . GLU B 1 110 ? 12.508 -2.16 -10.656 1 87.44 110 GLU B N 1
ATOM 2662 C CA . GLU B 1 110 ? 13.805 -1.829 -11.227 1 87.44 110 GLU B CA 1
ATOM 2663 C C . GLU B 1 110 ? 14.5 -0.733 -10.422 1 87.44 110 GLU B C 1
ATOM 2665 O O . GLU B 1 110 ? 15.719 -0.756 -10.258 1 87.44 110 GLU B O 1
ATOM 2670 N N . LEU B 1 111 ? 13.695 0.177 -9.938 1 83.56 111 LEU B N 1
ATOM 2671 C CA . LEU B 1 111 ? 14.258 1.232 -9.102 1 83.56 111 LEU B CA 1
ATOM 2672 C C . LEU B 1 111 ? 14.883 0.651 -7.84 1 83.56 111 LEU B C 1
ATOM 2674 O O . LEU B 1 111 ? 15.961 1.078 -7.422 1 83.56 111 LEU B O 1
ATOM 2678 N N . LEU B 1 112 ? 14.25 -0.356 -7.332 1 84.12 112 LEU B N 1
ATOM 2679 C CA . LEU B 1 112 ? 14.719 -0.992 -6.105 1 84.12 112 LEU B CA 1
ATOM 2680 C C . LEU B 1 112 ? 15.977 -1.809 -6.359 1 84.12 112 LEU B C 1
ATOM 2682 O O . LEU B 1 112 ? 16.781 -2.035 -5.445 1 84.12 112 LEU B O 1
ATOM 2686 N N . ASP B 1 113 ? 16.234 -2.266 -7.57 1 82.06 113 ASP B N 1
ATOM 2687 C CA . ASP B 1 113 ? 17.422 -3.035 -7.934 1 82.06 113 ASP B CA 1
ATOM 2688 C C . ASP B 1 113 ? 18.547 -2.119 -8.422 1 82.06 113 ASP B C 1
ATOM 2690 O O . ASP B 1 113 ? 19.578 -2.594 -8.891 1 82.06 113 ASP B O 1
ATOM 2694 N N . ASN B 1 114 ? 18.297 -0.899 -8.336 1 79.75 114 ASN B N 1
ATOM 2695 C CA . ASN B 1 114 ? 19.25 0.085 -8.852 1 79.75 114 ASN B CA 1
ATOM 2696 C C . ASN B 1 114 ? 19.609 -0.188 -10.305 1 79.75 114 ASN B C 1
ATOM 2698 O O . ASN B 1 114 ? 20.766 -0.089 -10.695 1 79.75 114 ASN B O 1
ATOM 2702 N N . GLU B 1 115 ? 18.656 -0.708 -10.945 1 77.94 115 GLU B N 1
ATOM 2703 C CA . GLU B 1 115 ? 18.828 -0.92 -12.375 1 77.94 115 GLU B CA 1
ATOM 2704 C C . GLU B 1 115 ? 18.219 0.224 -13.18 1 77.94 115 GLU B C 1
ATOM 2706 O O . GLU B 1 115 ? 17.344 0.938 -12.688 1 77.94 115 GLU B O 1
ATOM 2711 N N . LYS B 1 116 ? 18.797 0.336 -14.414 1 81.06 116 LYS B N 1
ATOM 2712 C CA . LYS B 1 116 ? 18.203 1.339 -15.297 1 81.06 116 LYS B CA 1
ATOM 2713 C C . LYS B 1 116 ? 16.859 0.881 -15.836 1 81.06 116 LYS B C 1
ATOM 2715 O O . LYS B 1 116 ? 16.703 -0.259 -16.281 1 81.06 116 LYS B O 1
ATOM 2720 N N . VAL B 1 117 ? 15.945 1.783 -15.734 1 83.12 117 VAL B N 1
ATOM 2721 C CA . VAL B 1 117 ? 14.594 1.486 -16.188 1 83.12 117 VAL B CA 1
ATOM 2722 C C . VAL B 1 117 ? 14.586 1.355 -17.719 1 83.12 117 VAL B C 1
ATOM 2724 O O . VAL B 1 117 ? 15.094 2.225 -18.422 1 83.12 117 VAL B O 1
ATOM 2727 N N . SER B 1 118 ? 14.055 0.296 -18.203 1 86.44 118 SER B N 1
ATOM 2728 C CA . SER B 1 118 ? 13.844 0.133 -19.641 1 86.44 118 SER B CA 1
ATOM 2729 C C . SER B 1 118 ? 12.664 0.978 -20.125 1 86.44 118 SER B C 1
ATOM 2731 O O . SER B 1 118 ? 11.508 0.564 -20.016 1 86.44 118 SER B O 1
ATOM 2733 N N . ARG B 1 119 ? 12.938 2.041 -20.75 1 91 119 ARG B N 1
ATOM 2734 C CA . ARG B 1 119 ? 11.906 2.986 -21.141 1 91 119 ARG B CA 1
ATOM 2735 C C . ARG B 1 119 ? 11.008 2.393 -22.234 1 91 119 ARG B C 1
ATOM 2737 O O . ARG B 1 119 ? 9.789 2.607 -22.219 1 91 119 ARG B O 1
ATOM 2744 N N . ASP B 1 120 ? 11.641 1.63 -23.062 1 92.88 120 ASP B N 1
ATOM 2745 C CA . ASP B 1 120 ? 10.867 1.032 -24.141 1 92.88 120 ASP B CA 1
ATOM 2746 C C . ASP B 1 120 ? 9.844 0.04 -23.594 1 92.88 120 ASP B C 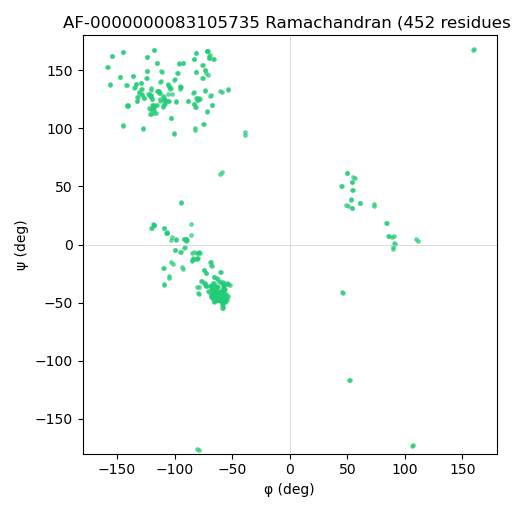1
ATOM 2748 O O . ASP B 1 120 ? 8.664 0.085 -23.969 1 92.88 120 ASP B O 1
ATOM 2752 N N . TYR B 1 121 ? 10.297 -0.792 -22.781 1 90.62 121 TYR B N 1
ATOM 2753 C CA . TYR B 1 121 ? 9.391 -1.782 -22.203 1 90.62 121 TYR B CA 1
ATOM 2754 C C . TYR B 1 121 ? 8.336 -1.115 -21.328 1 90.62 121 TYR B C 1
ATOM 2756 O O . TYR B 1 121 ? 7.164 -1.504 -21.359 1 90.62 121 TYR B O 1
ATOM 2764 N N . LEU B 1 122 ? 8.75 -0.135 -20.578 1 94.88 122 LEU B N 1
ATOM 2765 C CA . LEU B 1 122 ? 7.812 0.628 -19.766 1 94.88 122 LEU B CA 1
ATOM 2766 C C . LEU B 1 122 ? 6.719 1.252 -20.625 1 94.88 122 LEU B C 1
ATOM 2768 O O . LEU B 1 122 ? 5.535 1.152 -20.297 1 94.88 122 LEU B O 1
ATOM 2772 N N . ASP B 1 123 ? 7.117 1.845 -21.719 1 96 123 ASP B N 1
ATOM 2773 C CA . ASP B 1 123 ? 6.164 2.471 -22.625 1 96 123 ASP B CA 1
ATOM 2774 C C . ASP B 1 123 ? 5.195 1.439 -23.203 1 96 123 ASP B C 1
ATOM 2776 O O . ASP B 1 123 ? 3.99 1.685 -23.281 1 96 123 ASP B O 1
ATOM 2780 N N . GLU B 1 124 ? 5.75 0.371 -23.578 1 93.69 124 GLU B N 1
ATOM 2781 C CA . GLU B 1 124 ? 4.93 -0.709 -24.109 1 93.69 124 GLU B CA 1
ATOM 2782 C C . GLU B 1 124 ? 3.912 -1.192 -23.078 1 93.69 124 GLU B C 1
ATOM 2784 O O . GLU B 1 124 ? 2.727 -1.332 -23.391 1 93.69 124 GLU B O 1
ATOM 2789 N N . LEU B 1 125 ? 4.344 -1.426 -21.922 1 93.19 125 LEU B N 1
ATOM 2790 C CA . LEU B 1 125 ? 3.488 -1.948 -20.859 1 93.19 125 LEU B CA 1
ATOM 2791 C C . LEU B 1 125 ? 2.396 -0.947 -20.5 1 93.19 125 LEU B C 1
ATOM 2793 O O . LEU B 1 125 ? 1.23 -1.32 -20.344 1 93.19 125 LEU B O 1
ATOM 2797 N N . ILE B 1 126 ? 2.754 0.318 -20.391 1 96.44 126 ILE B N 1
ATOM 2798 C CA . ILE B 1 126 ? 1.795 1.367 -20.062 1 96.44 126 ILE B CA 1
ATOM 2799 C C . ILE B 1 126 ? 0.727 1.444 -21.156 1 96.44 126 ILE B C 1
ATOM 2801 O O . ILE B 1 126 ? -0.461 1.593 -20.859 1 96.44 126 ILE B O 1
ATOM 2805 N N . SER B 1 127 ? 1.169 1.346 -22.328 1 95.06 127 SER B N 1
ATOM 2806 C CA . SER B 1 127 ? 0.239 1.351 -23.453 1 95.06 127 SER B CA 1
ATOM 2807 C C . SER B 1 127 ? -0.684 0.137 -23.422 1 95.06 127 SER B C 1
ATOM 2809 O O . SER B 1 127 ? -1.898 0.268 -23.578 1 95.06 127 SER B O 1
ATOM 2811 N N . LEU B 1 128 ? -0.078 -0.978 -23.203 1 92.06 128 LEU B N 1
ATOM 2812 C CA . LEU B 1 128 ? -0.834 -2.223 -23.141 1 92.06 128 LEU B CA 1
ATOM 2813 C C . LEU B 1 128 ? -1.895 -2.156 -22.047 1 92.06 128 LEU B C 1
ATOM 2815 O O . LEU B 1 128 ? -2.992 -2.695 -22.203 1 92.06 128 LEU B O 1
ATOM 2819 N N . LEU B 1 129 ? -1.637 -1.475 -20.953 1 93.81 129 LEU B N 1
ATOM 2820 C CA . LEU B 1 129 ? -2.529 -1.381 -19.797 1 93.81 129 LEU B CA 1
ATOM 2821 C C . LEU B 1 129 ? -3.566 -0.281 -20 1 93.81 129 LEU B C 1
ATOM 2823 O O . LEU B 1 129 ? -4.461 -0.103 -19.172 1 93.81 129 LEU B O 1
ATOM 2827 N N . GLY B 1 130 ? -3.416 0.475 -21.062 1 93.81 130 GLY B N 1
ATOM 2828 C CA . GLY B 1 130 ? -4.344 1.565 -21.328 1 93.81 130 GLY B CA 1
ATOM 2829 C C . GLY B 1 130 ? -4.148 2.748 -20.391 1 93.81 130 GLY B C 1
ATOM 2830 O O . GLY B 1 130 ? -5.121 3.404 -20.016 1 93.81 130 GLY B O 1
ATOM 2831 N N . MET B 1 131 ? -2.916 2.979 -20.031 1 95.81 131 MET B N 1
ATOM 2832 C CA . MET B 1 131 ? -2.65 4.008 -19.031 1 95.81 131 MET B CA 1
ATOM 2833 C C . MET B 1 131 ? -1.78 5.117 -19.594 1 95.81 131 MET B C 1
ATOM 2835 O O . MET B 1 131 ? -1.186 5.898 -18.859 1 95.81 131 MET B O 1
ATOM 2839 N N . LYS B 1 132 ? -1.669 5.227 -20.906 1 96.38 132 LYS B N 1
ATOM 2840 C CA . LYS B 1 132 ? -0.809 6.215 -21.547 1 96.38 132 LYS B CA 1
ATOM 2841 C C . LYS B 1 132 ? -1.186 7.629 -21.125 1 96.38 132 LYS B C 1
ATOM 2843 O O . LYS B 1 132 ? -0.317 8.43 -20.781 1 96.38 132 LYS B O 1
ATOM 2848 N N . ASP B 1 133 ? -2.438 7.883 -21.094 1 95.88 133 ASP B N 1
ATOM 2849 C CA . ASP B 1 133 ? -2.916 9.227 -20.812 1 95.88 133 ASP B CA 1
ATOM 2850 C C . ASP B 1 133 ? -2.854 9.523 -19.312 1 95.88 133 ASP B C 1
ATOM 2852 O O . ASP B 1 133 ? -3.066 10.656 -18.875 1 95.88 133 ASP B O 1
ATOM 2856 N N . ARG B 1 134 ? -2.527 8.547 -18.484 1 95.88 134 ARG B N 1
ATOM 2857 C CA . ARG B 1 134 ? -2.506 8.703 -17.047 1 95.88 134 ARG B CA 1
ATOM 2858 C C . ARG B 1 134 ? -1.113 8.43 -16.484 1 95.88 134 ARG B C 1
ATOM 2860 O O . ARG B 1 134 ? -0.944 8.281 -15.266 1 95.88 134 ARG B O 1
ATOM 2867 N N . ARG B 1 135 ? -0.216 8.406 -17.312 1 95.81 135 ARG B N 1
ATOM 2868 C CA . ARG B 1 135 ? 1.15 7.988 -17.016 1 95.81 135 ARG B CA 1
ATOM 2869 C C . ARG B 1 135 ? 1.713 8.773 -15.828 1 95.81 135 ARG B C 1
ATOM 2871 O O . ARG B 1 135 ? 2.432 8.211 -15 1 95.81 135 ARG B O 1
ATOM 2878 N N . ASN B 1 136 ? 1.313 10.062 -15.688 1 95.12 136 ASN B N 1
ATOM 2879 C CA . ASN B 1 136 ? 1.915 10.93 -14.68 1 95.12 136 ASN B CA 1
ATOM 2880 C C . ASN B 1 136 ? 0.957 11.188 -13.523 1 95.12 136 ASN B C 1
ATOM 2882 O O . ASN B 1 136 ? 1.235 12.016 -12.656 1 95.12 136 ASN B O 1
ATOM 2886 N N . HIS B 1 137 ? -0.112 10.508 -13.461 1 95.56 137 HIS B N 1
ATOM 2887 C CA . HIS B 1 137 ? -1.087 10.688 -12.398 1 95.56 137 HIS B CA 1
ATOM 2888 C C . HIS B 1 137 ? -0.667 9.938 -11.133 1 95.56 137 HIS B C 1
ATOM 2890 O O . HIS B 1 137 ? -0.006 8.898 -11.211 1 95.56 137 HIS B O 1
ATOM 2896 N N . LEU B 1 138 ? -1.05 10.516 -10.062 1 95.69 138 LEU B N 1
ATOM 2897 C CA . LEU B 1 138 ? -0.873 9.828 -8.781 1 95.69 138 LEU B CA 1
ATOM 2898 C C . LEU B 1 138 ? -2.016 8.852 -8.523 1 95.69 138 LEU B C 1
ATOM 2900 O O . LEU B 1 138 ? -3.092 8.984 -9.117 1 95.69 138 LEU B O 1
ATOM 2904 N N . PRO B 1 139 ? -1.761 7.898 -7.648 1 95.12 139 PRO B N 1
ATOM 2905 C CA . PRO B 1 139 ? -2.801 6.91 -7.348 1 95.12 139 PRO B CA 1
ATOM 2906 C C . PRO B 1 139 ? -4.117 7.555 -6.914 1 95.12 139 PRO B C 1
ATOM 2908 O O . PRO B 1 139 ? -5.191 7.078 -7.285 1 95.12 139 PRO B O 1
ATOM 2911 N N . SER B 1 140 ? -4.07 8.672 -6.238 1 90.94 140 SER B N 1
ATOM 2912 C CA . SER B 1 140 ? -5.273 9.328 -5.738 1 90.94 140 SER B CA 1
ATOM 2913 C C . SER B 1 140 ? -6.109 9.891 -6.883 1 90.94 140 SER B C 1
ATOM 2915 O O . SER B 1 140 ? -7.285 10.219 -6.699 1 90.94 140 SER B O 1
ATOM 2917 N N . GLU B 1 141 ? -5.539 9.984 -8.008 1 91.5 141 GLU B N 1
ATOM 2918 C CA . GLU B 1 141 ? -6.207 10.555 -9.172 1 91.5 141 GLU B CA 1
ATOM 2919 C C . GLU B 1 141 ? -6.77 9.461 -10.078 1 91.5 141 GLU B C 1
ATOM 2921 O O . GLU B 1 141 ? -7.281 9.75 -11.156 1 91.5 141 GLU B O 1
ATOM 2926 N N . LEU B 1 142 ? -6.652 8.227 -9.641 1 93.56 142 LEU B N 1
ATOM 2927 C CA . LEU B 1 142 ? -7.039 7.09 -10.461 1 93.56 142 LEU B CA 1
ATOM 2928 C C . LEU B 1 142 ? -8.273 6.398 -9.883 1 93.56 142 LEU B C 1
ATOM 2930 O O . LEU B 1 142 ? -8.461 6.375 -8.664 1 93.56 142 LEU B O 1
ATOM 2934 N N . SER B 1 143 ? -9.062 5.832 -10.797 1 90.69 143 SER B N 1
ATOM 2935 C CA . SER B 1 143 ? -10.125 4.941 -10.336 1 90.69 143 SER B CA 1
ATOM 2936 C C . SER B 1 143 ? -9.555 3.625 -9.82 1 90.69 143 SER B C 1
ATOM 2938 O O . SER B 1 143 ? -8.375 3.326 -10.031 1 90.69 143 SER B O 1
ATOM 2940 N N . GLY B 1 144 ? -10.359 2.873 -9.141 1 91.31 144 GLY B N 1
ATOM 2941 C CA . GLY B 1 144 ? -9.93 1.57 -8.656 1 91.31 144 GLY B CA 1
ATOM 2942 C C . GLY B 1 144 ? -9.383 0.673 -9.75 1 91.31 144 GLY B C 1
ATOM 2943 O O . GLY B 1 144 ? -8.328 0.061 -9.594 1 91.31 144 GLY B O 1
ATOM 2944 N N . GLY B 1 145 ? -10.133 0.621 -10.82 1 92.62 145 GLY B N 1
ATOM 2945 C CA . GLY B 1 145 ? -9.688 -0.174 -11.953 1 92.62 145 GLY B CA 1
ATOM 2946 C C . GLY B 1 145 ? -8.352 0.274 -12.508 1 92.62 145 GLY B C 1
ATOM 2947 O O . GLY B 1 145 ? -7.516 -0.556 -12.867 1 92.62 145 GLY B O 1
ATOM 2948 N N . GLN B 1 146 ? -8.172 1.593 -12.578 1 94.88 146 GLN B N 1
ATOM 2949 C CA . GLN B 1 146 ? -6.906 2.143 -13.062 1 94.88 146 GLN B CA 1
ATOM 2950 C C . GLN B 1 146 ? -5.762 1.808 -12.102 1 94.88 146 GLN B C 1
ATOM 2952 O O . GLN B 1 146 ? -4.664 1.455 -12.539 1 94.88 146 GLN B O 1
ATOM 2957 N N . GLN B 1 147 ? -6.027 1.897 -10.812 1 95.38 147 GLN B N 1
ATOM 2958 C CA . GLN B 1 147 ? -5.012 1.548 -9.828 1 95.38 147 GLN B CA 1
ATOM 2959 C C . GLN B 1 147 ? -4.602 0.083 -9.953 1 95.38 147 GLN B C 1
ATOM 2961 O O . GLN B 1 147 ? -3.418 -0.247 -9.852 1 95.38 147 GLN B O 1
ATOM 2966 N N . GLN B 1 148 ? -5.574 -0.727 -10.164 1 94.56 148 GLN B N 1
ATOM 2967 C CA . GLN B 1 148 ? -5.273 -2.146 -10.32 1 94.56 148 GLN B CA 1
ATOM 2968 C C . GLN B 1 148 ? -4.418 -2.391 -11.562 1 94.56 148 GLN B C 1
ATOM 2970 O O . GLN B 1 148 ? -3.529 -3.244 -11.555 1 94.56 148 GLN B O 1
ATOM 2975 N N . ARG B 1 149 ? -4.719 -1.703 -12.641 1 94.88 149 ARG B N 1
ATOM 2976 C CA . ARG B 1 149 ? -3.904 -1.817 -13.844 1 94.88 149 ARG B CA 1
ATOM 2977 C C . ARG B 1 149 ? -2.455 -1.436 -13.562 1 94.88 149 ARG B C 1
ATOM 2979 O O . ARG B 1 149 ? -1.529 -2.068 -14.07 1 94.88 149 ARG B O 1
ATOM 2986 N N . VAL B 1 150 ? -2.275 -0.421 -12.75 1 96.56 150 VAL B N 1
ATOM 2987 C CA . VAL B 1 150 ? -0.934 -0.004 -12.359 1 96.56 150 VAL B CA 1
ATOM 2988 C C . VAL B 1 150 ? -0.265 -1.109 -11.547 1 96.56 150 VAL B C 1
ATOM 2990 O O . VAL B 1 150 ? 0.903 -1.435 -11.773 1 96.56 150 VAL B O 1
ATOM 2993 N N . ALA B 1 151 ? -1.023 -1.674 -10.617 1 95.38 151 ALA B N 1
ATOM 2994 C CA . ALA B 1 151 ? -0.502 -2.771 -9.812 1 95.38 151 ALA B CA 1
ATOM 2995 C C . ALA B 1 151 ? -0.099 -3.955 -10.68 1 95.38 151 ALA B C 1
ATOM 2997 O O . ALA B 1 151 ? 0.936 -4.586 -10.445 1 95.38 151 ALA B O 1
ATOM 2998 N N . ILE B 1 152 ? -0.888 -4.25 -11.633 1 94.5 152 ILE B N 1
ATOM 2999 C CA . ILE B 1 152 ? -0.586 -5.312 -12.586 1 94.5 152 ILE B CA 1
ATOM 3000 C C . ILE B 1 152 ? 0.695 -4.973 -13.344 1 94.5 152 ILE B C 1
ATOM 3002 O O . ILE B 1 152 ? 1.577 -5.824 -13.5 1 94.5 152 ILE B O 1
ATOM 3006 N N . GLY B 1 153 ? 0.75 -3.762 -13.82 1 95 153 GLY B N 1
ATOM 3007 C CA . GLY B 1 153 ? 1.959 -3.328 -14.508 1 95 153 GLY B CA 1
ATOM 3008 C C . GLY B 1 153 ? 3.215 -3.527 -13.68 1 95 153 GLY B C 1
ATOM 3009 O O . GLY B 1 153 ? 4.23 -4.004 -14.188 1 95 153 GLY B O 1
ATOM 3010 N N . ARG B 1 154 ? 3.105 -3.164 -12.477 1 95.12 154 ARG B N 1
ATOM 3011 C CA . ARG B 1 154 ? 4.246 -3.328 -11.578 1 95.12 154 ARG B CA 1
ATOM 3012 C C . ARG B 1 154 ? 4.641 -4.797 -11.461 1 95.12 154 ARG B C 1
ATOM 3014 O O . ARG B 1 154 ? 5.828 -5.129 -11.477 1 95.12 154 ARG B O 1
ATOM 3021 N N . ALA B 1 155 ? 3.686 -5.633 -11.328 1 94.62 155 ALA B N 1
ATOM 3022 C CA . ALA B 1 155 ? 3.92 -7.066 -11.188 1 94.62 155 ALA B CA 1
ATOM 3023 C C . ALA B 1 155 ? 4.574 -7.637 -12.438 1 94.62 155 ALA B C 1
ATOM 3025 O O . ALA B 1 155 ? 5.367 -8.578 -12.359 1 94.62 155 ALA B O 1
ATOM 3026 N N . LEU B 1 156 ? 4.309 -7.062 -13.57 1 93.12 156 LEU B N 1
ATOM 3027 C CA . LEU B 1 156 ? 4.75 -7.602 -14.852 1 93.12 156 LEU B CA 1
ATOM 3028 C C . LEU B 1 156 ? 6.09 -7.004 -15.258 1 93.12 156 LEU B C 1
ATOM 3030 O O . LEU B 1 156 ? 6.777 -7.543 -16.125 1 93.12 156 LEU B O 1
ATOM 3034 N N . PHE B 1 157 ? 6.398 -5.953 -14.734 1 92.12 157 PHE B N 1
ATOM 3035 C CA . PHE B 1 157 ? 7.48 -5.109 -15.227 1 92.12 157 PHE B CA 1
ATOM 3036 C C . PHE B 1 157 ? 8.789 -5.883 -15.281 1 92.12 157 PHE B C 1
ATOM 3038 O O . PHE B 1 157 ? 9.562 -5.742 -16.234 1 92.12 157 PHE B O 1
ATOM 3045 N N . ASN B 1 158 ? 9.016 -6.777 -14.367 1 88.25 158 ASN B N 1
ATOM 3046 C CA . ASN B 1 158 ? 10.273 -7.523 -14.352 1 88.25 158 ASN B CA 1
ATOM 3047 C C . ASN B 1 158 ? 10.172 -8.812 -15.172 1 88.25 158 ASN B C 1
ATOM 3049 O O . ASN B 1 158 ? 11.094 -9.625 -15.156 1 88.25 158 ASN B O 1
ATOM 3053 N N . LYS B 1 159 ? 9.086 -9 -15.805 1 88.62 159 LYS B N 1
ATOM 3054 C CA . LYS B 1 159 ? 8.859 -10.219 -16.578 1 88.62 159 LYS B CA 1
ATOM 3055 C C . LYS B 1 159 ? 9.047 -11.461 -15.719 1 88.62 159 LYS B C 1
ATOM 3057 O O . LYS B 1 159 ? 9.836 -12.352 -16.062 1 88.62 159 LYS B O 1
ATOM 3062 N N . PRO B 1 160 ? 8.312 -11.547 -14.68 1 92.94 160 PRO B N 1
ATOM 3063 C CA . PRO B 1 160 ? 8.484 -12.648 -13.727 1 92.94 160 PRO B CA 1
ATOM 3064 C C . PRO B 1 160 ? 8.102 -14 -14.328 1 92.94 160 PRO B C 1
ATOM 3066 O O . PRO B 1 160 ? 7.41 -14.062 -15.344 1 92.94 160 PRO B O 1
ATOM 3069 N N . SER B 1 161 ? 8.625 -15.078 -13.688 1 92 161 SER B N 1
ATOM 3070 C CA . SER B 1 161 ? 8.266 -16.422 -14.102 1 92 161 SER B CA 1
ATOM 3071 C C . SER B 1 161 ? 6.84 -16.766 -13.695 1 92 161 SER B C 1
ATOM 3073 O O . SER B 1 161 ? 6.137 -17.484 -14.414 1 92 161 SER B O 1
ATOM 3075 N N . ILE B 1 162 ? 6.477 -16.25 -12.57 1 96.69 162 ILE B N 1
ATOM 3076 C CA . ILE B 1 162 ? 5.16 -16.562 -12.016 1 96.69 162 ILE B CA 1
ATOM 3077 C C . ILE B 1 162 ? 4.508 -15.273 -11.508 1 96.69 162 ILE B C 1
ATOM 3079 O O . ILE B 1 162 ? 5.164 -14.445 -10.875 1 96.69 162 ILE B O 1
ATOM 3083 N N . ILE B 1 163 ? 3.287 -15.117 -11.828 1 97.25 163 ILE B N 1
ATOM 3084 C CA . ILE B 1 163 ? 2.463 -14.055 -11.273 1 97.25 163 ILE B CA 1
ATOM 3085 C C . ILE B 1 163 ? 1.503 -14.633 -10.234 1 97.25 163 ILE B C 1
ATOM 3087 O O . ILE B 1 163 ? 0.793 -15.602 -10.508 1 97.25 163 ILE B O 1
ATOM 3091 N N . LEU B 1 164 ? 1.583 -14.102 -9.086 1 97.75 164 LEU B N 1
ATOM 3092 C CA . LEU B 1 164 ? 0.698 -14.484 -7.988 1 97.75 164 LEU B CA 1
ATOM 3093 C C . LEU B 1 164 ? -0.281 -13.367 -7.66 1 97.75 164 LEU B C 1
ATOM 3095 O O . LEU B 1 164 ? 0.13 -12.266 -7.285 1 97.75 164 LEU B O 1
ATOM 3099 N N . ALA B 1 165 ? -1.534 -13.625 -7.801 1 97.19 165 ALA B N 1
ATOM 3100 C CA . ALA B 1 165 ? -2.557 -12.609 -7.57 1 97.19 165 ALA B CA 1
ATOM 3101 C C . ALA B 1 165 ? -3.494 -13.016 -6.438 1 97.19 165 ALA B C 1
ATOM 3103 O O . ALA B 1 165 ? -4.145 -14.062 -6.508 1 97.19 165 ALA B O 1
ATOM 3104 N N . ASP B 1 166 ? -3.525 -12.25 -5.426 1 95.38 166 ASP B N 1
ATOM 3105 C CA . ASP B 1 166 ? -4.387 -12.492 -4.273 1 95.38 166 ASP B CA 1
ATOM 3106 C C . ASP B 1 166 ? -5.633 -11.617 -4.32 1 95.38 166 ASP B C 1
ATOM 3108 O O . ASP B 1 166 ? -5.598 -10.461 -3.889 1 95.38 166 ASP B O 1
ATOM 3112 N N . GLU B 1 167 ? -6.688 -12.172 -4.836 1 93.81 167 GLU B N 1
ATOM 3113 C CA . GLU B 1 167 ? -7.965 -11.484 -5 1 93.81 167 GLU B CA 1
ATOM 3114 C C . GLU B 1 167 ? -7.781 -10.133 -5.684 1 93.81 167 GLU B C 1
ATOM 3116 O O . GLU B 1 167 ? -8.242 -9.109 -5.18 1 93.81 167 GLU B O 1
ATOM 3121 N N . PRO B 1 168 ? -7.285 -10.148 -6.875 1 93.62 168 PRO B N 1
ATOM 3122 C CA . PRO B 1 168 ? -6.883 -8.891 -7.52 1 93.62 168 PRO B CA 1
ATOM 3123 C C . PRO B 1 168 ? -8.07 -7.992 -7.852 1 93.62 168 PRO B C 1
ATOM 3125 O O . PRO B 1 168 ? -7.895 -6.797 -8.102 1 93.62 168 PRO B O 1
ATOM 3128 N N . THR B 1 169 ? -9.242 -8.5 -7.879 1 91.12 169 THR B N 1
ATOM 3129 C CA . THR B 1 169 ? -10.375 -7.68 -8.289 1 91.12 169 THR B CA 1
ATOM 3130 C C . THR B 1 169 ? -11.383 -7.543 -7.156 1 91.12 169 THR B C 1
ATOM 3132 O O . THR B 1 169 ? -12.547 -7.199 -7.387 1 91.12 169 THR B O 1
ATOM 3135 N N . GLY B 1 170 ? -10.992 -7.844 -5.965 1 86.19 170 GLY B N 1
ATOM 3136 C CA . GLY B 1 170 ? -11.898 -7.824 -4.828 1 86.19 170 GLY B CA 1
ATOM 3137 C C . GLY B 1 170 ? -12.508 -6.457 -4.578 1 86.19 170 GLY B C 1
ATOM 3138 O O . GLY B 1 170 ? -13.594 -6.352 -4.004 1 86.19 170 GLY B O 1
ATOM 3139 N N . ASN B 1 171 ? -11.906 -5.461 -5.004 1 84.38 171 ASN B N 1
ATOM 3140 C CA . ASN B 1 171 ? -12.367 -4.102 -4.723 1 84.38 171 ASN B CA 1
ATOM 3141 C C . ASN B 1 171 ? -12.93 -3.436 -5.973 1 84.38 171 ASN B C 1
ATOM 3143 O O . ASN B 1 171 ? -13.125 -2.219 -5.996 1 84.38 171 ASN B O 1
ATOM 3147 N N . LEU B 1 172 ? -13.18 -4.199 -6.969 1 89.56 172 LEU B N 1
ATOM 3148 C CA . LEU B 1 172 ? -13.625 -3.639 -8.242 1 89.56 172 LEU B CA 1
ATOM 3149 C C . LEU B 1 172 ? -15.047 -4.094 -8.562 1 89.56 172 LEU B C 1
ATOM 3151 O O . LEU B 1 172 ? -15.508 -5.117 -8.055 1 89.56 172 LEU B O 1
ATOM 3155 N N . ASP B 1 173 ? -15.703 -3.297 -9.375 1 89.75 173 ASP B N 1
ATOM 3156 C CA . ASP B 1 173 ? -17 -3.738 -9.891 1 89.75 173 ASP B CA 1
ATOM 3157 C C . ASP B 1 173 ? -16.828 -4.859 -10.914 1 89.75 173 ASP B C 1
ATOM 3159 O O . ASP B 1 173 ? -15.719 -5.09 -11.414 1 89.75 173 ASP B O 1
ATOM 3163 N N . SER B 1 174 ? -17.953 -5.5 -11.219 1 89.88 174 SER B N 1
ATOM 3164 C CA . SER B 1 174 ? -17.906 -6.715 -12.031 1 89.88 174 SER B CA 1
ATOM 3165 C C . SER B 1 174 ? -17.359 -6.426 -13.43 1 89.88 174 SER B C 1
ATOM 3167 O O . SER B 1 174 ? -16.578 -7.211 -13.969 1 89.88 174 SER B O 1
ATOM 3169 N N . VAL B 1 175 ? -17.781 -5.375 -13.969 1 90.75 175 VAL B N 1
ATOM 3170 C CA . VAL B 1 175 ? -17.359 -5.051 -15.328 1 90.75 175 VAL B CA 1
ATOM 3171 C C . VAL B 1 175 ? -15.867 -4.766 -15.359 1 90.75 175 VAL B C 1
ATOM 3173 O O . VAL B 1 175 ? -15.133 -5.336 -16.172 1 90.75 175 VAL B O 1
ATOM 3176 N N . THR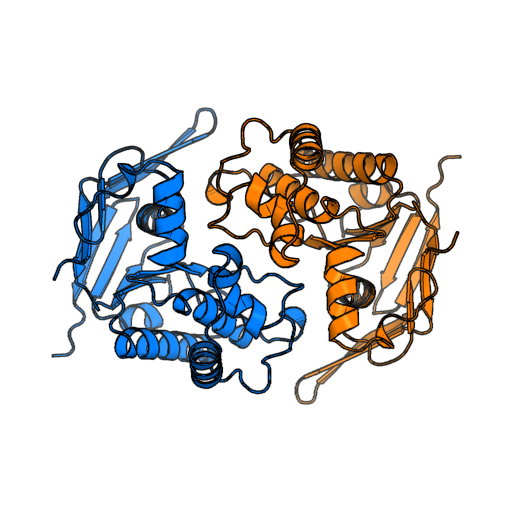 B 1 176 ? -15.422 -3.971 -14.492 1 91.25 176 THR B N 1
ATOM 3177 C CA . THR B 1 176 ? -14.008 -3.627 -14.391 1 91.25 176 THR B CA 1
ATOM 3178 C C . THR B 1 176 ? -13.172 -4.855 -14.039 1 91.25 176 THR B C 1
ATOM 3180 O O . THR B 1 176 ? -12.07 -5.035 -14.562 1 91.25 176 THR B O 1
ATOM 3183 N N . SER B 1 177 ? -13.75 -5.602 -13.18 1 92.75 177 SER B N 1
ATOM 3184 C CA . SER B 1 177 ? -13.07 -6.832 -12.789 1 92.75 177 SER B CA 1
ATOM 3185 C C . SER B 1 177 ? -12.773 -7.703 -14.008 1 92.75 177 SER B C 1
ATOM 3187 O O . SER B 1 177 ? -11.648 -8.172 -14.18 1 92.75 177 SER B O 1
ATOM 3189 N N . LYS B 1 178 ? -13.727 -7.914 -14.789 1 92.06 178 LYS B N 1
ATOM 3190 C CA . LYS B 1 178 ? -13.57 -8.742 -15.984 1 92.06 178 LYS B CA 1
ATOM 3191 C C . LYS B 1 178 ? -12.508 -8.164 -16.922 1 92.06 178 LYS B C 1
ATOM 3193 O O . LYS B 1 178 ? -11.664 -8.898 -17.438 1 92.06 178 LYS B O 1
ATOM 3198 N N . GLU B 1 179 ? -12.523 -6.895 -17.047 1 92.31 179 GLU B N 1
ATOM 3199 C CA . GLU B 1 179 ? -11.555 -6.234 -17.906 1 92.31 179 GLU B CA 1
ATOM 3200 C C . GLU B 1 179 ? -10.133 -6.434 -17.406 1 92.31 179 GLU B C 1
ATOM 3202 O O . GLU B 1 179 ? -9.227 -6.727 -18.188 1 92.31 179 GLU B O 1
ATOM 3207 N N . VAL B 1 180 ? -10.039 -6.277 -16.172 1 91.81 180 VAL B N 1
ATOM 3208 C CA . VAL B 1 180 ? -8.719 -6.383 -15.562 1 91.81 180 VAL B CA 1
ATOM 3209 C C . VAL B 1 180 ? -8.203 -7.816 -15.68 1 91.81 180 VAL B C 1
ATOM 3211 O O . VAL B 1 180 ? -7.043 -8.039 -16.016 1 91.81 180 VAL B O 1
ATOM 3214 N N . ILE B 1 181 ? -9.016 -8.766 -15.445 1 93.75 181 ILE B N 1
ATOM 3215 C CA . ILE B 1 181 ? -8.609 -10.164 -15.492 1 93.75 181 ILE B CA 1
ATOM 3216 C C . ILE B 1 181 ? -8.281 -10.555 -16.938 1 93.75 181 ILE B C 1
ATOM 3218 O O . ILE B 1 181 ? -7.312 -11.273 -17.188 1 93.75 181 ILE B O 1
ATOM 3222 N N . GLU B 1 182 ? -9.047 -10.078 -17.844 1 94 182 GLU B N 1
ATOM 3223 C CA . GLU B 1 182 ? -8.766 -10.344 -19.25 1 94 182 GLU B CA 1
ATOM 3224 C C . GLU B 1 182 ? -7.41 -9.766 -19.656 1 94 182 GLU B C 1
ATOM 3226 O O . GLU B 1 182 ? -6.656 -10.398 -20.406 1 94 182 GLU B O 1
ATOM 3231 N N . LEU B 1 183 ? -7.246 -8.633 -19.172 1 92.12 183 LEU B N 1
ATOM 3232 C CA . LEU B 1 183 ? -5.953 -8 -19.438 1 92.12 183 LEU B CA 1
ATOM 3233 C C . LEU B 1 183 ? -4.816 -8.828 -18.859 1 92.12 183 LEU B C 1
ATOM 3235 O O . LEU B 1 183 ? -3.805 -9.055 -19.516 1 92.12 183 LEU B O 1
ATOM 3239 N N . LEU B 1 184 ? -4.988 -9.234 -17.688 1 92.25 184 LEU B N 1
ATOM 3240 C CA . LEU B 1 184 ? -3.984 -10.047 -17 1 92.25 184 LEU B CA 1
ATOM 3241 C C . LEU B 1 184 ? -3.748 -11.359 -17.75 1 92.25 184 LEU B C 1
ATOM 3243 O O . LEU B 1 184 ? -2.6 -11.758 -17.969 1 92.25 184 LEU B O 1
ATOM 3247 N N . LYS B 1 185 ? -4.77 -11.977 -18.141 1 93.06 1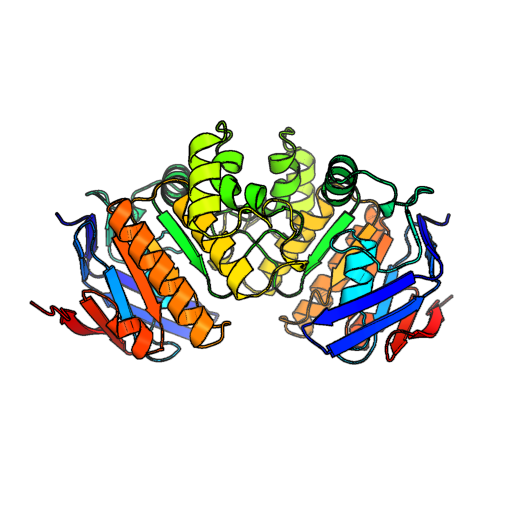85 LYS B N 1
ATOM 3248 C CA . LYS B 1 185 ? -4.684 -13.211 -18.906 1 93.06 185 LYS B CA 1
ATOM 3249 C C . LYS B 1 185 ? -3.951 -12.984 -20.234 1 93.06 185 LYS B C 1
ATOM 3251 O O . LYS B 1 185 ? -3.061 -13.758 -20.594 1 93.06 185 LYS B O 1
ATOM 3256 N N . PHE B 1 186 ? -4.332 -11.977 -20.859 1 92.06 186 PHE B N 1
ATOM 3257 C CA . PHE B 1 186 ? -3.717 -11.641 -22.141 1 92.06 186 PHE B CA 1
ATOM 3258 C C . PHE B 1 186 ? -2.217 -11.414 -21.969 1 92.06 186 PHE B C 1
ATOM 3260 O O . PHE B 1 186 ? -1.416 -11.961 -22.734 1 92.06 186 PHE B O 1
ATOM 3267 N N . THR B 1 187 ? -1.877 -10.641 -21.016 1 89.06 187 THR B N 1
ATOM 3268 C CA . THR B 1 187 ? -0.473 -10.305 -20.797 1 89.06 187 THR B CA 1
ATOM 3269 C C . THR B 1 187 ? 0.317 -11.547 -20.391 1 89.06 187 THR B C 1
ATOM 3271 O O . THR B 1 187 ? 1.441 -11.758 -20.844 1 89.06 187 THR B O 1
ATOM 3274 N N . ALA B 1 188 ? -0.238 -12.336 -19.531 1 89.25 188 ALA B N 1
ATOM 3275 C CA . ALA B 1 188 ? 0.42 -13.562 -19.109 1 89.25 188 ALA B CA 1
ATOM 3276 C C . ALA B 1 188 ? 0.677 -14.484 -20.297 1 89.25 188 ALA B C 1
ATOM 3278 O O . ALA B 1 188 ? 1.749 -15.086 -20.406 1 89.25 188 ALA B O 1
ATOM 3279 N N . LYS B 1 189 ? -0.267 -14.57 -21.141 1 89.88 189 LYS B N 1
ATOM 3280 C CA . LYS B 1 189 ? -0.122 -15.398 -22.344 1 89.88 189 LYS B CA 1
ATOM 3281 C C . LYS B 1 189 ? 0.924 -14.82 -23.281 1 89.88 189 LYS B C 1
ATOM 3283 O O . LYS B 1 189 ? 1.774 -15.547 -23.797 1 89.88 189 LYS B O 1
ATOM 3288 N N . LYS B 1 190 ? 0.853 -13.539 -23.484 1 88.31 190 LYS B N 1
ATOM 3289 C CA . LYS B 1 190 ? 1.769 -12.844 -24.391 1 88.31 190 LYS B CA 1
ATOM 3290 C C . LYS B 1 190 ? 3.221 -13.078 -23.984 1 88.31 190 LYS B C 1
ATOM 3292 O O . LYS B 1 190 ? 4.086 -13.281 -24.844 1 88.31 190 LYS B O 1
ATOM 3297 N N . TYR B 1 191 ? 3.459 -13.102 -22.734 1 87 191 TYR B N 1
ATOM 3298 C CA . TYR B 1 191 ? 4.836 -13.211 -22.266 1 87 191 TYR B CA 1
ATOM 3299 C C . TYR B 1 191 ? 5.113 -14.602 -21.703 1 87 191 TYR B C 1
ATOM 3301 O O . TYR B 1 191 ? 6.141 -14.82 -21.062 1 87 191 TYR B O 1
ATOM 3309 N N . ASN B 1 192 ? 4.25 -15.547 -21.875 1 89.81 192 ASN B N 1
ATOM 3310 C CA . ASN B 1 192 ? 4.367 -16.938 -21.453 1 89.81 192 ASN B CA 1
ATOM 3311 C C . ASN B 1 192 ? 4.66 -17.047 -19.969 1 89.81 192 ASN B C 1
ATOM 3313 O O . ASN B 1 192 ? 5.586 -17.766 -19.562 1 89.81 192 ASN B O 1
ATOM 3317 N N . GLN B 1 193 ? 3.926 -16.312 -19.25 1 93.06 193 GLN B N 1
ATOM 3318 C CA . GLN B 1 193 ? 4.082 -16.312 -17.797 1 93.06 193 GLN B CA 1
ATOM 3319 C C . GLN B 1 193 ? 3.053 -17.219 -17.141 1 93.06 193 GLN B C 1
ATOM 3321 O O . GLN B 1 193 ? 1.971 -17.453 -17.688 1 93.06 193 GLN B O 1
ATOM 3326 N N . THR B 1 194 ? 3.475 -17.797 -16.062 1 96.94 194 THR B N 1
ATOM 3327 C CA . THR B 1 194 ? 2.562 -18.594 -15.266 1 96.94 194 THR B CA 1
ATOM 3328 C C . THR B 1 194 ? 1.743 -17.719 -14.32 1 96.94 194 THR B C 1
ATOM 3330 O O . THR B 1 194 ? 2.289 -16.844 -13.656 1 96.94 194 THR B O 1
ATOM 3333 N N . LEU B 1 195 ? 0.399 -17.922 -14.305 1 97.31 195 LEU B N 1
ATOM 3334 C CA . LEU B 1 195 ? -0.497 -17.094 -13.508 1 97.31 195 LEU B CA 1
ATOM 3335 C C . LEU B 1 195 ? -1.258 -17.938 -12.492 1 97.31 195 LEU B C 1
ATOM 3337 O O . LEU B 1 195 ? -1.924 -18.906 -12.859 1 97.31 195 LEU B O 1
ATOM 3341 N N . ILE B 1 196 ? -1.087 -17.625 -11.242 1 98.12 196 ILE B N 1
ATOM 3342 C CA . ILE B 1 196 ? -1.857 -18.234 -10.164 1 98.12 196 ILE B CA 1
ATOM 3343 C C . ILE B 1 196 ? -2.707 -17.172 -9.477 1 98.12 196 ILE B C 1
ATOM 3345 O O . ILE B 1 196 ? -2.176 -16.219 -8.898 1 98.12 196 ILE B O 1
ATOM 3349 N N . LEU B 1 197 ? -4.004 -17.375 -9.5 1 97.62 197 LEU B N 1
ATOM 3350 C CA . LEU B 1 197 ? -4.945 -16.375 -9.023 1 97.62 197 LEU B CA 1
ATOM 3351 C C . LEU B 1 197 ? -5.891 -16.969 -7.98 1 97.62 197 LEU B C 1
ATOM 3353 O O . LEU B 1 197 ? -6.484 -18.016 -8.203 1 97.62 197 LEU B O 1
ATOM 3357 N N . ILE B 1 198 ? -5.914 -16.297 -6.859 1 97.06 198 ILE B N 1
ATOM 3358 C CA . ILE B 1 198 ? -6.902 -16.656 -5.848 1 97.06 198 ILE B CA 1
ATOM 3359 C C . ILE B 1 198 ? -8.133 -15.766 -5.992 1 97.06 198 ILE B C 1
ATOM 3361 O O . ILE B 1 198 ? -8.016 -14.555 -6.176 1 97.06 198 ILE B O 1
ATOM 3365 N N . THR B 1 199 ? -9.305 -16.406 -5.902 1 94.56 199 THR B N 1
ATOM 3366 C CA . THR B 1 199 ? -10.539 -15.633 -5.969 1 94.56 199 THR B CA 1
ATOM 3367 C C . THR B 1 199 ? -11.695 -16.406 -5.332 1 94.56 199 THR B C 1
ATOM 3369 O O . THR B 1 199 ? -11.648 -17.625 -5.242 1 94.56 199 THR B O 1
ATOM 3372 N N . HIS B 1 200 ? -12.562 -15.68 -4.879 1 89.75 200 HIS B N 1
ATOM 3373 C CA . HIS B 1 200 ? -13.805 -16.297 -4.422 1 89.75 200 HIS B CA 1
ATOM 3374 C C . HIS B 1 200 ? -14.906 -16.156 -5.469 1 89.75 200 HIS B C 1
ATOM 3376 O O . HIS B 1 200 ? -16 -16.703 -5.301 1 89.75 200 HIS B O 1
ATOM 3382 N N . GLU B 1 201 ? -14.625 -15.484 -6.48 1 88.81 201 GLU B N 1
ATOM 3383 C CA . GLU B 1 201 ? -15.602 -15.281 -7.547 1 88.81 201 GLU B CA 1
ATOM 3384 C C . GLU B 1 201 ? -15.531 -16.391 -8.586 1 88.81 201 GLU B C 1
ATOM 3386 O O . GLU B 1 201 ? -14.547 -16.5 -9.32 1 88.81 201 GLU B O 1
ATOM 3391 N N . LEU B 1 202 ? -16.594 -17 -8.789 1 88.19 202 LEU B N 1
ATOM 3392 C CA . LEU B 1 202 ? -16.625 -18.156 -9.672 1 88.19 202 LEU B CA 1
ATOM 3393 C C . LEU B 1 202 ? -16.438 -17.734 -11.125 1 88.19 202 LEU B C 1
ATOM 3395 O O . LEU B 1 202 ? -15.766 -18.438 -11.891 1 88.19 202 LEU B O 1
ATOM 3399 N N . ASN B 1 203 ? -17.031 -16.672 -11.477 1 91 203 ASN B N 1
ATOM 3400 C CA . ASN B 1 203 ? -16.922 -16.219 -12.859 1 91 203 ASN B CA 1
ATOM 3401 C C . ASN B 1 203 ? -15.469 -15.922 -13.227 1 91 203 ASN B C 1
ATOM 3403 O O . ASN B 1 203 ? -15.062 -16.125 -14.375 1 91 203 ASN B O 1
ATOM 3407 N N . ILE B 1 204 ? -14.711 -15.5 -12.336 1 92.88 204 ILE B N 1
ATOM 3408 C CA . ILE B 1 204 ? -13.297 -15.227 -12.562 1 92.88 204 ILE B CA 1
ATOM 3409 C C . ILE B 1 204 ? -12.516 -16.531 -12.555 1 92.88 204 ILE B C 1
ATOM 3411 O O . ILE B 1 204 ? -11.648 -16.766 -13.406 1 92.88 204 ILE B O 1
ATOM 3415 N N . ALA B 1 205 ? -12.828 -17.406 -11.641 1 94.5 205 ALA B N 1
ATOM 3416 C CA . ALA B 1 205 ? -12.156 -18.703 -11.516 1 94.5 205 ALA B CA 1
ATOM 3417 C C . ALA B 1 205 ? -12.273 -19.5 -12.812 1 94.5 205 ALA B C 1
ATOM 3419 O O . ALA B 1 205 ? -11.32 -20.156 -13.227 1 94.5 205 ALA B O 1
ATOM 3420 N N . GLN B 1 206 ? -13.312 -19.328 -13.453 1 94.31 206 GLN B N 1
ATOM 3421 C CA . GLN B 1 206 ? -13.609 -20.141 -14.633 1 94.31 206 GLN B CA 1
ATOM 3422 C C . GLN B 1 206 ? -12.859 -19.641 -15.859 1 94.31 206 GLN B C 1
ATOM 3424 O O . GLN B 1 206 ? -12.852 -20.297 -16.906 1 94.31 206 GLN B O 1
ATOM 3429 N N . MET B 1 207 ? -12.242 -18.562 -15.719 1 93.31 207 MET B N 1
ATOM 3430 C CA . MET B 1 207 ? -11.438 -18.047 -16.828 1 93.31 207 MET B CA 1
ATOM 3431 C C . MET B 1 207 ? -10.086 -18.75 -16.891 1 93.31 207 MET B C 1
ATOM 3433 O O . MET B 1 207 ? -9.367 -18.625 -17.891 1 93.31 207 MET B O 1
ATOM 3437 N N . ALA B 1 208 ? -9.758 -19.484 -15.891 1 95.88 208 ALA B N 1
ATOM 3438 C CA . ALA B 1 208 ? -8.461 -20.156 -15.82 1 95.88 208 ALA B CA 1
ATOM 3439 C C . ALA B 1 208 ? -8.469 -21.453 -16.625 1 95.88 208 ALA B C 1
ATOM 3441 O O . ALA B 1 208 ? -9.523 -21.906 -17.078 1 95.88 208 ALA B O 1
ATOM 3442 N N . ASP B 1 209 ? -7.234 -21.922 -16.844 1 95.81 209 ASP B N 1
ATOM 3443 C CA . ASP B 1 209 ? -7.086 -23.234 -17.469 1 95.81 209 ASP B CA 1
ATOM 3444 C C . ASP B 1 209 ? -7.414 -24.344 -16.484 1 95.81 209 ASP B C 1
ATOM 3446 O O . ASP B 1 209 ? -7.84 -25.438 -16.875 1 95.81 209 ASP B O 1
ATOM 3450 N N . ARG B 1 210 ? -7.129 -24.094 -15.344 1 96.88 210 ARG B N 1
ATOM 3451 C CA . ARG B 1 210 ? -7.172 -25.078 -14.258 1 96.88 210 ARG B CA 1
ATOM 3452 C C . ARG B 1 210 ? -7.68 -24.438 -12.969 1 96.88 210 ARG B C 1
ATOM 3454 O O . ARG B 1 210 ? -7.32 -23.297 -12.648 1 96.88 210 ARG B O 1
ATOM 3461 N N . VAL B 1 211 ? -8.617 -25.203 -12.211 1 97.69 211 VAL B N 1
ATOM 3462 C CA . VAL B 1 211 ? -9.164 -24.703 -10.953 1 97.69 211 VAL B CA 1
ATOM 3463 C C . VAL B 1 211 ? -8.828 -25.672 -9.82 1 97.69 211 VAL B C 1
ATOM 3465 O O . VAL B 1 211 ? -9.078 -26.875 -9.938 1 97.69 211 VAL B O 1
ATOM 3468 N N . ILE B 1 212 ? -8.273 -25.109 -8.789 1 97.81 212 ILE B N 1
ATOM 3469 C CA . ILE B 1 212 ? -7.957 -25.875 -7.582 1 97.81 212 ILE B CA 1
ATOM 3470 C C . ILE B 1 212 ? -8.805 -25.359 -6.418 1 97.81 212 ILE B C 1
ATOM 3472 O O . ILE B 1 212 ? -8.875 -24.156 -6.176 1 97.81 212 ILE B O 1
ATOM 3476 N N . THR B 1 213 ? -9.438 -26.234 -5.668 1 97.75 213 THR B N 1
ATOM 3477 C CA . THR B 1 213 ? -10.273 -25.844 -4.539 1 97.75 213 THR B CA 1
ATOM 3478 C C . THR B 1 213 ? -9.594 -26.188 -3.217 1 97.75 213 THR B C 1
ATOM 3480 O O . THR B 1 213 ? -9.188 -27.344 -3.004 1 97.75 213 THR B O 1
ATOM 3483 N N . LEU B 1 214 ? -9.445 -25.188 -2.428 1 97.19 214 LEU B N 1
ATOM 3484 C CA . LEU B 1 214 ? -8.883 -25.359 -1.093 1 97.19 214 LEU B CA 1
ATOM 3485 C C . LEU B 1 214 ? -9.977 -25.312 -0.031 1 97.19 214 LEU B C 1
ATOM 3487 O O . LEU B 1 214 ? -10.883 -24.469 -0.111 1 97.19 214 LEU B O 1
ATOM 3491 N N . LYS B 1 215 ? -9.938 -26.234 0.911 1 96.5 215 LYS B N 1
ATOM 3492 C CA . LYS B 1 215 ? -10.852 -26.281 2.049 1 96.5 215 LYS B CA 1
ATOM 3493 C C . LYS B 1 215 ? -10.125 -26.688 3.326 1 96.5 215 LYS B C 1
ATOM 3495 O O . LYS B 1 215 ? -9.492 -27.75 3.377 1 96.5 215 LYS B O 1
ATOM 3500 N N . ASP B 1 216 ? -10.148 -25.828 4.285 1 95.06 216 ASP B N 1
ATOM 3501 C CA . ASP B 1 216 ? -9.586 -26.078 5.605 1 95.06 216 ASP B CA 1
ATOM 3502 C C . ASP B 1 216 ? -8.133 -26.531 5.5 1 95.06 216 ASP B C 1
ATOM 3504 O O . ASP B 1 216 ? -7.727 -27.5 6.152 1 95.06 216 ASP B O 1
ATOM 3508 N N . GLY B 1 217 ? -7.445 -25.953 4.594 1 96.31 217 GLY B N 1
ATOM 3509 C CA . GLY B 1 217 ? -6.012 -26.172 4.508 1 96.31 217 GLY B CA 1
ATOM 3510 C C . GLY B 1 217 ? -5.652 -27.344 3.613 1 96.31 217 GLY B C 1
ATOM 3511 O O . GLY B 1 217 ? -4.484 -27.734 3.518 1 96.31 217 GLY B O 1
ATOM 3512 N N . ASP B 1 218 ? -6.699 -27.891 2.928 1 97 218 ASP B N 1
ATOM 3513 C CA . ASP B 1 218 ? -6.48 -29.047 2.055 1 97 218 ASP B CA 1
ATOM 3514 C C . ASP B 1 218 ? -6.961 -28.75 0.634 1 97 218 ASP B C 1
ATOM 3516 O O . ASP B 1 218 ? -7.922 -28.016 0.44 1 97 218 ASP B O 1
ATOM 3520 N N . ILE B 1 219 ? -6.285 -29.391 -0.302 1 97.25 219 ILE B N 1
ATOM 3521 C CA . ILE B 1 219 ? -6.809 -29.375 -1.665 1 97.25 219 ILE B CA 1
ATOM 3522 C C . ILE B 1 219 ? -7.867 -30.469 -1.823 1 97.25 219 ILE B C 1
ATOM 3524 O O . ILE B 1 219 ? -7.574 -31.656 -1.674 1 97.25 219 ILE B O 1
ATOM 3528 N N . VAL B 1 220 ? -9.016 -30.047 -2.164 1 97.56 220 VAL B N 1
ATOM 3529 C CA . VAL B 1 220 ? -10.109 -31.016 -2.207 1 97.56 220 VAL B CA 1
ATOM 3530 C C . VAL B 1 220 ? -10.516 -31.266 -3.656 1 97.56 220 VAL B C 1
ATOM 3532 O O . VAL B 1 220 ? -11.203 -32.25 -3.951 1 97.56 220 VAL B O 1
ATOM 3535 N N . SER B 1 221 ? -10.172 -30.359 -4.516 1 97.12 221 SER B N 1
ATOM 3536 C CA . SER B 1 221 ? -10.445 -30.547 -5.938 1 97.12 221 SER B CA 1
ATOM 3537 C C . SER B 1 221 ? -9.367 -29.891 -6.797 1 97.12 221 SER B C 1
ATOM 3539 O O . SER B 1 221 ? -8.773 -28.891 -6.406 1 97.12 221 SER B O 1
ATOM 3541 N N . ASP B 1 222 ? -9.016 -30.453 -7.883 1 97.25 222 ASP B N 1
ATOM 3542 C CA . ASP B 1 222 ? -8.055 -30.031 -8.891 1 97.25 222 ASP B CA 1
ATOM 3543 C C . ASP B 1 222 ? -8.516 -30.422 -10.297 1 97.25 222 ASP B C 1
ATOM 3545 O O . ASP B 1 222 ? -8.383 -31.578 -10.688 1 97.25 222 ASP B O 1
ATOM 3549 N N . GLU B 1 223 ? -9.039 -29.375 -11.008 1 96.25 223 GLU B N 1
ATOM 3550 C CA . GLU B 1 223 ? -9.711 -29.703 -12.258 1 96.25 223 GLU B CA 1
ATOM 3551 C C . GLU B 1 223 ? -9.227 -28.812 -13.398 1 96.25 223 GLU B C 1
ATOM 3553 O O . GLU B 1 223 ? -9.156 -27.594 -13.242 1 96.25 223 GLU B O 1
ATOM 3558 N N . TYR B 1 224 ? -8.891 -29.406 -14.477 1 95.62 224 TYR B N 1
ATOM 3559 C CA . TYR B 1 224 ? -8.633 -28.641 -15.695 1 95.62 224 TYR B CA 1
ATOM 3560 C C . TYR B 1 224 ? -9.93 -28.281 -16.406 1 95.62 224 TYR B C 1
ATOM 3562 O O . TYR B 1 224 ? -10.859 -29.094 -16.469 1 95.62 224 TYR B O 1
ATOM 3570 N N . LEU B 1 225 ? -10.023 -27.016 -16.625 1 89.06 225 LEU B N 1
ATOM 3571 C CA . LEU B 1 225 ? -11.234 -26.578 -17.297 1 89.06 225 LEU B CA 1
ATOM 3572 C C . LEU B 1 225 ? -11.094 -26.688 -18.812 1 89.06 225 LEU B C 1
ATOM 3574 O O . LEU B 1 225 ? -12.086 -26.656 -19.547 1 89.06 225 LEU B O 1
ATOM 3578 N N . LYS B 1 226 ? -10.227 -27.188 -19.5 1 66.31 226 LYS B N 1
ATOM 3579 C CA . LYS B 1 226 ? -9.992 -27.328 -20.938 1 66.31 226 LYS B CA 1
ATOM 3580 C C . LYS B 1 226 ? -11.289 -27.625 -21.688 1 66.31 226 LYS B C 1
ATOM 3582 O O . LYS B 1 226 ? -12.078 -28.469 -21.25 1 66.31 226 LYS B O 1
ATOM 3587 N N . VAL B 1 227 ? -11.781 -26.469 -22.188 1 50.81 227 VAL B N 1
ATOM 3588 C CA . VAL B 1 227 ? -12.477 -26.625 -23.469 1 50.81 227 VAL B CA 1
ATOM 3589 C C . VAL B 1 227 ? -11.516 -27.219 -24.5 1 50.81 227 VAL B C 1
ATOM 3591 O O . VAL B 1 227 ? -10.523 -26.594 -24.859 1 50.81 227 VAL B O 1
ATOM 3594 N N . GLU B 1 228 ? -10.945 -28.344 -24.484 1 39.47 228 GLU B N 1
ATOM 3595 C CA . GLU B 1 228 ? -10.547 -28.797 -25.812 1 39.47 228 GLU B CA 1
ATOM 3596 C C . GLU B 1 228 ? -11.68 -28.641 -26.812 1 39.47 228 GLU B C 1
ATOM 3598 O O . GLU B 1 228 ? -12.859 -28.781 -26.469 1 39.47 228 GLU B O 1
#

Foldseek 3Di:
DWFKWWFQFWAWDDDPPDIATQAGGDTDIDDFLFFEEEAEDPSLNQVVVLCCQLVVDDTPDTFMAGNRDGLVVDDPVVNVVCNLQAEFEAEQVLPFDQVAFLLCSLQVSCVVVVHDQDPVLSCVLCVLLVCNVRRGPGPVVDDLLSSLSSSLSNSPRNPHQEYRYEASCVPDDPVSSVVSLVSSSVSCNVSRHHYYYYHHDPVSNLVGQWYWYGGSNYTDDIDGNDPD/DWFKWWFQFWAWDDDPPDIATQAGGDTDIDDFLFFEEEAEDPSLNQVVVLCCQLVVDDTPDTFMAGNRDGLVVDDPVVNVVCNLQAEFEAEQVLPFDQVAFLLCRLQVSCVVVVHDQDPVLSCVLCVLLVCNVRRGPGPVVDDLLSSLSSSLSNSPRNPHQEYRYEASCVPDDPVSSVVSLVSSSVSCNVSRHHYYYYHHDPVSNLVGQWYWYGGSNYTDDIDGNDPD

Sequence (456 aa):
MEILKVEKLNKTYITGDTKVEALKDIDLSINKGEFVSIVGASGSGKSTLLHLLGGLDRPTSGKVIIDGEDIYNYKEEKLAIFRRRKIGFIFQFFNLIPILNVEENIALPELLDNEKVSRDYLDELISLLGMKDRRNHLPSELSGGQQQRVAIGRALFNKPSIILADEPTGNLDSVTSKEVIELLKFTAKKYNQTLILITHELNIAQMADRVITLKDGDIVSDEYLKVEMEILKVEKLNKTYITGDTKVEALKDIDLSINKGEFVSIVGASGSGKSTLLHLLGGLDRPTSGKVIIDGEDIYNYKEEKLAIFRRRKIGFIFQFFNLIPILNVEENIALPELLDNEKVSRDYLDELISLLGMKDRRNHLPSELSGGQ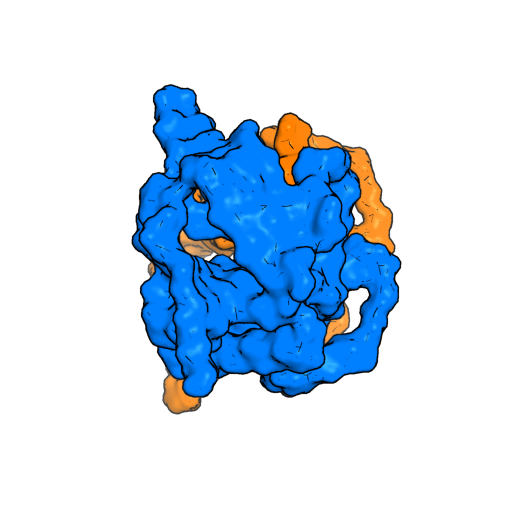QQRVAIGRALFNKPSIILADEPTGNLDSVTSKEVIELLKFTAKKYNQTLILITHELNIAQMADRVITLKDGDIVSDEYLKVE